Protein 2JGQ (pdb70)

GO terms:
  GO:0004807 triose-phosphate isomerase activity (F, EXP)

InterPro domains:
  IPR000652 Triosephosphate isomerase [PF00121] (4-232)
  IPR000652 Triosephosphate isomerase [PS51440] (2-233)
  IPR000652 Triosephosphate isomerase [PTHR21139] (36-232)
  IPR000652 Triosephosphate isomerase [cd00311] (3-232)
  IPR013785 Aldolase-type TIM barrel [G3DSA:3.20.20.70] (2-234)
  IPR020861 Triosephosphate isomerase, active site [PS00171] (157-167)
  IPR022896 Triosephosphate isomerase, bacterial/eukaryotic [MF_00147_B] (1-233)
  IPR035990 Triosephosphate isomerase superfamily [SSF51351] (2-233)

Foldseek 3Di:
DFAEEEDADAPADQVLLQVLVVVVLVVFDQVQAVRYYYEYEPSNDAQPPRRRYAYAYADFQLDQDDPDPPGHHDVVCVVSVHQEYEAADPCCCPVVVQDLVRSLSNQVRSVVVVGQYEYEDAEEVVQVVVDDVSRLVRRVVSVVSHDLPSLSYAYEYEHPVQAPPDDDLVRLLVVLVSVCVVHDVNHAYAYEGPDWLVCLLVNVPRPSHRYYYYYPRPSDSVGSVSSVVSD/DQAEEEAADQPDDQVLLQVLVVVVLVVADLVQAVRYYYEHEPRNDAQPPRRRYAYAYADFALDQDDDDPPGHHDVNCVRSPHQEYEAADPCCCPVVVQDLVRSLSNQVRSLVVVRQYEYEDADEVVQVVVHPVSRLVRRVVSVVSYDLPSPRYAYEYEHPVQAPPADDLVCLLVVLVSVCVPHDVPHAYAYEGVDWLVCLLVNVVRPSHRYYYYYPRVSDVVGSVSSNVSD

Structure (mmCIF, N/CA/C/O backbone):
data_2JGQ
#
_entry.id   2JGQ
#
_cell.length_a   128.167
_cell.length_b   76.657
_cell.length_c   49.187
_cell.angle_alpha   90.00
_cell.angle_beta   90.00
_cell.angle_gamma   90.00
#
_symmetry.space_group_name_H-M   'P 21 21 2'
#
loop_
_entity.id
_entity.type
_entity.pdbx_description
1 polymer 'TRIOSEPHOSPHATE ISOMERASE'
2 non-polymer 1-[(3-CYCLOHEXYLPROPANOYL)(2-HYDROXYETHYL)AMINO]-1-DEOXY-D-ALLITOL
3 non-polymer 'PHOSPHATE ION'
4 water water
#
loop_
_atom_site.group_PDB
_atom_site.id
_atom_site.type_symbol
_atom_site.label_atom_id
_atom_site.label_alt_id
_atom_site.label_comp_id
_atom_site.label_asym_id
_atom_site.label_entity_id
_atom_site.label_seq_id
_atom_site.pdbx_PDB_ins_code
_atom_site.Cartn_x
_atom_site.Cartn_y
_atom_site.Cartn_z
_atom_site.occupancy
_atom_site.B_iso_or_equiv
_atom_site.auth_seq_id
_atom_site.auth_comp_id
_atom_site.auth_asym_id
_atom_site.auth_atom_id
_atom_site.pdbx_PDB_model_num
ATOM 1 N N . THR A 1 1 ? 71.045 24.116 57.659 1.00 23.09 2 THR A N 1
ATOM 2 C CA . THR A 1 1 ? 71.006 23.762 56.208 1.00 24.03 2 THR A CA 1
ATOM 3 C C . THR A 1 1 ? 71.851 22.528 55.909 1.00 22.11 2 THR A C 1
ATOM 4 O O . THR A 1 1 ? 72.778 22.211 56.643 1.00 22.72 2 THR A O 1
ATOM 8 N N . LYS A 1 2 ? 71.517 21.822 54.835 1.00 21.38 3 LYS A N 1
ATOM 9 C CA . LYS A 1 2 ? 72.275 20.642 54.443 1.00 19.56 3 LYS A CA 1
ATOM 10 C C . LYS A 1 2 ? 73.325 21.005 53.386 1.00 19.37 3 LYS A C 1
ATOM 11 O O . LYS A 1 2 ? 73.466 22.174 53.017 1.00 15.77 3 LYS A O 1
ATOM 17 N N . ILE A 1 3 ? 74.051 20.004 52.896 1.00 19.54 4 ILE A N 1
ATOM 18 C CA . ILE A 1 3 ? 75.113 20.227 51.918 1.00 19.47 4 ILE A CA 1
ATOM 19 C C . ILE A 1 3 ? 74.747 19.979 50.456 1.00 19.63 4 ILE A C 1
ATOM 20 O O . ILE A 1 3 ? 73.915 19.130 50.139 1.00 18.37 4 ILE A O 1
ATOM 25 N N . ALA A 1 4 ? 75.401 20.726 49.571 1.00 18.39 5 ALA A N 1
ATOM 26 C CA . ALA A 1 4 ? 75.210 20.585 48.132 1.00 17.41 5 ALA A CA 1
ATOM 27 C C . ALA A 1 4 ? 76.581 20.751 47.474 1.00 16.85 5 ALA A C 1
ATOM 28 O O . ALA A 1 4 ? 77.204 21.801 47.585 1.00 18.08 5 ALA A O 1
ATOM 30 N N . MET A 1 5 ? 77.055 19.713 46.797 1.00 15.66 6 MET A N 1
ATOM 31 C CA . MET A 1 5 ? 78.357 19.774 46.150 1.00 13.18 6 MET A CA 1
ATOM 32 C C . MET A 1 5 ? 78.272 19.495 44.659 1.00 12.84 6 MET A C 1
ATOM 33 O O . MET A 1 5 ? 77.666 18.512 44.245 1.00 12.62 6 MET A O 1
ATOM 38 N N . ALA A 1 6 ? 78.900 20.356 43.859 1.00 11.80 7 ALA A N 1
ATOM 39 C CA . ALA A 1 6 ? 78.899 20.206 42.408 1.00 13.59 7 ALA A CA 1
ATOM 40 C C . ALA A 1 6 ? 80.188 19.583 41.861 1.00 13.79 7 ALA A C 1
ATOM 41 O O . ALA A 1 6 ? 81.286 20.099 42.089 1.00 12.82 7 ALA A O 1
ATOM 43 N N . ASN A 1 7 ? 80.046 18.466 41.150 1.00 13.49 8 ASN A N 1
ATOM 44 C CA . ASN A 1 7 ? 81.185 17.788 40.541 1.00 12.70 8 ASN A CA 1
ATOM 45 C C . ASN A 1 7 ? 81.093 18.036 39.040 1.00 14.32 8 ASN A C 1
ATOM 46 O O . ASN A 1 7 ? 80.228 17.478 38.361 1.00 14.58 8 ASN A O 1
ATOM 51 N N . PHE A 1 8 ? 81.975 18.889 38.531 1.00 14.39 9 PHE A N 1
ATOM 52 C CA . PHE A 1 8 ? 81.991 19.219 37.109 1.00 15.83 9 PHE A CA 1
ATOM 53 C C . PHE A 1 8 ? 82.584 18.092 36.268 1.00 15.87 9 PHE A C 1
ATOM 54 O O . PHE A 1 8 ? 82.398 18.057 35.053 1.00 18.50 9 PHE A O 1
ATOM 62 N N . LYS A 1 9 ? 83.298 17.176 36.912 1.00 15.62 10 LYS A N 1
ATOM 63 C CA . LYS A 1 9 ? 83.945 16.087 36.194 1.00 14.33 10 LYS A CA 1
ATOM 64 C C . LYS A 1 9 ? 84.797 16.725 35.103 1.00 14.23 10 LYS A C 1
ATOM 65 O O . LYS A 1 9 ? 85.508 17.694 35.365 1.00 15.54 10 LYS A O 1
ATOM 71 N N . SER A 1 10 ? 84.724 16.201 33.886 1.00 15.58 11 SER A N 1
ATOM 72 C CA . SER A 1 10 ? 85.496 16.753 32.777 1.00 14.81 11 SER A CA 1
ATOM 73 C C . SER A 1 10 ? 84.522 17.166 31.686 1.00 15.59 11 SER A C 1
ATOM 74 O O . SER A 1 10 ? 84.787 16.982 30.499 1.00 15.29 11 SER A O 1
ATOM 77 N N . ALA A 1 11 ? 83.400 17.750 32.101 1.00 17.40 12 ALA A N 1
ATOM 78 C CA . ALA A 1 11 ? 82.345 18.154 31.171 1.00 18.42 12 ALA A CA 1
ATOM 79 C C . ALA A 1 11 ? 82.171 19.650 30.923 1.00 19.11 12 ALA A C 1
ATOM 80 O O . ALA A 1 11 ? 81.505 20.044 29.970 1.00 19.55 12 ALA A O 1
ATOM 82 N N . MET A 1 12 ? 82.765 20.481 31.769 1.00 20.31 13 MET A N 1
ATOM 83 C CA . MET A 1 12 ? 82.629 21.927 31.641 1.00 21.60 13 MET A CA 1
ATOM 84 C C . MET A 1 12 ? 83.722 22.636 30.843 1.00 21.68 13 MET A C 1
ATOM 85 O O . MET A 1 12 ? 84.912 22.454 31.104 1.00 22.21 13 MET A O 1
ATOM 90 N N . PRO A 1 13 ? 83.328 23.454 29.849 1.00 21.81 14 PRO A N 1
ATOM 91 C CA . PRO A 1 13 ? 84.349 24.165 29.075 1.00 21.35 14 PRO A CA 1
ATOM 92 C C . PRO A 1 13 ? 85.031 25.129 30.052 1.00 21.43 14 PRO A C 1
ATOM 93 O O . PRO A 1 13 ? 84.418 25.551 31.032 1.00 22.02 14 PRO A O 1
ATOM 97 N N . ILE A 1 14 ? 86.289 25.470 29.793 1.00 20.24 15 ILE A N 1
ATOM 98 C CA . ILE A 1 14 ? 87.035 26.361 30.677 1.00 19.46 15 ILE A CA 1
ATOM 99 C C . ILE A 1 14 ? 86.370 27.717 30.928 1.00 21.52 15 ILE A C 1
ATOM 100 O O . ILE A 1 14 ? 86.258 28.158 32.075 1.00 22.27 15 ILE A O 1
ATOM 105 N N . PHE A 1 15 ? 85.935 28.383 29.863 1.00 22.68 16 PHE A N 1
ATOM 106 C CA . PHE A 1 15 ? 85.306 29.691 30.011 1.00 23.19 16 PHE A CA 1
ATOM 107 C C . PHE A 1 15 ? 83.994 29.578 30.778 1.00 22.55 16 PHE A C 1
ATOM 108 O O . PHE A 1 15 ? 83.711 30.388 31.665 1.00 22.25 16 PHE A O 1
ATOM 116 N N . LYS A 1 16 ? 83.204 28.560 30.450 1.00 21.52 17 LYS A N 1
ATOM 117 C CA . LYS A 1 16 ? 81.919 28.373 31.110 1.00 23.17 17 LYS A CA 1
ATOM 118 C C . LYS A 1 16 ? 82.085 28.154 32.611 1.00 23.48 17 LYS A C 1
ATOM 119 O O . LYS A 1 16 ? 81.305 28.668 33.413 1.00 25.21 17 LYS A O 1
ATOM 125 N N . SER A 1 17 ? 83.109 27.394 32.981 1.00 22.67 18 SER A N 1
ATOM 126 C CA . SER A 1 17 ? 83.393 27.103 34.378 1.00 22.67 18 SER A CA 1
ATOM 127 C C . SER A 1 17 ? 83.786 28.369 35.142 1.00 23.21 18 SER A C 1
ATOM 128 O O . SER A 1 17 ? 83.288 28.619 36.240 1.00 22.73 18 SER A O 1
ATOM 131 N N . HIS A 1 18 ? 84.677 29.167 34.558 1.00 23.69 19 HIS A N 1
ATOM 132 C CA . HIS A 1 18 ? 85.131 30.404 35.194 1.00 23.76 19 HIS A CA 1
ATOM 133 C C . HIS A 1 18 ? 83.990 31.375 35.479 1.00 23.56 19 HIS A C 1
ATOM 134 O O . HIS A 1 18 ? 83.929 31.963 36.558 1.00 24.65 19 HIS A O 1
ATOM 141 N N . ALA A 1 19 ? 83.096 31.550 34.511 1.00 22.51 20 ALA A N 1
ATOM 142 C CA . ALA A 1 19 ? 81.961 32.449 34.685 1.00 22.12 20 ALA A CA 1
ATOM 143 C C . ALA A 1 19 ? 81.070 31.880 35.775 1.00 22.91 20 ALA A C 1
ATOM 144 O O . ALA A 1 19 ? 80.620 32.599 36.667 1.00 22.84 20 ALA A O 1
ATOM 146 N N . TYR A 1 20 ? 80.828 30.574 35.692 1.00 24.61 21 TYR A N 1
ATOM 147 C CA . TYR A 1 20 ? 79.998 29.857 36.657 1.00 22.82 21 TYR A CA 1
ATOM 148 C C . TYR A 1 20 ? 80.414 30.253 38.059 1.00 22.26 21 TYR A C 1
ATOM 149 O O . TYR A 1 20 ? 79.590 30.701 38.853 1.00 22.32 21 TYR A O 1
ATOM 158 N N . LEU A 1 21 ? 81.701 30.098 38.351 1.00 21.66 22 LEU A N 1
ATOM 159 C CA . LEU A 1 21 ? 82.235 30.427 39.667 1.00 22.61 22 LEU A CA 1
ATOM 160 C C . LEU A 1 21 ? 81.956 31.870 40.068 1.00 23.08 22 LEU A C 1
ATOM 161 O O . LEU A 1 21 ? 81.446 32.129 41.154 1.00 24.32 22 LEU A O 1
ATOM 166 N N . LYS A 1 22 ? 82.301 32.808 39.194 1.00 24.64 23 LYS A N 1
ATOM 167 C CA . LYS A 1 22 ? 82.086 34.224 39.476 1.00 25.77 23 LYS A CA 1
ATOM 168 C C . LYS A 1 22 ? 80.615 34.524 39.744 1.00 25.42 23 LYS A C 1
ATOM 169 O O . LYS A 1 22 ? 80.282 35.214 40.709 1.00 25.59 23 LYS A O 1
ATOM 175 N N . GLU A 1 23 ? 79.739 33.996 38.893 1.00 25.47 24 GLU A N 1
ATOM 176 C CA . GLU A 1 23 ? 78.301 34.195 39.042 1.00 25.61 24 GLU A CA 1
ATOM 177 C C . GLU A 1 23 ? 77.809 33.645 40.371 1.00 25.90 24 GLU A C 1
ATOM 178 O O . GLU A 1 23 ? 77.096 34.317 41.113 1.00 28.12 24 GLU A O 1
ATOM 184 N N . LEU A 1 24 ? 78.175 32.401 40.650 1.00 25.41 25 LEU A N 1
ATOM 185 C CA . LEU A 1 24 ? 77.767 31.748 41.880 1.00 24.03 25 LEU A CA 1
ATOM 186 C C . LEU A 1 24 ? 78.192 32.615 43.061 1.00 22.75 25 LEU A C 1
ATOM 187 O O . LEU A 1 24 ? 77.401 32.873 43.964 1.00 23.43 25 LEU A O 1
ATOM 192 N N . GLU A 1 25 ? 79.437 33.080 43.039 1.00 22.56 26 GLU A N 1
ATOM 193 C CA . GLU A 1 25 ? 79.954 33.921 44.112 1.00 23.72 26 GLU A CA 1
ATOM 194 C C . GLU A 1 25 ? 79.086 35.155 44.353 1.00 24.96 26 GLU A C 1
ATOM 195 O O . GLU A 1 25 ? 78.963 35.624 45.484 1.00 25.34 26 GLU A O 1
ATOM 201 N N . LYS A 1 26 ? 78.484 35.683 43.295 1.00 25.16 27 LYS A N 1
ATOM 202 C CA . LYS A 1 26 ? 77.651 36.872 43.427 1.00 27.52 27 LYS A CA 1
ATOM 203 C C . LYS A 1 26 ? 76.241 36.539 43.890 1.00 27.61 27 LYS A C 1
ATOM 204 O O . LYS A 1 26 ? 75.616 37.322 44.600 1.00 27.35 27 LYS A O 1
ATOM 210 N N . THR A 1 27 ? 75.753 35.365 43.501 1.00 29.00 28 THR A N 1
ATOM 211 C CA . THR A 1 27 ? 74.406 34.935 43.863 1.00 30.13 28 THR A CA 1
ATOM 212 C C . THR A 1 27 ? 74.299 34.451 45.305 1.00 29.24 28 THR A C 1
ATOM 213 O O . THR A 1 27 ? 73.249 34.587 45.931 1.00 30.35 28 THR A O 1
ATOM 217 N N . LEU A 1 28 ? 75.380 33.891 45.833 1.00 28.09 29 LEU A N 1
ATOM 218 C CA . LEU A 1 28 ? 75.363 33.365 47.192 1.00 27.60 29 LEU A CA 1
ATOM 219 C C . LEU A 1 28 ? 75.905 34.345 48.226 1.00 28.71 29 LEU A C 1
ATOM 220 O O . LEU A 1 28 ? 76.489 35.374 47.883 1.00 29.64 29 LEU A O 1
ATOM 225 N N . LYS A 1 29 ? 75.714 34.013 49.497 1.00 29.44 30 LYS A N 1
ATOM 226 C CA . LYS A 1 29 ? 76.164 34.867 50.586 1.00 29.64 30 LYS A CA 1
ATOM 227 C C . LYS A 1 29 ? 77.130 34.104 51.486 1.00 29.17 30 LYS A C 1
ATOM 228 O O . LYS A 1 29 ? 77.389 32.925 51.271 1.00 30.53 30 LYS A O 1
ATOM 234 N N . PRO A 1 30 ? 77.683 34.772 52.507 1.00 29.23 31 PRO A N 1
ATOM 235 C CA . PRO A 1 30 ? 78.617 34.098 53.412 1.00 27.96 31 PRO A CA 1
ATOM 236 C C . PRO A 1 30 ? 78.070 32.819 54.056 1.00 28.30 31 PRO A C 1
ATOM 237 O O . PRO A 1 30 ? 78.807 31.848 54.245 1.00 27.98 31 PRO A O 1
ATOM 241 N N . GLN A 1 31 ? 76.782 32.805 54.386 1.00 27.89 32 GLN A N 1
ATOM 242 C CA . GLN A 1 31 ? 76.212 31.632 55.030 1.00 28.37 32 GLN A CA 1
ATOM 243 C C . GLN A 1 31 ? 76.201 30.383 54.163 1.00 27.81 32 GLN A C 1
ATOM 244 O O . GLN A 1 31 ? 75.879 29.296 54.641 1.00 29.03 32 GLN A O 1
ATOM 250 N N . HIS A 1 32 ? 76.558 30.524 52.892 1.00 26.65 33 HIS A N 1
ATOM 251 C CA . HIS A 1 32 ? 76.584 29.370 52.004 1.00 25.38 33 HIS A CA 1
ATOM 252 C C . HIS A 1 32 ? 77.978 28.764 51.937 1.00 22.81 33 HIS A C 1
ATOM 253 O O . HIS A 1 32 ? 78.150 27.652 51.442 1.00 21.19 33 HIS A O 1
ATOM 260 N N . PHE A 1 33 ? 78.964 29.498 52.446 1.00 22.03 34 PHE A N 1
ATOM 261 C CA . PHE A 1 33 ? 80.358 29.058 52.411 1.00 21.71 34 PHE A CA 1
ATOM 262 C C . PHE A 1 33 ? 80.605 27.600 52.776 1.00 22.03 34 PHE A C 1
ATOM 263 O O . PHE A 1 33 ? 81.227 26.869 52.011 1.00 23.65 34 PHE A O 1
ATOM 271 N N . ASP A 1 34 ? 80.135 27.176 53.944 1.00 23.74 35 ASP A N 1
ATOM 272 C CA . ASP A 1 34 ? 80.351 25.800 54.375 1.00 24.37 35 ASP A CA 1
ATOM 273 C C . ASP A 1 34 ? 79.200 24.862 54.030 1.00 23.23 35 ASP A C 1
ATOM 274 O O . ASP A 1 34 ? 79.169 23.726 54.502 1.00 23.60 35 ASP A O 1
ATOM 279 N N . ARG A 1 35 ? 78.261 25.333 53.213 1.00 20.96 36 ARG A N 1
ATOM 280 C CA . ARG A 1 35 ? 77.109 24.523 52.815 1.00 20.71 36 ARG A CA 1
ATOM 281 C C . ARG A 1 35 ? 77.201 24.103 51.352 1.00 19.87 36 ARG A C 1
ATOM 282 O O . ARG A 1 35 ? 76.775 23.011 50.980 1.00 19.59 36 ARG A O 1
ATOM 290 N N . VAL A 1 36 ? 77.755 24.979 50.522 1.00 19.77 37 VAL A N 1
ATOM 291 C CA . VAL A 1 36 ? 77.868 24.705 49.097 1.00 20.63 37 VAL A CA 1
ATOM 292 C C . VAL A 1 36 ? 79.313 24.522 48.652 1.00 20.59 37 VAL A C 1
ATOM 293 O O . VAL A 1 36 ? 80.180 25.337 48.972 1.00 21.74 37 VAL A O 1
ATOM 297 N N . PHE A 1 37 ? 79.554 23.451 47.903 1.00 18.66 38 PHE A N 1
ATOM 298 C CA . PHE A 1 37 ? 80.885 23.119 47.401 1.00 17.28 38 PHE A CA 1
ATOM 299 C C . PHE A 1 37 ? 80.877 22.958 45.877 1.00 17.11 38 PHE A C 1
ATOM 300 O O . PHE A 1 37 ? 79.898 22.468 45.303 1.00 14.76 38 PHE A O 1
ATOM 308 N N . VAL A 1 38 ? 81.973 23.369 45.238 1.00 15.33 39 VAL A N 1
ATOM 309 C CA . VAL A 1 38 ? 82.127 23.258 43.790 1.00 15.44 39 VAL A CA 1
ATOM 310 C C . VAL A 1 38 ? 83.495 22.661 43.470 1.00 15.80 39 VAL A C 1
ATOM 311 O O . VAL A 1 38 ? 84.524 23.159 43.928 1.00 14.09 39 VAL A O 1
ATOM 315 N N . PHE A 1 39 ? 83.490 21.598 42.674 1.00 15.42 40 PHE A N 1
ATOM 316 C CA . PHE A 1 39 ? 84.710 20.903 42.284 1.00 17.02 40 PHE A CA 1
ATOM 317 C C . PHE A 1 39 ? 84.904 20.912 40.770 1.00 17.52 40 PHE A C 1
ATOM 318 O O . PHE A 1 39 ? 84.502 19.973 40.090 1.00 19.32 40 PHE A O 1
ATOM 326 N N . PRO A 1 40 ? 85.503 21.980 40.220 1.00 18.55 41 PRO A N 1
ATOM 327 C CA . PRO A 1 40 ? 85.724 22.042 38.771 1.00 17.46 41 PRO A CA 1
ATOM 328 C C . PRO A 1 40 ? 87.027 21.328 38.424 1.00 17.20 41 PRO A C 1
ATOM 329 O O . PRO A 1 40 ? 87.772 20.935 39.328 1.00 15.50 41 PRO A O 1
ATOM 333 N N . ASP A 1 41 ? 87.300 21.152 37.129 1.00 14.98 42 ASP A N 1
ATOM 334 C CA . ASP A 1 41 ? 88.537 20.498 36.716 1.00 13.12 42 ASP A CA 1
ATOM 335 C C . ASP A 1 41 ? 89.704 21.479 36.857 1.00 14.01 42 ASP A C 1
ATOM 336 O O . ASP A 1 41 ? 89.490 22.676 37.060 1.00 12.54 42 ASP A O 1
ATOM 341 N N . PHE A 1 42 ? 90.933 20.974 36.758 1.00 14.79 43 PHE A N 1
ATOM 342 C CA . PHE A 1 42 ? 92.122 21.812 36.911 1.00 14.89 43 PHE A CA 1
ATOM 343 C C . PHE A 1 42 ? 92.130 23.102 36.078 1.00 16.63 43 PHE A C 1
ATOM 344 O O . PHE A 1 42 ? 92.622 24.133 36.542 1.00 17.32 43 PHE A O 1
ATOM 352 N N . PHE A 1 43 ? 91.594 23.052 34.862 1.00 15.87 44 PHE A N 1
ATOM 353 C CA . PHE A 1 43 ? 91.545 24.244 34.017 1.00 18.12 44 PHE A CA 1
ATOM 354 C C . PHE A 1 43 ? 90.411 25.183 34.418 1.00 17.54 44 PHE A C 1
ATOM 355 O O . PHE A 1 43 ? 90.572 26.405 34.429 1.00 18.01 44 PHE A O 1
ATOM 363 N N . GLY A 1 44 ? 89.262 24.591 34.726 1.00 19.14 45 GLY A N 1
ATOM 364 C CA . GLY A 1 44 ? 88.075 25.350 35.075 1.00 20.16 45 GLY A CA 1
ATOM 365 C C . GLY A 1 44 ? 88.061 26.062 36.407 1.00 20.18 45 GLY A C 1
ATOM 366 O O . GLY A 1 44 ? 87.232 26.942 36.622 1.00 21.48 45 GLY A O 1
ATOM 367 N N . LEU A 1 45 ? 88.961 25.693 37.308 1.00 19.67 46 LEU A N 1
ATOM 368 C CA . LEU A 1 45 ? 88.990 26.338 38.608 1.00 19.83 46 LEU A CA 1
ATOM 369 C C . LEU A 1 45 ? 89.673 27.704 38.511 1.00 19.02 46 LEU A C 1
ATOM 370 O O . LEU A 1 45 ? 90.091 28.118 37.430 1.00 19.19 46 LEU A O 1
ATOM 375 N N . LEU A 1 46 ? 89.753 28.409 39.634 1.00 18.70 47 LEU A N 1
ATOM 376 C CA . LEU A 1 46 ? 90.387 29.728 39.690 1.00 18.14 47 LEU A CA 1
ATOM 377 C C . LEU A 1 46 ? 90.953 29.893 41.082 1.00 18.04 47 LEU A C 1
ATOM 378 O O . LEU A 1 46 ? 90.555 29.181 41.996 1.00 20.32 47 LEU A O 1
ATOM 383 N N . PRO A 1 47 ? 91.896 30.825 41.267 1.00 18.28 48 PRO A N 1
ATOM 384 C CA . PRO A 1 47 ? 92.446 30.995 42.612 1.00 18.33 48 PRO A CA 1
ATOM 385 C C . PRO A 1 47 ? 91.289 31.062 43.601 1.00 18.80 48 PRO A C 1
ATOM 386 O O . PRO A 1 47 ? 90.232 31.612 43.294 1.00 18.74 48 PRO A O 1
ATOM 390 N N . ASN A 1 48 ? 91.474 30.485 44.780 1.00 17.98 49 ASN A N 1
ATOM 391 C CA . ASN A 1 48 ? 90.395 30.473 45.749 1.00 19.35 49 ASN A CA 1
ATOM 392 C C . ASN A 1 48 ? 90.255 31.793 46.502 1.00 20.34 49 ASN A C 1
ATOM 393 O O . ASN A 1 48 ? 90.920 32.034 47.506 1.00 20.33 49 ASN A O 1
ATOM 398 N N . SER A 1 49 ? 89.366 32.638 45.988 1.00 21.38 50 SER A N 1
ATOM 399 C CA . SER A 1 49 ? 89.090 33.953 46.553 1.00 22.68 50 SER A CA 1
ATOM 400 C C . SER A 1 49 ? 87.629 34.005 46.961 1.00 22.40 50 SER A C 1
ATOM 401 O O . SER A 1 49 ? 87.141 35.022 47.452 1.00 23.03 50 SER A O 1
ATOM 404 N N . PHE A 1 50 ? 86.941 32.891 46.744 1.00 22.12 51 PHE A N 1
ATOM 405 C CA . PHE A 1 50 ? 85.527 32.768 47.043 1.00 21.80 51 PHE A CA 1
ATOM 406 C C . PHE A 1 50 ? 85.211 32.632 48.537 1.00 22.02 51 PHE A C 1
ATOM 407 O O . PHE A 1 50 ? 85.804 31.818 49.244 1.00 19.73 51 PHE A O 1
ATOM 415 N N . LEU A 1 51 ? 84.263 33.440 49.000 1.00 21.72 52 LEU A N 1
ATOM 416 C CA . LEU A 1 51 ? 83.861 33.447 50.401 1.00 22.05 52 LEU A CA 1
ATOM 417 C C . LEU A 1 51 ? 82.414 32.993 50.570 1.00 21.56 52 LEU A C 1
ATOM 418 O O . LEU A 1 51 ? 81.908 32.903 51.688 1.00 22.85 52 LEU A O 1
ATOM 423 N N . HIS A 1 52 ? 81.758 32.679 49.461 1.00 20.96 53 HIS A N 1
ATOM 424 C CA . HIS A 1 52 ? 80.364 32.275 49.508 1.00 20.97 53 HIS A CA 1
ATOM 425 C C . HIS A 1 52 ? 80.126 30.798 49.227 1.00 21.34 53 HIS A C 1
ATOM 426 O O . HIS A 1 52 ? 78.986 30.323 49.288 1.00 20.58 53 HIS A O 1
ATOM 433 N N . PHE A 1 53 ? 81.201 30.076 48.923 1.00 20.46 54 PHE A N 1
ATOM 434 C CA . PHE A 1 53 ? 81.124 28.646 48.645 1.00 18.51 54 PHE A CA 1
ATOM 435 C C . PHE A 1 53 ? 82.531 28.057 48.738 1.00 16.55 54 PHE A C 1
ATOM 436 O O . PHE A 1 53 ? 83.506 28.797 48.713 1.00 16.53 54 PHE A O 1
ATOM 444 N N . THR A 1 54 ? 82.638 26.735 48.844 1.00 15.71 55 THR A N 1
ATOM 445 C CA . THR A 1 54 ? 83.947 26.097 48.960 1.00 15.18 55 THR A CA 1
ATOM 446 C C . THR A 1 54 ? 84.475 25.516 47.650 1.00 14.82 55 THR A C 1
ATOM 447 O O . THR A 1 54 ? 83.799 24.737 46.978 1.00 14.65 55 THR A O 1
ATOM 451 N N . LEU A 1 55 ? 85.697 25.908 47.301 1.00 15.86 56 LEU A N 1
ATOM 452 C CA . LEU A 1 55 ? 86.349 25.452 46.078 1.00 14.91 56 LEU A CA 1
ATOM 453 C C . LEU A 1 55 ? 87.273 24.271 46.360 1.00 14.92 56 LEU A C 1
ATOM 454 O O . LEU A 1 55 ? 88.132 24.345 47.236 1.00 14.22 56 LEU A O 1
ATOM 459 N N . GLY A 1 56 ? 87.091 23.186 45.613 1.00 13.91 57 GLY A N 1
ATOM 460 C CA . GLY A 1 56 ? 87.930 22.015 45.785 1.00 13.66 57 GLY A CA 1
ATOM 461 C C . GLY A 1 56 ? 88.313 21.432 44.436 1.00 16.05 57 GLY A C 1
ATOM 462 O O . GLY A 1 56 ? 87.794 21.858 43.401 1.00 16.02 57 GLY A O 1
ATOM 463 N N . VAL A 1 57 ? 89.232 20.469 44.434 1.00 16.21 58 VAL A N 1
ATOM 464 C CA . VAL A 1 57 ? 89.654 19.832 43.189 1.00 14.42 58 VAL A CA 1
ATOM 465 C C . VAL A 1 57 ? 89.176 18.393 43.189 1.00 13.81 58 VAL A C 1
ATOM 466 O O . VAL A 1 57 ? 88.944 17.808 44.250 1.00 12.96 58 VAL A O 1
ATOM 470 N N . GLN A 1 58 ? 89.030 17.832 41.993 1.00 13.08 59 GLN A N 1
ATOM 471 C CA . GLN A 1 58 ? 88.546 16.471 41.816 1.00 12.49 59 GLN A CA 1
ATOM 472 C C . GLN A 1 58 ? 89.590 15.380 42.044 1.00 14.44 59 GLN A C 1
ATOM 473 O O . GLN A 1 58 ? 89.244 14.200 42.160 1.00 14.36 59 GLN A O 1
ATOM 479 N N . ASN A 1 59 ? 90.862 15.767 42.092 1.00 13.83 60 ASN A N 1
ATOM 480 C CA . ASN A 1 59 ? 91.934 14.804 42.294 1.00 12.72 60 ASN A CA 1
ATOM 481 C C . ASN A 1 59 ? 93.269 15.507 42.499 1.00 12.83 60 ASN A C 1
ATOM 482 O O . ASN A 1 59 ? 93.402 16.706 42.261 1.00 12.62 60 ASN A O 1
ATOM 487 N N . ALA A 1 60 ? 94.259 14.743 42.940 1.00 12.27 61 ALA A N 1
ATOM 488 C CA . ALA A 1 60 ? 95.593 15.273 43.161 1.00 13.66 61 ALA A CA 1
ATOM 489 C C . ALA A 1 60 ? 96.494 14.108 43.502 1.00 13.64 61 ALA A C 1
ATOM 490 O O . ALA A 1 60 ? 96.014 13.057 43.924 1.00 15.96 61 ALA A O 1
ATOM 492 N N . TYR A 1 61 ? 97.794 14.282 43.303 1.00 13.84 62 TYR A N 1
ATOM 493 C CA . TYR A 1 61 ? 98.749 13.230 43.616 1.00 13.58 62 TYR A CA 1
ATOM 494 C C . TYR A 1 61 ? 99.237 13.525 45.032 1.00 14.18 62 TYR A C 1
ATOM 495 O O . TYR A 1 61 ? 99.548 14.669 45.358 1.00 15.13 62 TYR A O 1
ATOM 504 N N . PRO A 1 62 ? 99.324 12.495 45.887 1.00 14.41 63 PRO A N 1
ATOM 505 C CA . PRO A 1 62 ? 99.757 12.642 47.279 1.00 13.36 63 PRO A CA 1
ATOM 506 C C . PRO A 1 62 ? 101.226 12.974 47.568 1.00 14.30 63 PRO A C 1
ATOM 507 O O . PRO A 1 62 ? 101.891 12.269 48.323 1.00 13.92 63 PRO A O 1
ATOM 511 N N . ARG A 1 63 ? 101.722 14.051 46.972 1.00 15.32 64 ARG A N 1
ATOM 512 C CA . ARG A 1 63 ? 103.086 14.504 47.207 1.00 16.97 64 ARG A CA 1
ATOM 513 C C . ARG A 1 63 ? 103.105 16.035 47.147 1.00 18.53 64 ARG A C 1
ATOM 514 O O . ARG A 1 63 ? 102.242 16.656 46.520 1.00 17.42 64 ARG A O 1
ATOM 522 N N . ASP A 1 64 ? 104.077 16.639 47.820 1.00 18.43 65 ASP A N 1
ATOM 523 C CA . ASP A 1 64 ? 104.200 18.091 47.832 1.00 19.67 65 ASP A CA 1
ATOM 524 C C . ASP A 1 64 ? 104.435 18.631 46.422 1.00 18.93 65 ASP A C 1
ATOM 525 O O . ASP A 1 64 ? 103.809 19.604 46.001 1.00 17.10 65 ASP A O 1
ATOM 530 N N . CYS A 1 65 ? 105.339 17.978 45.699 1.00 18.45 66 CYS A N 1
ATOM 531 C CA . CYS A 1 65 ? 105.698 18.374 44.342 1.00 19.45 66 CYS A CA 1
ATOM 532 C C . CYS A 1 65 ? 106.788 17.424 43.900 1.00 19.21 66 CYS A C 1
ATOM 533 O O . CYS A 1 65 ? 107.310 16.670 44.716 1.00 20.76 66 CYS A O 1
ATOM 536 N N . GLY A 1 66 ? 107.136 17.453 42.618 1.00 19.74 67 GLY A N 1
ATOM 537 C CA . GLY A 1 66 ? 108.189 16.571 42.144 1.00 20.21 67 GLY A CA 1
ATOM 538 C C . GLY A 1 66 ? 107.983 15.978 40.763 1.00 20.70 67 GLY A C 1
ATOM 539 O O . GLY A 1 66 ? 107.178 16.468 39.969 1.00 21.94 67 GLY A O 1
ATOM 540 N N . ALA A 1 67 ? 108.722 14.908 40.486 1.00 20.23 68 ALA A N 1
ATOM 541 C CA . ALA A 1 67 ? 108.665 14.224 39.200 1.00 18.29 68 ALA A CA 1
ATOM 542 C C . ALA A 1 67 ? 107.449 13.314 39.064 1.00 17.26 68 ALA A C 1
ATOM 543 O O . ALA A 1 67 ? 107.562 12.093 39.138 1.00 18.29 68 ALA A O 1
ATOM 545 N N . PHE A 1 68 ? 106.288 13.918 38.842 1.00 15.79 69 PHE A N 1
ATOM 546 C CA . PHE A 1 68 ? 105.046 13.167 38.690 1.00 15.62 69 PHE A CA 1
ATOM 547 C C . PHE A 1 68 ? 104.328 13.696 37.453 1.00 14.72 69 PHE A C 1
ATOM 548 O O . PHE A 1 68 ? 103.326 14.409 37.536 1.00 13.23 69 PHE A O 1
ATOM 556 N N . THR A 1 69 ? 104.882 13.331 36.300 1.00 14.02 70 THR A N 1
ATOM 557 C CA . THR A 1 69 ? 104.381 13.755 35.002 1.00 13.75 70 THR A CA 1
ATOM 558 C C . THR A 1 69 ? 102.870 13.640 34.818 1.00 13.58 70 THR A C 1
ATOM 559 O O . THR A 1 69 ? 102.297 12.560 34.959 1.00 15.90 70 THR A O 1
ATOM 563 N N . GLY A 1 70 ? 102.239 14.772 34.510 1.00 11.69 71 GLY A N 1
ATOM 564 C CA . GLY A 1 70 ? 100.801 14.816 34.282 1.00 11.71 71 GLY A CA 1
ATOM 565 C C . GLY A 1 70 ? 99.948 14.994 35.527 1.00 12.81 71 GLY A C 1
ATOM 566 O O . GLY A 1 70 ? 98.737 15.195 35.432 1.00 12.32 71 GLY A O 1
ATOM 567 N N . GLU A 1 71 ? 100.585 14.929 36.692 1.00 13.59 72 GLU A N 1
ATOM 568 C CA . GLU A 1 71 ? 99.896 15.053 37.969 1.00 13.89 72 GLU A CA 1
ATOM 569 C C . GLU A 1 71 ? 99.976 16.441 38.604 1.00 15.09 72 GLU A C 1
ATOM 570 O O . GLU A 1 71 ? 100.865 17.235 38.309 1.00 15.51 72 GLU A O 1
ATOM 576 N N . ILE A 1 72 ? 99.027 16.707 39.490 1.00 15.69 73 ILE A N 1
ATOM 577 C CA . ILE A 1 72 ? 98.956 17.956 40.227 1.00 16.47 73 ILE A CA 1
ATOM 578 C C . ILE A 1 72 ? 99.299 17.592 41.671 1.00 17.61 73 ILE A C 1
ATOM 579 O O . ILE A 1 72 ? 98.802 16.594 42.191 1.00 16.24 73 ILE A O 1
ATOM 584 N N . THR A 1 73 ? 100.149 18.388 42.312 1.00 18.93 74 THR A N 1
ATOM 585 C CA . THR A 1 73 ? 100.553 18.118 43.688 1.00 18.66 74 THR A CA 1
ATOM 586 C C . THR A 1 73 ? 100.074 19.185 44.684 1.00 19.41 74 THR A C 1
ATOM 587 O O . THR A 1 73 ? 99.588 20.240 44.281 1.00 19.73 74 THR A O 1
ATOM 591 N N . SER A 1 74 ? 100.209 18.902 45.980 1.00 19.17 75 SER A N 1
ATOM 592 C CA . SER A 1 74 ? 99.730 19.800 47.037 1.00 18.21 75 SER A CA 1
ATOM 593 C C . SER A 1 74 ? 100.262 21.228 47.120 1.00 18.42 75 SER A C 1
ATOM 594 O O . SER A 1 74 ? 99.521 22.128 47.518 1.00 19.22 75 SER A O 1
ATOM 597 N N . LYS A 1 75 ? 101.523 21.463 46.775 1.00 18.82 76 LYS A N 1
ATOM 598 C CA . LYS A 1 75 ? 102.029 22.833 46.830 1.00 20.77 76 LYS A CA 1
ATOM 599 C C . LYS A 1 75 ? 101.234 23.732 45.870 1.00 20.32 76 LYS A C 1
ATOM 600 O O . LYS A 1 75 ? 100.929 24.887 46.190 1.00 20.59 76 LYS A O 1
ATOM 606 N N . HIS A 1 76 ? 100.889 23.195 44.702 1.00 17.85 77 HIS A N 1
ATOM 607 C CA . HIS A 1 76 ? 100.104 23.940 43.721 1.00 18.80 77 HIS A CA 1
ATOM 608 C C . HIS A 1 76 ? 98.767 24.349 44.329 1.00 17.54 77 HIS A C 1
ATOM 609 O O . HIS A 1 76 ? 98.347 25.494 44.210 1.00 17.58 77 HIS A O 1
ATOM 616 N N . LEU A 1 77 ? 98.101 23.400 44.976 1.00 17.72 78 LEU A N 1
ATOM 617 C CA . LEU A 1 77 ? 96.802 23.652 45.594 1.00 19.28 78 LEU A CA 1
ATOM 618 C C . LEU A 1 77 ? 96.927 24.693 46.701 1.00 20.50 78 LEU A C 1
ATOM 619 O O . LEU A 1 77 ? 96.043 25.525 46.897 1.00 21.66 78 LEU A O 1
ATOM 624 N N . GLU A 1 78 ? 98.041 24.638 47.417 1.00 21.72 79 GLU A N 1
ATOM 625 C CA . GLU A 1 78 ? 98.315 25.578 48.491 1.00 22.60 79 GLU A CA 1
ATOM 626 C C . GLU A 1 78 ? 98.473 26.969 47.867 1.00 22.79 79 GLU A C 1
ATOM 627 O O . GLU A 1 78 ? 98.042 27.968 48.438 1.00 22.67 79 GLU A O 1
ATOM 633 N N . GLU A 1 79 ? 99.089 27.022 46.687 1.00 20.83 80 GLU A N 1
ATOM 634 C CA . GLU A 1 79 ? 99.291 28.284 45.984 1.00 20.78 80 GLU A CA 1
ATOM 635 C C . GLU A 1 79 ? 97.942 28.859 45.555 1.00 19.85 80 GLU A C 1
ATOM 636 O O . GLU A 1 79 ? 97.748 30.071 45.559 1.00 20.09 80 GLU A O 1
ATOM 642 N N . LEU A 1 80 ? 97.017 27.979 45.183 1.00 17.85 81 LEU A N 1
ATOM 643 C CA . LEU A 1 80 ? 95.683 28.385 44.756 1.00 17.35 81 LEU A CA 1
ATOM 644 C C . LEU A 1 80 ? 94.744 28.550 45.945 1.00 18.36 81 LEU A C 1
ATOM 645 O O . LEU A 1 80 ? 93.581 28.918 45.775 1.00 19.66 81 LEU A O 1
ATOM 650 N N . LYS A 1 81 ? 95.256 28.270 47.143 1.00 18.11 82 LYS A N 1
ATOM 651 C CA . LYS A 1 81 ? 94.478 28.370 48.381 1.00 18.90 82 LYS A CA 1
ATOM 652 C C . LYS A 1 81 ? 93.296 27.407 48.407 1.00 18.56 82 LYS A C 1
ATOM 653 O O . LYS A 1 81 ? 92.241 27.702 48.971 1.00 16.31 82 LYS A O 1
ATOM 659 N N . ILE A 1 82 ? 93.486 26.250 47.786 1.00 18.85 83 ILE A N 1
ATOM 660 C CA . ILE A 1 82 ? 92.453 25.228 47.757 1.00 19.09 83 ILE A CA 1
ATOM 661 C C . ILE A 1 82 ? 92.860 24.174 48.781 1.00 17.79 83 ILE A C 1
ATOM 662 O O . ILE A 1 82 ? 94.020 23.781 48.831 1.00 18.01 83 ILE A O 1
ATOM 667 N N . HIS A 1 83 ? 91.918 23.741 49.614 1.00 16.69 84 HIS A N 1
ATOM 668 C CA . HIS A 1 83 ? 92.225 22.735 50.621 1.00 16.63 84 HIS A CA 1
ATOM 669 C C . HIS A 1 83 ? 91.085 21.752 50.833 1.00 15.81 84 HIS A C 1
ATOM 670 O O . HIS A 1 83 ? 90.828 21.297 51.955 1.00 17.33 84 HIS A O 1
ATOM 677 N N . THR A 1 84 ? 90.413 21.422 49.735 1.00 15.11 85 THR A N 1
ATOM 678 C CA . THR A 1 84 ? 89.295 20.486 49.738 1.00 14.01 85 THR A CA 1
ATOM 679 C C . THR A 1 84 ? 89.502 19.571 48.539 1.00 13.96 85 THR A C 1
ATOM 680 O O . THR A 1 84 ? 89.822 20.037 47.448 1.00 15.09 85 THR A O 1
ATOM 684 N N . LEU A 1 85 ? 89.296 18.275 48.728 1.00 14.55 86 LEU A N 1
ATOM 685 C CA . LEU A 1 85 ? 89.529 17.321 47.651 1.00 14.63 86 LEU A CA 1
ATOM 686 C C . LEU A 1 85 ? 88.620 16.096 47.617 1.00 14.53 86 LEU A C 1
ATOM 687 O O . LEU A 1 85 ? 88.181 15.598 48.655 1.00 12.31 86 LEU A O 1
ATOM 692 N N . LEU A 1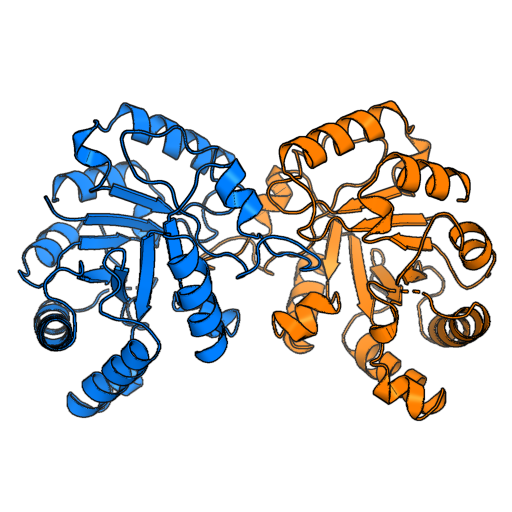 86 ? 88.358 15.610 46.405 1.00 15.14 87 LEU A N 1
ATOM 693 C CA . LEU A 1 86 ? 87.558 14.401 46.210 1.00 14.69 87 LEU A CA 1
ATOM 694 C C . LEU A 1 86 ? 88.524 13.221 46.165 1.00 13.39 87 LEU A C 1
ATOM 695 O O . LEU A 1 86 ? 89.592 13.313 45.565 1.00 14.58 87 LEU A O 1
ATOM 700 N N . ILE A 1 87 ? 88.159 12.115 46.800 1.00 12.98 88 ILE A N 1
ATOM 701 C CA . ILE A 1 87 ? 89.000 10.928 46.775 1.00 11.89 88 ILE A CA 1
ATOM 702 C C . ILE A 1 87 ? 88.144 9.682 46.623 1.00 12.60 88 ILE A C 1
ATOM 703 O O . ILE A 1 87 ? 87.114 9.538 47.283 1.00 12.71 88 ILE A O 1
ATOM 708 N N . GLY A 1 88 ? 88.562 8.795 45.726 1.00 12.35 89 GLY A N 1
ATOM 709 C CA . GLY A 1 88 ? 87.838 7.554 45.526 1.00 13.23 89 GLY A CA 1
ATOM 710 C C . GLY A 1 88 ? 86.585 7.587 44.671 1.00 13.32 89 GLY A C 1
ATOM 711 O O . GLY A 1 88 ? 85.807 6.636 44.702 1.00 12.93 89 GLY A O 1
ATOM 712 N N . HIS A 1 89 ? 86.366 8.658 43.917 1.00 15.06 90 HIS A N 1
ATOM 713 C CA . HIS A 1 89 ? 85.185 8.707 43.063 1.00 15.33 90 HIS A CA 1
ATOM 714 C C . HIS A 1 89 ? 85.203 7.462 42.182 1.00 16.70 90 HIS A C 1
ATOM 715 O O . HIS A 1 89 ? 86.263 7.017 41.734 1.00 18.18 90 HIS A O 1
ATOM 722 N N . SER A 1 90 ? 84.027 6.893 41.947 1.00 16.67 91 SER A N 1
ATOM 723 C CA . SER A 1 90 ? 83.902 5.679 41.151 1.00 16.38 91 SER A CA 1
ATOM 724 C C . SER A 1 90 ? 84.624 5.705 39.805 1.00 16.35 91 SER A C 1
ATOM 725 O O . SER A 1 90 ? 85.222 4.710 39.393 1.00 17.75 91 SER A O 1
ATOM 728 N N . GLU A 1 91 ? 84.573 6.838 39.117 1.00 15.61 92 GLU A N 1
ATOM 729 C CA . GLU A 1 91 ? 85.221 6.952 37.818 1.00 14.73 92 GLU A CA 1
ATOM 730 C C . GLU A 1 91 ? 86.742 6.758 37.896 1.00 15.56 92 GLU A C 1
ATOM 731 O O . GLU A 1 91 ? 87.345 6.175 36.993 1.00 16.39 92 GLU A O 1
ATOM 737 N N . ARG A 1 92 ? 87.362 7.234 38.973 1.00 13.55 93 ARG A N 1
ATOM 738 C CA . ARG A 1 92 ? 88.804 7.084 39.128 1.00 13.51 93 ARG A CA 1
ATOM 739 C C . ARG A 1 92 ? 89.172 5.661 39.562 1.00 14.63 93 ARG A C 1
ATOM 740 O O . ARG A 1 92 ? 90.185 5.117 39.121 1.00 14.91 93 ARG A O 1
ATOM 748 N N . ARG A 1 93 ? 88.355 5.056 40.423 1.00 15.14 94 ARG A N 1
ATOM 749 C CA . ARG A 1 93 ? 88.616 3.686 40.861 1.00 15.45 94 ARG A CA 1
ATOM 750 C C . ARG A 1 93 ? 88.595 2.739 39.658 1.00 15.28 94 ARG A C 1
ATOM 751 O O . ARG A 1 93 ? 89.438 1.856 39.544 1.00 16.01 94 ARG A O 1
ATOM 759 N N . THR A 1 94 ? 87.629 2.940 38.763 1.00 15.87 95 THR A N 1
ATOM 760 C CA . THR A 1 94 ? 87.454 2.084 37.588 1.00 16.54 95 THR A CA 1
ATOM 761 C C . THR A 1 94 ? 88.254 2.454 36.335 1.00 16.31 95 THR A C 1
ATOM 762 O O . THR A 1 94 ? 89.130 1.707 35.910 1.00 17.03 95 THR A O 1
ATOM 766 N N . LEU A 1 95 ? 87.947 3.604 35.744 1.00 16.41 96 LEU A N 1
ATOM 767 C CA . LEU A 1 95 ? 88.620 4.033 34.526 1.00 17.31 96 LEU A CA 1
ATOM 768 C C . LEU A 1 95 ? 90.096 4.355 34.692 1.00 18.54 96 LEU A C 1
ATOM 769 O O . LEU A 1 95 ? 90.886 4.129 33.779 1.00 18.08 96 LEU A O 1
ATOM 774 N N . LEU A 1 96 ? 90.481 4.871 35.853 1.00 18.36 97 LEU A N 1
ATOM 775 C CA . LEU A 1 96 ? 91.883 5.209 36.075 1.00 19.86 97 LEU A CA 1
ATOM 776 C C . LEU A 1 96 ? 92.570 4.264 37.054 1.00 19.64 97 LEU A C 1
ATOM 777 O O . LEU A 1 96 ? 93.683 4.514 37.512 1.00 19.48 97 LEU A O 1
ATOM 782 N N . LYS A 1 97 ? 91.878 3.171 37.352 1.00 20.15 98 LYS A N 1
ATOM 783 C CA . LYS A 1 97 ? 92.358 2.118 38.234 1.00 19.65 98 LYS A CA 1
ATOM 784 C C . LYS A 1 97 ? 93.093 2.540 39.495 1.00 19.30 98 LYS A C 1
ATOM 785 O O . LYS A 1 97 ? 94.255 2.179 39.697 1.00 17.93 98 LYS A O 1
ATOM 791 N N . GLU A 1 98 ? 92.411 3.307 40.343 1.00 19.06 99 GLU A N 1
ATOM 792 C CA . GLU A 1 98 ? 92.993 3.732 41.611 1.00 19.25 99 GLU A CA 1
ATOM 793 C C . GLU A 1 98 ? 92.600 2.667 42.635 1.00 19.23 99 GLU A C 1
ATOM 794 O O . GLU A 1 98 ? 91.436 2.549 43.018 1.00 19.09 99 GLU A O 1
ATOM 800 N N . SER A 1 99 ? 93.577 1.868 43.043 1.00 19.03 100 SER A N 1
ATOM 801 C CA . SER A 1 99 ? 93.345 0.793 43.995 1.00 16.79 100 SER A CA 1
ATOM 802 C C . SER A 1 99 ? 93.123 1.319 45.402 1.00 17.10 100 SER A C 1
ATOM 803 O O . SER A 1 99 ? 93.329 2.499 45.677 1.00 18.17 100 SER A O 1
ATOM 806 N N . PRO A 1 100 ? 92.685 0.444 46.315 1.00 16.61 101 PRO A N 1
ATOM 807 C CA . PRO A 1 100 ? 92.446 0.851 47.702 1.00 16.59 101 PRO A CA 1
ATOM 808 C C . PRO A 1 100 ? 93.707 1.397 48.372 1.00 16.33 101 PRO A C 1
ATOM 809 O O . PRO A 1 100 ? 93.652 2.361 49.139 1.00 17.69 101 PRO A O 1
ATOM 813 N N . SER A 1 101 ? 94.846 0.778 48.087 1.00 15.98 102 SER A N 1
ATOM 814 C CA . SER A 1 101 ? 96.099 1.222 48.680 1.00 15.14 102 SER A CA 1
ATOM 815 C C . SER A 1 101 ? 96.448 2.636 48.223 1.00 14.31 102 SER A C 1
ATOM 816 O O . SER A 1 101 ? 96.889 3.464 49.018 1.00 14.72 102 SER A O 1
ATOM 819 N N . PHE A 1 102 ? 96.239 2.906 46.938 1.00 13.31 103 PHE A N 1
ATOM 820 C CA . PHE A 1 102 ? 96.523 4.220 46.376 1.00 13.04 103 PHE A CA 1
ATOM 821 C C . PHE A 1 102 ? 95.601 5.255 47.020 1.00 13.64 103 PHE A C 1
ATOM 822 O O . PHE A 1 102 ? 96.041 6.348 47.391 1.00 14.10 103 PHE A O 1
ATOM 830 N N . LEU A 1 103 ? 94.328 4.903 47.173 1.00 12.82 104 LEU A N 1
ATOM 831 C CA . LEU A 1 103 ? 93.365 5.814 47.783 1.00 13.74 104 LEU A CA 1
ATOM 832 C C . LEU A 1 103 ? 93.738 6.074 49.244 1.00 14.67 104 LEU A C 1
ATOM 833 O O . LEU A 1 103 ? 93.559 7.183 49.747 1.00 13.57 104 LEU A O 1
ATOM 838 N N . LYS A 1 104 ? 94.259 5.054 49.920 1.00 15.20 105 LYS A N 1
ATOM 839 C CA . LYS A 1 104 ? 94.667 5.201 51.311 1.00 16.40 105 LYS A CA 1
ATOM 840 C C . LYS A 1 104 ? 95.871 6.133 51.370 1.00 16.57 105 LYS A C 1
ATOM 841 O O . LYS A 1 104 ? 96.001 6.932 52.294 1.00 17.60 105 LYS A O 1
ATOM 847 N N . GLU A 1 105 ? 96.750 6.034 50.378 1.00 17.39 106 GLU A N 1
ATOM 848 C CA . GLU A 1 105 ? 97.922 6.907 50.317 1.00 17.00 106 GLU A CA 1
ATOM 849 C C . GLU A 1 105 ? 97.462 8.360 50.217 1.00 15.66 106 GLU A C 1
ATOM 850 O O . GLU A 1 105 ? 98.051 9.259 50.819 1.00 14.68 106 GLU A O 1
ATOM 856 N N . LYS A 1 106 ? 96.415 8.585 49.431 1.00 13.61 107 LYS A N 1
ATOM 857 C CA . LYS A 1 106 ? 95.904 9.931 49.246 1.00 14.43 107 LYS A CA 1
ATOM 858 C C . LYS A 1 106 ? 95.235 10.452 50.510 1.00 13.48 107 LYS A C 1
ATOM 859 O O . LYS A 1 106 ? 95.467 11.592 50.912 1.00 14.88 107 LYS A O 1
ATOM 865 N N . PHE A 1 107 ? 94.419 9.615 51.140 1.00 13.55 108 PHE A N 1
ATOM 866 C CA . PHE A 1 107 ? 93.723 10.006 52.363 1.00 14.70 108 PHE A CA 1
ATOM 867 C C . PHE A 1 107 ? 94.728 10.406 53.433 1.00 14.91 108 PHE A C 1
ATOM 868 O O . PHE A 1 107 ? 94.662 11.506 53.974 1.00 14.92 108 PHE A O 1
ATOM 876 N N . ASP A 1 108 ? 95.667 9.514 53.735 1.00 15.97 109 ASP A N 1
ATOM 877 C CA . ASP A 1 108 ? 96.670 9.805 54.750 1.00 16.56 109 ASP A CA 1
ATOM 878 C C . ASP A 1 108 ? 97.440 11.086 54.456 1.00 16.12 109 ASP A C 1
ATOM 879 O O . ASP A 1 108 ? 97.650 11.902 55.347 1.00 17.87 109 ASP A O 1
ATOM 884 N N . PHE A 1 109 ? 97.859 11.267 53.209 1.00 16.78 110 PHE A N 1
ATOM 885 C CA . PHE A 1 109 ? 98.621 12.454 52.847 1.00 15.41 110 PHE A CA 1
ATOM 886 C C . PHE A 1 109 ? 97.836 13.750 53.010 1.00 15.13 110 PHE A C 1
ATOM 887 O O . PHE A 1 109 ? 98.281 14.674 53.691 1.00 15.23 110 PHE A O 1
ATOM 895 N N . PHE A 1 110 ? 96.669 13.820 52.383 1.00 13.86 111 PHE A N 1
ATOM 896 C CA . PHE A 1 110 ? 95.868 15.032 52.450 1.00 13.77 111 PHE A CA 1
ATOM 897 C C . PHE A 1 110 ? 95.275 15.278 53.825 1.00 13.33 111 PHE A C 1
ATOM 898 O O . PHE A 1 110 ? 94.990 16.417 54.193 1.00 14.17 111 PHE A O 1
ATOM 906 N N . LYS A 1 111 ? 95.118 14.212 54.595 1.00 14.29 112 LYS A N 1
ATOM 907 C CA . LYS A 1 111 ? 94.638 14.349 55.960 1.00 14.25 112 LYS A CA 1
ATOM 908 C C . LYS A 1 111 ? 95.759 15.057 56.729 1.00 15.73 112 LYS A C 1
ATOM 909 O O . LYS A 1 111 ? 95.500 15.951 57.530 1.00 16.11 112 LYS A O 1
ATOM 915 N N . SER A 1 112 ? 97.008 14.669 56.468 1.00 15.99 113 SER A N 1
ATOM 916 C CA . SER A 1 112 ? 98.137 15.283 57.165 1.00 17.26 113 SER A CA 1
ATOM 917 C C . SER A 1 112 ? 98.279 16.758 56.803 1.00 19.45 113 SER A C 1
ATOM 918 O O . SER A 1 112 ? 98.934 17.516 57.518 1.00 21.27 113 SER A O 1
ATOM 921 N N . LYS A 1 113 ? 97.657 17.161 55.695 1.00 20.64 114 LYS A N 1
ATOM 922 C CA . LYS A 1 113 ? 97.690 18.554 55.251 1.00 20.92 114 LYS A CA 1
ATOM 923 C C . LYS A 1 113 ? 96.423 19.259 55.737 1.00 22.06 114 LYS A C 1
ATOM 924 O O . LYS A 1 113 ? 96.142 20.387 55.339 1.00 23.42 114 LYS A O 1
ATOM 930 N N . ASN A 1 114 ? 95.652 18.574 56.579 1.00 21.69 115 ASN A N 1
ATOM 931 C CA . 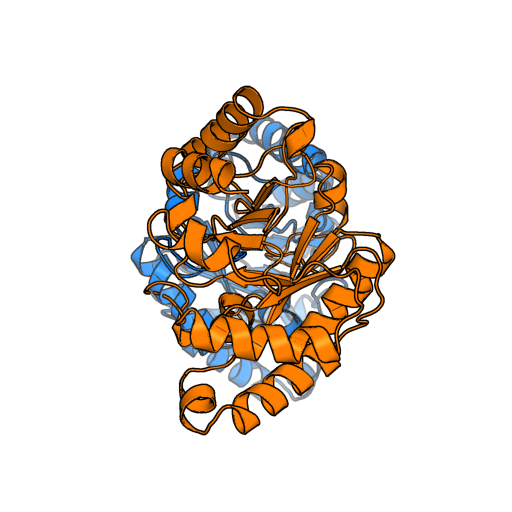ASN A 1 114 ? 94.415 19.125 57.129 1.00 20.65 115 ASN A CA 1
ATOM 932 C C . ASN A 1 114 ? 93.337 19.451 56.090 1.00 19.11 115 ASN A C 1
ATOM 933 O O . ASN A 1 114 ? 92.469 20.289 56.331 1.00 18.81 115 ASN A O 1
ATOM 938 N N . PHE A 1 115 ? 93.384 18.789 54.940 1.00 16.99 116 PHE A N 1
ATOM 939 C CA . PHE A 1 115 ? 92.393 19.024 53.890 1.00 16.65 116 PHE A CA 1
ATOM 940 C C . PHE A 1 115 ? 91.015 18.520 54.300 1.00 15.73 116 PHE A C 1
ATOM 941 O O . PHE A 1 115 ? 90.897 17.627 55.135 1.00 14.82 116 PHE A O 1
ATOM 949 N N . LYS A 1 116 ? 89.972 19.101 53.716 1.00 14.56 117 LYS A N 1
ATOM 950 C CA . LYS A 1 116 ? 88.634 18.606 53.969 1.00 13.38 117 LYS A CA 1
ATOM 951 C C . LYS A 1 116 ? 88.555 17.541 52.882 1.00 13.70 117 LYS A C 1
ATOM 952 O O . LYS A 1 116 ? 88.732 17.840 51.698 1.00 12.87 117 LYS A O 1
ATOM 958 N N . ILE A 1 117 ? 88.306 16.300 53.284 1.00 12.28 118 ILE A N 1
ATOM 959 C CA . ILE A 1 117 ? 88.256 15.190 52.342 1.00 10.70 118 ILE A CA 1
ATOM 960 C C . ILE A 1 117 ? 86.859 14.611 52.114 1.00 12.18 118 ILE A C 1
ATOM 961 O O . ILE A 1 117 ? 86.192 14.201 53.062 1.00 12.99 118 ILE A O 1
ATOM 966 N N . VAL A 1 118 ? 86.424 14.576 50.856 1.00 11.59 119 VAL A N 1
ATOM 967 C CA . VAL A 1 118 ? 85.130 13.995 50.509 1.00 11.23 119 VAL A CA 1
ATOM 968 C C . VAL A 1 118 ? 85.461 12.619 49.949 1.00 11.86 119 VAL A C 1
ATOM 969 O O . VAL A 1 118 ? 85.800 12.480 48.774 1.00 12.06 119 VAL A O 1
ATOM 973 N N . TYR A 1 119 ? 85.382 11.604 50.800 1.00 11.40 120 TYR A N 1
ATOM 974 C CA . TYR A 1 119 ? 85.701 10.237 50.395 1.00 11.54 120 TYR A CA 1
ATOM 975 C C . TYR A 1 119 ? 84.478 9.513 49.835 1.00 12.45 120 TYR A C 1
ATOM 976 O O . TYR A 1 119 ? 83.461 9.369 50.519 1.00 12.27 120 TYR A O 1
ATOM 985 N N . CYS A 1 120 ? 84.595 9.032 48.602 1.00 12.12 121 CYS A N 1
ATOM 986 C CA . CYS A 1 120 ? 83.490 8.353 47.934 1.00 12.99 121 CYS A CA 1
ATOM 987 C C . CYS A 1 120 ? 83.484 6.826 48.025 1.00 14.42 121 CYS A C 1
ATOM 988 O O . CYS A 1 120 ? 84.524 6.174 47.947 1.00 12.59 121 CYS A O 1
ATOM 991 N N . ILE A 1 121 ? 82.289 6.267 48.199 1.00 16.36 122 ILE A N 1
ATOM 992 C CA . ILE A 1 121 ? 82.107 4.823 48.256 1.00 19.48 122 ILE A CA 1
ATOM 993 C C . ILE A 1 121 ? 80.813 4.481 47.512 1.00 20.98 122 ILE A C 1
ATOM 994 O O . ILE A 1 121 ? 79.994 5.362 47.233 1.00 22.52 122 ILE A O 1
ATOM 999 N N . GLY A 1 122 ? 80.640 3.209 47.174 1.00 20.97 123 GLY A N 1
ATOM 1000 C CA . GLY A 1 122 ? 79.448 2.789 46.460 1.00 21.19 123 GLY A CA 1
ATOM 1001 C C . GLY A 1 122 ? 79.634 1.398 45.891 1.00 21.14 123 GLY A C 1
ATOM 1002 O O . GLY A 1 122 ? 80.750 1.023 45.531 1.00 22.10 123 GLY A O 1
ATOM 1003 N N . GLU A 1 123 ? 78.552 0.630 45.804 1.00 19.75 124 GLU A N 1
ATOM 1004 C CA . GLU A 1 123 ? 78.640 -0.728 45.290 1.00 20.41 124 GLU A CA 1
ATOM 1005 C C . GLU A 1 123 ? 78.080 -0.847 43.884 1.00 20.70 124 GLU A C 1
ATOM 1006 O O . GLU A 1 123 ? 77.356 0.030 43.425 1.00 21.31 124 GLU A O 1
ATOM 1012 N N . GLU A 1 124 ? 78.440 -1.932 43.202 1.00 21.79 125 GLU A N 1
ATOM 1013 C CA . GLU A 1 124 ? 77.959 -2.197 41.853 1.00 24.61 125 GLU A CA 1
ATOM 1014 C C . GLU A 1 124 ? 76.573 -2.804 41.987 1.00 25.28 125 GLU A C 1
ATOM 1015 O O . GLU A 1 124 ? 76.212 -3.299 43.052 1.00 26.65 125 GLU A O 1
ATOM 1021 N N . LEU A 1 125 ? 75.802 -2.776 40.907 1.00 25.78 126 LEU A N 1
ATOM 1022 C CA . LEU A 1 125 ? 74.453 -3.324 40.926 1.00 25.77 126 LEU A CA 1
ATOM 1023 C C . LEU A 1 125 ? 74.447 -4.796 41.329 1.00 25.50 126 LEU A C 1
ATOM 1024 O O . LEU A 1 125 ? 73.563 -5.226 42.069 1.00 25.84 126 LEU A O 1
ATOM 1029 N N . THR A 1 126 ? 75.437 -5.560 40.862 1.00 23.79 127 THR A N 1
ATOM 1030 C CA . THR A 1 126 ? 75.526 -6.984 41.189 1.00 23.90 127 THR A CA 1
ATOM 1031 C C . THR A 1 126 ? 75.577 -7.235 42.694 1.00 25.35 127 THR A C 1
ATOM 1032 O O . THR A 1 126 ? 74.920 -8.148 43.198 1.00 26.32 127 THR A O 1
ATOM 1036 N N . THR A 1 127 ? 76.364 -6.433 43.409 1.00 24.56 128 THR A N 1
ATOM 1037 C CA . THR A 1 127 ? 76.471 -6.572 44.856 1.00 22.70 128 THR A CA 1
ATOM 1038 C C . THR A 1 127 ? 75.097 -6.300 45.457 1.00 22.81 128 THR A C 1
ATOM 1039 O O . THR A 1 127 ? 74.608 -7.053 46.301 1.00 21.93 128 THR A O 1
ATOM 1043 N N . ARG A 1 128 ? 74.481 -5.215 45.004 1.00 22.53 129 ARG A N 1
ATOM 1044 C CA . ARG A 1 128 ? 73.159 -4.821 45.467 1.00 23.57 129 ARG A CA 1
ATOM 1045 C C . ARG A 1 128 ? 72.203 -6.000 45.336 1.00 24.96 129 ARG A C 1
ATOM 1046 O O . ARG A 1 128 ? 71.418 -6.284 46.234 1.00 25.28 129 ARG A O 1
ATOM 1054 N N . GLU A 1 129 ? 72.288 -6.684 44.203 1.00 26.73 130 GLU A N 1
ATOM 1055 C CA . GLU A 1 129 ? 71.425 -7.816 43.913 1.00 29.14 130 GLU A CA 1
ATOM 1056 C C . GLU A 1 129 ? 71.708 -9.086 44.717 1.00 29.88 130 GLU A C 1
ATOM 1057 O O . GLU A 1 129 ? 70.900 -10.017 44.713 1.00 31.44 130 GLU A O 1
ATOM 1063 N N . LYS A 1 130 ? 72.836 -9.134 45.414 1.00 28.60 131 LYS A N 1
ATOM 1064 C CA . LYS A 1 130 ? 73.150 -10.317 46.203 1.00 28.57 131 LYS A CA 1
ATOM 1065 C C . LYS A 1 130 ? 72.493 -10.268 47.576 1.00 28.48 131 LYS A C 1
ATOM 1066 O O . LYS A 1 130 ? 72.478 -11.263 48.296 1.00 29.53 131 LYS A O 1
ATOM 1072 N N . GLY A 1 131 ? 71.952 -9.111 47.945 1.00 28.00 132 GLY A N 1
ATOM 1073 C CA . GLY A 1 131 ? 71.297 -9.004 49.235 1.00 27.25 132 GLY A CA 1
ATOM 1074 C C . GLY A 1 131 ? 71.873 -7.966 50.176 1.00 27.62 132 GLY A C 1
ATOM 1075 O O . GLY A 1 131 ? 72.881 -7.321 49.873 1.00 26.81 132 GLY A O 1
ATOM 1076 N N . PHE A 1 132 ? 71.221 -7.818 51.328 1.00 26.99 133 PHE A N 1
ATOM 1077 C CA . PHE A 1 132 ? 71.622 -6.858 52.349 1.00 26.09 133 PHE A CA 1
ATOM 1078 C C . PHE A 1 132 ? 73.011 -7.126 52.925 1.00 25.64 133 PHE A C 1
ATOM 1079 O O . PHE A 1 132 ? 73.810 -6.201 53.059 1.00 26.37 133 PHE A O 1
ATOM 1087 N N . LYS A 1 133 ? 73.292 -8.380 53.278 1.00 23.97 134 LYS A N 1
ATOM 1088 C CA . LYS A 1 133 ? 74.594 -8.741 53.835 1.00 23.77 134 LYS A CA 1
ATOM 1089 C C . LYS A 1 133 ? 75.733 -8.383 52.893 1.00 21.84 134 LYS A C 1
ATOM 1090 O O . LYS A 1 133 ? 76.761 -7.869 53.328 1.00 21.32 134 LYS A O 1
ATOM 1096 N N . ALA A 1 134 ? 75.551 -8.665 51.605 1.00 20.80 135 ALA A N 1
ATOM 1097 C CA . ALA A 1 134 ? 76.577 -8.378 50.608 1.00 20.06 135 ALA A CA 1
ATOM 1098 C C . ALA A 1 134 ? 76.880 -6.884 50.502 1.00 19.75 135 ALA A C 1
ATOM 1099 O O . ALA A 1 134 ? 78.035 -6.491 50.351 1.00 20.68 135 ALA A O 1
ATOM 1101 N N . VAL A 1 135 ? 75.847 -6.053 50.583 1.00 17.86 136 VAL A N 1
ATOM 1102 C CA . VAL A 1 135 ? 76.041 -4.610 50.492 1.00 17.40 136 VAL A CA 1
ATOM 1103 C C . VAL A 1 135 ? 76.720 -4.089 51.755 1.00 17.84 136 VAL A C 1
ATOM 1104 O O . VAL A 1 135 ? 77.648 -3.288 51.681 1.00 17.75 136 VAL A O 1
ATOM 1108 N N . LYS A 1 136 ? 76.265 -4.553 52.913 1.00 18.18 137 LYS A N 1
ATOM 1109 C CA . LYS A 1 136 ? 76.868 -4.126 54.165 1.00 20.19 137 LYS A CA 1
ATOM 1110 C C . LYS A 1 136 ? 78.353 -4.503 54.193 1.00 20.62 137 LYS A C 1
ATOM 1111 O O . LYS A 1 136 ? 79.204 -3.682 54.536 1.00 21.46 137 LYS A O 1
ATOM 1117 N N . GLU A 1 137 ? 78.665 -5.737 53.815 1.00 20.62 138 GLU A N 1
ATOM 1118 C CA . GLU A 1 137 ? 80.051 -6.181 53.805 1.00 22.29 138 GLU A CA 1
ATOM 1119 C C . GLU A 1 137 ? 80.909 -5.352 52.854 1.00 21.37 138 GLU A C 1
ATOM 1120 O O . GLU A 1 137 ? 81.984 -4.880 53.230 1.00 20.99 138 GLU A O 1
ATOM 1126 N N . PHE A 1 138 ? 80.436 -5.171 51.626 1.00 19.25 139 PHE A N 1
ATOM 1127 C CA . PHE A 1 138 ? 81.193 -4.399 50.651 1.00 19.50 139 PHE A CA 1
ATOM 1128 C C . PHE A 1 138 ? 81.441 -2.977 51.136 1.00 18.88 139 PHE A C 1
ATOM 1129 O O . PHE A 1 138 ? 82.580 -2.530 51.192 1.00 19.32 139 PHE A O 1
ATOM 1137 N N . LEU A 1 139 ? 80.380 -2.267 51.497 1.00 18.99 140 LEU A N 1
ATOM 1138 C CA . LEU A 1 139 ? 80.540 -0.899 51.969 1.00 19.52 140 LEU A CA 1
ATOM 1139 C C . LEU A 1 139 ? 81.411 -0.792 53.226 1.00 20.39 140 LEU A C 1
ATOM 1140 O O . LEU A 1 139 ? 82.276 0.084 53.312 1.00 20.77 140 LEU A O 1
ATOM 1145 N N . SER A 1 140 ? 81.202 -1.676 54.199 1.00 19.61 141 SER A N 1
ATOM 1146 C CA . SER A 1 140 ? 82.004 -1.609 55.415 1.00 19.73 141 SER A CA 1
ATOM 1147 C C . SER A 1 140 ? 83.477 -1.893 55.109 1.00 19.90 141 SER A C 1
ATOM 1148 O O . SER A 1 140 ? 84.367 -1.388 55.788 1.00 18.61 141 SER A O 1
ATOM 1151 N N . GLU A 1 141 ? 83.740 -2.679 54.072 1.00 20.38 142 GLU A N 1
ATOM 1152 C CA . GLU A 1 141 ? 85.116 -2.970 53.703 1.00 22.65 142 GLU A CA 1
ATOM 1153 C C . GLU A 1 141 ? 85.766 -1.732 53.076 1.00 22.83 142 GLU A C 1
ATOM 1154 O O . GLU A 1 141 ? 86.961 -1.488 53.255 1.00 23.20 142 GLU A O 1
ATOM 1160 N N . GLN A 1 142 ? 84.975 -0.945 52.352 1.00 20.50 143 GLN A N 1
ATOM 1161 C CA . GLN A 1 142 ? 85.496 0.262 51.728 1.00 19.88 143 GLN A CA 1
ATOM 1162 C C . GLN A 1 142 ? 85.836 1.316 52.780 1.00 20.33 143 GLN A C 1
ATOM 1163 O O . GLN A 1 142 ? 86.801 2.061 52.622 1.00 19.87 143 GLN A O 1
ATOM 1169 N N . LEU A 1 143 ? 85.038 1.379 53.845 1.00 18.94 144 LEU A N 1
ATOM 1170 C CA . LEU A 1 143 ? 85.253 2.357 54.909 1.00 18.71 144 LEU A CA 1
ATOM 1171 C C . LEU A 1 143 ? 86.435 2.005 55.810 1.00 18.96 144 LEU A C 1
ATOM 1172 O O . LEU A 1 143 ? 86.959 2.858 56.528 1.00 19.90 144 LEU A O 1
ATOM 1177 N N . GLU A 1 144 ? 86.854 0.747 55.759 1.00 19.96 145 GLU A N 1
ATOM 1178 C CA . GLU A 1 144 ? 87.980 0.270 56.551 1.00 21.47 145 GLU A CA 1
ATOM 1179 C C . GLU A 1 144 ? 89.270 0.914 56.075 1.00 20.88 145 GLU A C 1
ATOM 1180 O O . GLU A 1 144 ? 90.236 1.035 56.827 1.00 21.37 145 GLU A O 1
ATOM 1186 N N . ASN A 1 145 ? 89.262 1.340 54.817 1.00 20.03 146 ASN A N 1
ATOM 1187 C CA . ASN A 1 145 ? 90.423 1.945 54.179 1.00 19.47 146 ASN A CA 1
ATOM 1188 C C . ASN A 1 145 ? 90.833 3.313 54.729 1.00 18.27 146 ASN A C 1
ATOM 1189 O O . ASN A 1 145 ? 91.958 3.760 54.501 1.00 18.42 146 ASN A O 1
ATOM 1194 N N . ILE A 1 146 ? 89.939 3.972 55.458 1.00 16.69 147 ILE A N 1
ATOM 1195 C CA . ILE A 1 146 ? 90.251 5.299 55.980 1.00 17.69 147 ILE A CA 1
ATOM 1196 C C . ILE A 1 146 ? 90.103 5.464 57.495 1.00 17.22 147 ILE A C 1
ATOM 1197 O O . ILE A 1 146 ? 89.806 4.511 58.217 1.00 17.36 147 ILE A O 1
ATOM 1202 N N . ASP A 1 147 ? 90.323 6.691 57.958 1.00 15.91 148 ASP A N 1
ATOM 1203 C CA . ASP A 1 147 ? 90.204 7.023 59.374 1.00 15.47 148 ASP A CA 1
ATOM 1204 C C . ASP A 1 147 ? 88.854 7.718 59.521 1.00 15.62 148 ASP A C 1
ATOM 1205 O O . ASP A 1 147 ? 88.717 8.911 59.232 1.00 14.08 148 ASP A O 1
ATOM 1210 N N . LEU A 1 148 ? 87.862 6.958 59.969 1.00 15.08 149 LEU A N 1
ATOM 1211 C CA . LEU A 1 148 ? 86.505 7.465 60.126 1.00 15.71 149 LEU A CA 1
ATOM 1212 C C . LEU A 1 148 ? 86.340 8.544 61.184 1.00 15.86 149 LEU A C 1
ATOM 1213 O O . LEU A 1 148 ? 85.285 9.162 61.270 1.00 15.51 149 LEU A O 1
ATOM 1218 N N . ASN A 1 149 ? 87.379 8.775 61.981 1.00 16.52 150 ASN A N 1
ATOM 1219 C CA . ASN A 1 149 ? 87.302 9.772 63.035 1.00 16.34 150 ASN A CA 1
ATOM 1220 C C . ASN A 1 149 ? 88.014 11.085 62.741 1.00 15.61 150 ASN A C 1
ATOM 1221 O O . ASN A 1 149 ? 88.030 11.992 63.576 1.00 16.32 150 ASN A O 1
ATOM 1226 N N . TYR A 1 150 ? 88.603 11.190 61.558 1.00 13.69 151 TYR A N 1
ATOM 1227 C CA . TYR A 1 150 ? 89.255 12.428 61.153 1.00 14.92 151 TYR A CA 1
ATOM 1228 C C . TYR A 1 150 ? 88.112 13.439 61.049 1.00 16.32 151 TYR A C 1
ATOM 1229 O O . TYR A 1 150 ? 87.228 13.294 60.210 1.00 16.51 151 TYR A O 1
ATOM 1238 N N . PRO A 1 151 ? 88.103 14.469 61.910 1.00 17.33 152 PRO A N 1
ATOM 1239 C CA . PRO A 1 151 ? 87.025 15.464 61.862 1.00 18.22 152 PRO A CA 1
ATOM 1240 C C . PRO A 1 151 ? 86.752 16.218 60.562 1.00 19.04 152 PRO A C 1
ATOM 1241 O O . PRO A 1 151 ? 85.659 16.750 60.384 1.00 20.40 152 PRO A O 1
ATOM 1245 N N . ASN A 1 152 ? 87.712 16.272 59.644 1.00 19.00 153 ASN A N 1
ATOM 1246 C CA . ASN A 1 152 ? 87.461 16.991 58.400 1.00 17.02 153 ASN A CA 1
ATOM 1247 C C . ASN A 1 152 ? 87.080 16.021 57.281 1.00 15.99 153 ASN A C 1
ATOM 1248 O O . ASN A 1 152 ? 87.355 16.265 56.110 1.00 13.99 153 ASN A O 1
ATOM 1253 N N . LEU A 1 153 ? 86.432 14.923 57.661 1.00 14.91 154 LEU A N 1
ATOM 1254 C CA . LEU A 1 153 ? 85.993 13.904 56.718 1.00 13.10 154 LEU A CA 1
ATOM 1255 C C . LEU A 1 153 ? 84.526 14.044 56.319 1.00 13.26 154 LEU A C 1
ATOM 1256 O O . LEU A 1 153 ? 83.669 14.354 57.141 1.00 11.36 154 LEU A O 1
ATOM 1261 N N . VAL A 1 154 ? 84.255 13.818 55.038 1.00 13.13 155 VAL A N 1
ATOM 1262 C CA . VAL A 1 154 ? 82.906 13.843 54.502 1.00 11.96 155 VAL A CA 1
ATOM 1263 C C . VAL A 1 154 ? 82.811 12.568 53.682 1.00 14.03 155 VAL A C 1
ATOM 1264 O O . VAL A 1 154 ? 83.695 12.286 52.868 1.00 15.78 155 VAL A O 1
ATOM 1268 N N . VAL A 1 155 ? 81.764 11.783 53.904 1.00 14.66 156 VAL A N 1
ATOM 1269 C CA . VAL A 1 155 ? 81.591 10.557 53.139 1.00 13.92 156 VAL A CA 1
ATOM 1270 C C . VAL A 1 155 ? 80.444 10.718 52.143 1.00 14.77 156 VAL A C 1
ATOM 1271 O O . VAL A 1 155 ? 79.343 11.147 52.504 1.00 14.42 156 VAL A O 1
ATOM 1275 N N . ALA A 1 156 ? 80.719 10.386 50.886 1.00 14.22 157 ALA A N 1
ATOM 1276 C CA . ALA A 1 156 ? 79.726 10.487 49.831 1.00 13.58 157 ALA A CA 1
ATOM 1277 C C . ALA A 1 156 ? 79.392 9.095 49.330 1.00 13.76 157 ALA A C 1
ATOM 1278 O O . ALA A 1 156 ? 80.244 8.404 48.772 1.00 12.69 157 ALA A O 1
ATOM 1280 N N . TYR A 1 157 ? 78.153 8.680 49.546 1.00 14.29 158 TYR A N 1
ATOM 1281 C CA . TYR A 1 157 ? 77.717 7.374 49.087 1.00 16.10 158 TYR A CA 1
ATOM 1282 C C . TYR A 1 157 ? 77.078 7.525 47.716 1.00 16.60 158 TYR A C 1
ATOM 1283 O O . TYR A 1 157 ? 76.060 8.201 47.566 1.00 18.22 158 TYR A O 1
ATOM 1292 N N . GLU A 1 158 ? 77.686 6.907 46.715 1.00 16.35 159 GLU A N 1
ATOM 1293 C CA . GLU A 1 158 ? 77.159 6.965 45.361 1.00 16.22 159 GLU A CA 1
ATOM 1294 C C . GLU A 1 158 ? 77.075 5.563 44.796 1.00 16.70 159 GLU A C 1
ATOM 1295 O O . GLU A 1 158 ? 78.079 5.016 44.337 1.00 15.69 159 GLU A O 1
ATOM 1301 N N . PRO A 1 159 ? 75.887 4.946 44.841 1.00 17.97 160 PRO A N 1
ATOM 1302 C CA . PRO A 1 159 ? 75.838 3.595 44.275 1.00 18.64 160 PRO A CA 1
ATOM 1303 C C . PRO A 1 159 ? 76.280 3.717 42.815 1.00 19.54 160 PRO A C 1
ATOM 1304 O O . PRO A 1 159 ? 75.797 4.588 42.091 1.00 19.68 160 PRO A O 1
ATOM 1308 N N . ILE A 1 160 ? 77.215 2.867 42.402 1.00 20.32 161 ILE A N 1
ATOM 1309 C CA . ILE A 1 160 ? 77.750 2.912 41.045 1.00 21.79 161 ILE A CA 1
ATOM 1310 C C . ILE A 1 160 ? 76.677 2.837 39.968 1.00 22.39 161 ILE A C 1
ATOM 1311 O O . ILE A 1 160 ? 76.796 3.468 38.916 1.00 22.58 161 ILE A O 1
ATOM 1316 N N . TRP A 1 161 ? 75.630 2.066 40.234 1.00 22.46 162 TRP A N 1
ATOM 1317 C CA . TRP A 1 161 ? 74.550 1.904 39.271 1.00 22.81 162 TRP A CA 1
ATOM 1318 C C . TRP A 1 161 ? 73.680 3.146 39.136 1.00 23.82 162 TRP A C 1
ATOM 1319 O O . TRP A 1 161 ? 72.767 3.182 38.314 1.00 26.19 162 TRP A O 1
ATOM 1330 N N . ALA A 1 162 ? 73.976 4.171 39.927 1.00 23.78 163 ALA A N 1
ATOM 1331 C CA . ALA A 1 162 ? 73.197 5.402 39.893 1.00 22.74 163 ALA A CA 1
ATOM 1332 C C . ALA A 1 162 ? 73.979 6.599 39.361 1.00 23.00 163 ALA A C 1
ATOM 1333 O O . ALA A 1 162 ? 73.413 7.670 39.149 1.00 23.62 163 ALA A O 1
ATOM 1335 N N . ILE A 1 163 ? 75.274 6.426 39.129 1.00 22.81 164 ILE A N 1
ATOM 1336 C CA . ILE A 1 163 ? 76.078 7.538 38.635 1.00 24.34 164 ILE A CA 1
ATOM 1337 C C . ILE A 1 163 ? 75.938 7.720 37.130 1.00 25.11 164 ILE A C 1
ATOM 1338 O O . ILE A 1 163 ? 76.200 6.798 36.365 1.00 26.42 164 ILE A O 1
ATOM 1343 N N . GLY A 1 164 ? 75.512 8.912 36.719 1.00 25.90 165 GLY A N 1
ATOM 1344 C CA . GLY A 1 164 ? 75.352 9.216 35.306 1.00 27.22 165 GLY A CA 1
ATOM 1345 C C . GLY A 1 164 ? 74.175 8.553 34.615 1.00 28.99 165 GLY A C 1
ATOM 1346 O O . GLY A 1 164 ? 74.215 8.327 33.407 1.00 28.34 165 GLY A O 1
ATOM 1347 N N . THR A 1 165 ? 73.124 8.256 35.376 1.00 31.39 166 THR A N 1
ATOM 1348 C CA . THR A 1 165 ? 71.919 7.605 34.855 1.00 32.73 166 THR A CA 1
ATOM 1349 C C . THR A 1 165 ? 70.745 8.580 34.734 1.00 31.97 166 THR A C 1
ATOM 1350 O O . THR A 1 165 ? 70.892 9.734 35.188 1.00 21.28 166 THR A O 1
ATOM 1354 N N . LYS A 1 166 ? 69.699 8.176 34.189 1.00 32.73 167 LYS A N 1
ATOM 1355 N N . SER A 1 168 ? 68.927 6.720 39.219 1.00 24.29 169 SER A N 1
ATOM 1356 C CA . SER A 1 168 ? 68.776 7.269 40.605 1.00 25.91 169 SER A CA 1
ATOM 1357 C C . SER A 1 168 ? 68.258 6.262 41.629 1.00 24.68 169 SER A C 1
ATOM 1358 O O . SER A 1 168 ? 67.217 5.645 41.430 1.00 25.28 169 SER A O 1
ATOM 1361 N N . ALA A 1 169 ? 68.980 6.121 42.735 1.00 23.66 170 ALA A N 1
ATOM 1362 C CA . ALA A 1 169 ? 68.601 5.192 43.796 1.00 23.37 170 ALA A CA 1
ATOM 1363 C C . ALA A 1 169 ? 67.240 5.544 44.405 1.00 23.40 170 ALA A C 1
ATOM 1364 O O . ALA A 1 169 ? 66.903 6.718 44.560 1.00 21.84 170 ALA A O 1
ATOM 1366 N N . SER A 1 170 ? 66.462 4.523 44.755 1.00 24.75 171 SER A N 1
ATOM 1367 C CA . SER A 1 170 ? 65.142 4.744 45.348 1.00 26.62 171 SER A CA 1
ATOM 1368 C C . SER A 1 170 ? 65.251 5.288 46.770 1.00 26.43 171 SER A C 1
ATOM 1369 O O . SER A 1 170 ? 66.292 5.151 47.422 1.00 27.62 171 SER A O 1
ATOM 1372 N N . LEU A 1 171 ? 64.182 5.914 47.250 1.00 26.17 172 LEU A N 1
ATOM 1373 C CA . LEU A 1 171 ? 64.183 6.454 48.603 1.00 25.70 172 LEU A CA 1
ATOM 1374 C C . LEU A 1 171 ? 64.310 5.310 49.603 1.00 25.41 172 LEU A C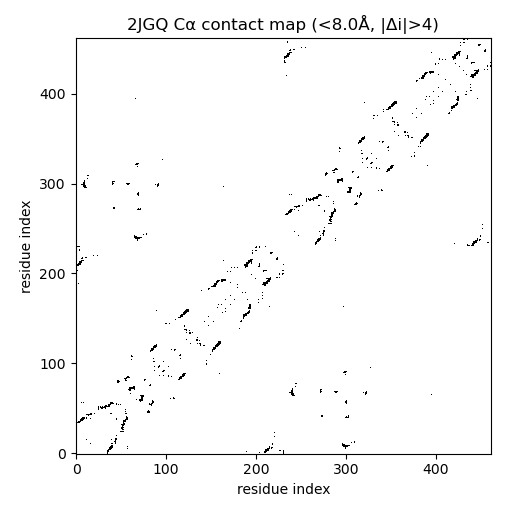 1
ATOM 1375 O O . LEU A 1 171 ? 64.941 5.452 50.652 1.00 24.85 172 LEU A O 1
ATOM 1380 N N . GLU A 1 172 ? 63.703 4.175 49.278 1.00 24.15 173 GLU A N 1
ATOM 1381 C CA . GLU A 1 172 ? 63.776 3.018 50.152 1.00 23.72 173 GLU A CA 1
ATOM 1382 C C . GLU A 1 172 ? 65.244 2.618 50.233 1.00 24.69 173 GLU A C 1
ATOM 1383 O O . GLU A 1 172 ? 65.760 2.305 51.309 1.00 24.29 173 GLU A O 1
ATOM 1389 N N . ASP A 1 173 ? 65.910 2.637 49.082 1.00 23.27 174 ASP A N 1
ATOM 1390 C CA . ASP A 1 173 ? 67.323 2.290 48.999 1.00 24.28 174 ASP A CA 1
ATOM 1391 C C . ASP A 1 173 ? 68.173 3.232 49.827 1.00 23.21 174 ASP A C 1
ATOM 1392 O O . ASP A 1 173 ? 69.004 2.809 50.628 1.00 22.27 174 ASP A O 1
ATOM 1397 N N . ILE A 1 174 ? 67.960 4.522 49.621 1.00 22.63 175 ILE A N 1
ATOM 1398 C CA . ILE A 1 174 ? 68.726 5.532 50.324 1.00 22.03 175 ILE A CA 1
ATOM 1399 C C . ILE A 1 174 ? 68.472 5.517 51.822 1.00 21.47 175 ILE A C 1
ATOM 1400 O O . ILE A 1 174 ? 69.403 5.671 52.616 1.00 21.23 175 ILE A O 1
ATOM 1405 N N . TYR A 1 175 ? 67.216 5.321 52.208 1.00 21.06 176 TYR A N 1
ATOM 1406 C CA . TYR A 1 175 ? 66.856 5.285 53.618 1.00 20.93 176 TYR A CA 1
ATOM 1407 C C . TYR A 1 175 ? 67.556 4.147 54.354 1.00 20.70 176 TYR A C 1
ATOM 1408 O O . TYR A 1 175 ? 68.133 4.353 55.419 1.00 21.73 176 TYR A O 1
ATOM 1417 N N . LEU A 1 176 ? 67.500 2.946 53.785 1.00 21.09 177 LEU A N 1
ATOM 1418 C CA . LEU A 1 176 ? 68.116 1.771 54.396 1.00 20.44 177 LEU A CA 1
ATOM 1419 C C . LEU A 1 176 ? 69.642 1.772 54.341 1.00 19.71 177 LEU A C 1
ATOM 1420 O O . LEU A 1 176 ? 70.296 1.479 55.336 1.00 22.84 177 LEU A O 1
ATOM 1425 N N . THR A 1 177 ? 70.211 2.086 53.182 1.00 18.09 178 THR A N 1
ATOM 1426 C CA . THR A 1 177 ? 71.663 2.094 53.049 1.00 17.87 178 THR A CA 1
ATOM 1427 C C . THR A 1 177 ? 72.289 3.143 53.962 1.00 16.50 178 THR A C 1
ATOM 1428 O O . THR A 1 177 ? 73.203 2.830 54.718 1.00 18.09 178 THR A O 1
ATOM 1432 N N . HIS A 1 178 ? 71.791 4.377 53.903 1.00 16.33 179 HIS A N 1
ATOM 1433 C CA . HIS A 1 178 ? 72.305 5.444 54.759 1.00 15.25 179 HIS A CA 1
ATOM 1434 C C . HIS A 1 178 ? 72.065 5.116 56.233 1.00 17.11 179 HIS A C 1
ATOM 1435 O O . HIS A 1 178 ? 72.835 5.529 57.097 1.00 18.90 179 HIS A O 1
ATOM 1442 N N . GLY A 1 179 ? 70.994 4.375 56.517 1.00 16.56 180 GLY A N 1
ATOM 1443 C CA . GLY A 1 179 ? 70.680 4.021 57.892 1.00 15.63 180 GLY A CA 1
ATOM 1444 C C . GLY A 1 179 ? 71.757 3.117 58.438 1.00 16.71 180 GLY A C 1
ATOM 1445 O O . GLY A 1 179 ? 72.137 3.202 59.601 1.00 18.54 180 GLY A O 1
ATOM 1446 N N . PHE A 1 180 ? 72.251 2.234 57.586 1.00 15.85 181 PHE A N 1
ATOM 1447 C CA . PHE A 1 180 ? 73.315 1.331 57.981 1.00 16.26 181 PHE A CA 1
ATOM 1448 C C . PHE A 1 180 ? 74.629 2.108 58.120 1.00 16.43 181 PHE A C 1
ATOM 1449 O O . PHE A 1 180 ? 75.347 1.966 59.113 1.00 16.27 181 PHE A O 1
ATOM 1457 N N . LEU A 1 181 ? 74.943 2.921 57.117 1.00 14.66 182 LEU A N 1
ATOM 1458 C CA . LEU A 1 181 ? 76.171 3.702 57.143 1.00 15.82 182 LEU A CA 1
ATOM 1459 C C . LEU A 1 181 ? 76.263 4.559 58.413 1.00 16.86 182 LEU A C 1
ATOM 1460 O O . LEU A 1 181 ? 77.338 4.688 59.008 1.00 16.03 182 LEU A O 1
ATOM 1465 N N . LYS A 1 182 ? 75.135 5.124 58.838 1.00 17.03 183 LYS A N 1
ATOM 1466 C CA . LYS A 1 182 ? 75.108 5.942 60.051 1.00 19.07 183 LYS A CA 1
ATOM 1467 C C . LYS A 1 182 ? 75.530 5.161 61.287 1.00 19.92 183 LYS A C 1
ATOM 1468 O O . LYS A 1 182 ? 75.913 5.752 62.294 1.00 21.99 183 LYS A O 1
ATOM 1474 N N . GLN A 1 183 ? 75.452 3.836 61.214 1.00 21.16 184 GLN A N 1
ATOM 1475 C CA . GLN A 1 183 ? 75.847 2.982 62.334 1.00 24.52 184 GLN A CA 1
ATOM 1476 C C . GLN A 1 183 ? 77.363 2.791 62.367 1.00 24.59 184 GLN A C 1
ATOM 1477 O O . GLN A 1 183 ? 77.934 2.499 63.417 1.00 25.83 184 GLN A O 1
ATOM 1483 N N . ILE A 1 184 ? 78.005 2.955 61.213 1.00 23.48 185 ILE A N 1
ATOM 1484 C CA . ILE A 1 184 ? 79.448 2.777 61.093 1.00 23.23 185 ILE A CA 1
ATOM 1485 C C . ILE A 1 184 ? 80.254 4.070 61.175 1.00 21.60 185 ILE A C 1
ATOM 1486 O O . ILE A 1 184 ? 81.402 4.065 61.612 1.00 22.59 185 ILE A O 1
ATOM 1491 N N . LEU A 1 185 ? 79.652 5.171 60.748 1.00 20.29 186 LEU A N 1
ATOM 1492 C CA . LEU A 1 185 ? 80.337 6.460 60.738 1.00 20.26 186 LEU A CA 1
ATOM 1493 C C . LEU A 1 185 ? 80.233 7.264 62.023 1.00 20.07 186 LEU A C 1
ATOM 1494 O O . LEU A 1 185 ? 79.330 7.067 62.837 1.00 19.17 186 LEU A O 1
ATOM 1499 N N . ASN A 1 186 ? 81.182 8.177 62.187 1.00 20.92 187 ASN A N 1
ATOM 1500 C CA . ASN A 1 186 ? 81.213 9.067 63.333 1.00 21.88 187 ASN A CA 1
ATOM 1501 C C . ASN A 1 186 ? 79.922 9.872 63.177 1.00 22.10 187 ASN A C 1
ATOM 1502 O O . ASN A 1 186 ? 79.556 10.234 62.062 1.00 23.23 187 ASN A O 1
ATOM 1507 N N . GLN A 1 187 ? 79.224 10.140 64.273 1.00 23.38 188 GLN A N 1
ATOM 1508 C CA . GLN A 1 187 ? 77.977 10.891 64.181 1.00 25.93 188 GLN A CA 1
ATOM 1509 C C . GLN A 1 187 ? 78.196 12.301 63.630 1.00 25.99 188 GLN A C 1
ATOM 1510 O O . GL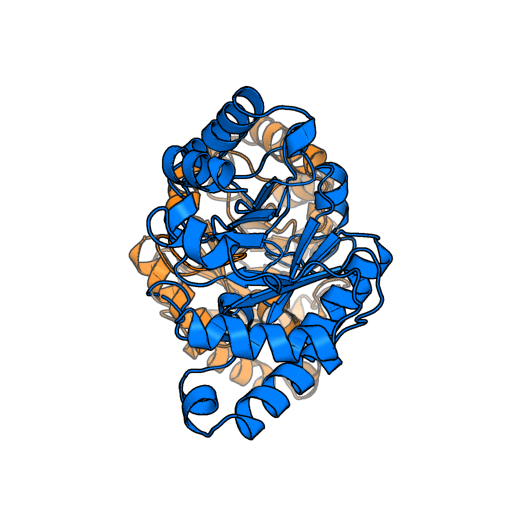N A 1 187 ? 77.269 12.920 63.106 1.00 26.67 188 GLN A O 1
ATOM 1516 N N . LYS A 1 188 ? 79.424 12.802 63.730 1.00 25.41 189 LYS A N 1
ATOM 1517 C CA . LYS A 1 188 ? 79.727 14.144 63.237 1.00 25.06 189 LYS A CA 1
ATOM 1518 C C . LYS A 1 188 ? 80.104 14.200 61.753 1.00 21.92 189 LYS A C 1
ATOM 1519 O O . LYS A 1 188 ? 80.187 15.283 61.170 1.00 21.73 189 LYS A O 1
ATOM 1525 N N . THR A 1 189 ? 80.327 13.045 61.1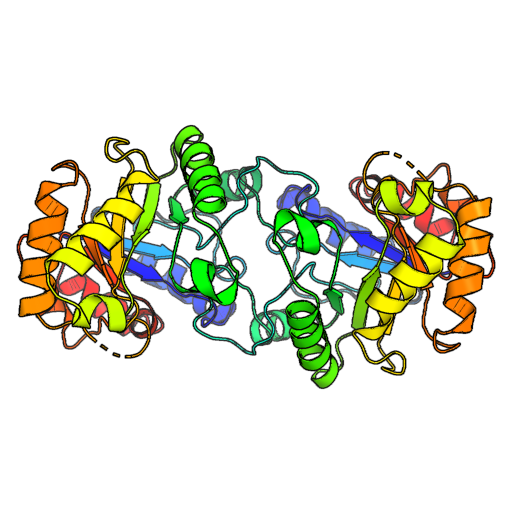38 1.00 18.11 190 THR A N 1
ATOM 1526 C CA . THR A 1 189 ? 80.695 13.026 59.729 1.00 16.27 190 THR A CA 1
ATOM 1527 C C . THR A 1 189 ? 79.506 13.246 58.794 1.00 16.37 190 THR A C 1
ATOM 1528 O O . THR A 1 189 ? 78.518 12.515 58.848 1.00 17.25 190 THR A O 1
ATOM 1532 N N . PRO A 1 190 ? 79.579 14.267 57.929 1.00 15.27 191 PRO A N 1
ATOM 1533 C CA . PRO A 1 190 ? 78.450 14.482 57.018 1.00 14.98 191 PRO A CA 1
ATOM 1534 C C . PRO A 1 190 ? 78.393 13.311 56.030 1.00 16.37 191 PRO A C 1
ATOM 1535 O O . PRO A 1 190 ? 79.426 12.880 55.517 1.00 16.33 191 PRO A O 1
ATOM 1539 N N . LEU A 1 191 ? 77.193 12.792 55.776 1.00 15.42 192 LEU A N 1
ATOM 1540 C CA . LEU A 1 191 ? 77.019 11.685 54.842 1.00 15.76 192 LEU A CA 1
ATOM 1541 C C . LEU A 1 191 ? 76.162 12.153 53.662 1.00 16.52 192 LEU A C 1
ATOM 1542 O O . LEU A 1 191 ? 74.967 12.391 53.818 1.00 16.21 192 LEU A O 1
ATOM 1547 N N . LEU A 1 192 ? 76.779 12.279 52.486 1.00 17.38 193 LEU A N 1
ATOM 1548 C CA . LEU A 1 192 ? 76.077 12.741 51.286 1.00 18.87 193 LEU A CA 1
ATOM 1549 C C . LEU A 1 192 ? 75.615 11.620 50.371 1.00 18.37 193 LEU A C 1
ATOM 1550 O O . LEU A 1 192 ? 76.235 10.559 50.299 1.00 19.57 193 LEU A O 1
ATOM 1555 N N . TYR A 1 193 ? 74.520 11.863 49.662 1.00 16.78 194 TYR A N 1
ATOM 1556 C CA . TYR A 1 193 ? 74.040 10.888 48.705 1.00 15.17 194 TYR A CA 1
ATOM 1557 C C . TYR A 1 193 ? 74.389 11.461 47.341 1.00 13.99 194 TYR A C 1
ATOM 1558 O O . TYR A 1 193 ? 74.243 12.659 47.112 1.00 14.71 194 TYR A O 1
ATOM 1567 N N . GLY A 1 194 ? 74.846 10.609 46.435 1.00 13.81 195 GLY A N 1
ATOM 1568 C CA . GLY A 1 194 ? 75.182 11.070 45.104 1.00 13.05 195 GLY A CA 1
ATOM 1569 C C . GLY A 1 194 ? 74.779 10.019 44.092 1.00 14.33 195 GLY A C 1
ATOM 1570 O O . GLY A 1 194 ? 74.737 8.832 44.421 1.00 14.38 195 GLY A O 1
ATOM 1571 N N . GLY A 1 195 ? 74.481 10.444 42.866 1.00 13.85 196 GLY A N 1
ATOM 1572 C CA . GLY A 1 195 ? 74.087 9.497 41.835 1.00 16.24 196 GLY A CA 1
ATOM 1573 C C . GLY A 1 195 ? 72.748 9.814 41.181 1.00 17.61 196 GLY A C 1
ATOM 1574 O O . GLY A 1 195 ? 71.699 9.359 41.634 1.00 17.62 196 GLY A O 1
ATOM 1575 N N . SER A 1 196 ? 72.797 10.594 40.108 1.00 18.81 197 SER A N 1
ATOM 1576 C CA . SER A 1 196 ? 71.616 10.995 39.355 1.00 21.60 197 SER A CA 1
ATOM 1577 C C . SER A 1 196 ? 70.718 11.964 40.098 1.00 22.59 197 SER A C 1
ATOM 1578 O O . SER A 1 196 ? 69.505 11.976 39.895 1.00 24.41 197 SER A O 1
ATOM 1581 N N . VAL A 1 197 ? 71.307 12.774 40.967 1.00 22.98 198 VAL A N 1
ATOM 1582 C CA . VAL A 1 197 ? 70.534 13.768 41.698 1.00 21.54 198 VAL A CA 1
ATOM 1583 C C . VAL A 1 197 ? 70.188 14.857 40.689 1.00 23.90 198 VAL A C 1
ATOM 1584 O O . VAL A 1 197 ? 71.040 15.246 39.888 1.00 24.37 198 VAL A O 1
ATOM 1588 N N . ASN A 1 198 ? 68.944 15.331 40.705 1.00 24.89 199 ASN A N 1
ATOM 1589 C CA . ASN A 1 198 ? 68.525 16.399 39.797 1.00 25.41 199 ASN A CA 1
ATOM 1590 C C . ASN A 1 198 ? 67.519 17.320 40.473 1.00 26.27 199 ASN A C 1
ATOM 1591 O O . ASN A 1 198 ? 67.122 17.080 41.614 1.00 26.65 199 ASN A O 1
ATOM 1596 N N . THR A 1 199 ? 67.117 18.380 39.777 1.00 26.03 200 THR A N 1
ATOM 1597 C CA . THR A 1 199 ? 66.163 19.335 40.336 1.00 26.28 200 THR A CA 1
ATOM 1598 C C . THR A 1 199 ? 64.825 18.702 40.695 1.00 26.35 200 THR A C 1
ATOM 1599 O O . THR A 1 199 ? 64.093 19.239 41.522 1.00 27.65 200 THR A O 1
ATOM 1603 N N . GLN A 1 200 ? 64.509 17.566 40.080 1.00 27.21 201 GLN A N 1
ATOM 1604 C CA . GLN A 1 200 ? 63.238 16.884 40.332 1.00 28.52 201 GLN A CA 1
ATOM 1605 C C . GLN A 1 200 ? 63.198 16.015 41.589 1.00 28.18 201 GLN A C 1
ATOM 1606 O O . GLN A 1 200 ? 62.197 16.019 42.308 1.00 27.84 201 GLN A O 1
ATOM 1612 N N . ASN A 1 201 ? 64.274 15.278 41.861 1.00 26.89 202 ASN A N 1
ATOM 1613 C CA . ASN A 1 201 ? 64.310 14.399 43.028 1.00 26.12 202 ASN A CA 1
ATOM 1614 C C . ASN A 1 201 ? 65.128 14.895 44.216 1.00 26.56 202 ASN A C 1
ATOM 1615 O O . ASN A 1 201 ? 65.187 14.221 45.243 1.00 26.74 202 ASN A O 1
ATOM 1620 N N . ALA A 1 202 ? 65.752 16.060 44.088 1.00 25.66 203 ALA A N 1
ATOM 1621 C CA . ALA A 1 202 ? 66.576 16.591 45.167 1.00 25.80 203 ALA A CA 1
ATOM 1622 C C . ALA A 1 202 ? 65.843 16.741 46.498 1.00 27.85 203 ALA A C 1
ATOM 1623 O O . ALA A 1 202 ? 66.195 16.088 47.485 1.00 28.70 203 ALA A O 1
ATOM 1625 N N . LYS A 1 203 ? 64.828 17.602 46.523 1.00 27.96 204 LYS A N 1
ATOM 1626 C CA . LYS A 1 203 ? 64.059 17.859 47.739 1.00 27.93 204 LYS A CA 1
ATOM 1627 C C . LYS A 1 203 ? 63.662 16.579 48.478 1.00 28.15 204 LYS A C 1
ATOM 1628 O O . LYS A 1 203 ? 63.811 16.482 49.695 1.00 28.92 204 LYS A O 1
ATOM 1634 N N . GLU A 1 204 ? 63.154 15.600 47.741 1.00 27.97 205 GLU A N 1
ATOM 1635 C CA . GLU A 1 204 ? 62.750 14.332 48.336 1.00 27.46 205 GLU A CA 1
ATOM 1636 C C . GLU A 1 204 ? 63.947 13.647 48.989 1.00 26.54 205 GLU A C 1
ATOM 1637 O O . GLU A 1 204 ? 63.867 13.218 50.142 1.00 24.10 205 GLU A O 1
ATOM 1643 N N . ILE A 1 205 ? 65.057 13.557 48.255 1.00 25.90 206 ILE A N 1
ATOM 1644 C CA . ILE A 1 205 ? 66.278 12.938 48.776 1.00 24.26 206 ILE A CA 1
ATOM 1645 C C . ILE A 1 205 ? 66.693 13.641 50.067 1.00 22.76 206 ILE A C 1
ATOM 1646 O O . ILE A 1 205 ? 67.109 13.000 51.031 1.00 21.92 206 ILE A O 1
ATOM 1651 N N . LEU A 1 206 ? 66.580 14.967 50.070 1.00 21.84 207 LEU A N 1
ATOM 1652 C CA . LEU A 1 206 ? 66.962 15.772 51.223 1.00 22.48 207 LEU A CA 1
ATOM 1653 C C . LEU A 1 206 ? 66.054 15.602 52.430 1.00 23.28 207 LEU A C 1
ATOM 1654 O O . LEU A 1 206 ? 66.389 16.049 53.530 1.00 23.17 207 LEU A O 1
ATOM 1659 N N . GLY A 1 207 ? 64.913 14.949 52.223 1.00 24.22 208 GLY A N 1
ATOM 1660 C CA . GLY A 1 207 ? 63.975 14.729 53.310 1.00 23.09 208 GLY A CA 1
ATOM 1661 C C . GLY A 1 207 ? 64.335 13.567 54.220 1.00 22.13 208 GLY A C 1
ATOM 1662 O O . GLY A 1 207 ? 63.744 13.422 55.283 1.00 22.52 208 GLY A O 1
ATOM 1663 N N . ILE A 1 208 ? 65.291 12.736 53.809 1.00 21.80 209 ILE A N 1
ATOM 1664 C CA . ILE A 1 208 ? 65.720 11.593 54.616 1.00 22.42 209 ILE A CA 1
ATOM 1665 C C . ILE A 1 208 ? 66.701 12.090 55.682 1.00 21.52 209 ILE A C 1
ATOM 1666 O O . ILE A 1 208 ? 67.731 12.678 55.360 1.00 22.53 209 ILE A O 1
ATOM 1671 N N . ASP A 1 209 ? 66.379 11.852 56.949 1.00 21.52 210 ASP A N 1
ATOM 1672 C CA . ASP A 1 209 ? 67.218 12.309 58.053 1.00 20.89 210 ASP A CA 1
ATOM 1673 C C . ASP A 1 209 ? 68.676 11.859 57.997 1.00 19.53 210 ASP A C 1
ATOM 1674 O O . ASP A 1 209 ? 69.560 12.566 58.483 1.00 18.61 210 ASP A O 1
ATOM 1679 N N . SER A 1 210 ? 68.933 10.692 57.414 1.00 17.67 211 SER A N 1
ATOM 1680 C CA . SER A 1 210 ? 70.296 10.192 57.318 1.00 17.02 211 SER A CA 1
ATOM 1681 C C . SER A 1 210 ? 71.027 10.698 56.073 1.00 18.74 211 SER A C 1
ATOM 1682 O O . SER A 1 210 ? 72.070 10.162 55.696 1.00 18.39 211 SER A O 1
ATOM 1685 N N . VAL A 1 211 ? 70.466 11.728 55.439 1.00 18.90 212 VAL A N 1
ATOM 1686 C CA . VAL A 1 211 ? 71.061 12.347 54.257 1.00 18.61 212 VAL A CA 1
ATOM 1687 C C . VAL A 1 211 ? 71.478 13.754 54.673 1.00 20.39 212 VAL A C 1
ATOM 1688 O O . VAL A 1 211 ? 70.634 14.636 54.833 1.00 20.09 212 VAL A O 1
ATOM 1692 N N . ASP A 1 212 ? 72.779 13.961 54.857 1.00 19.35 213 ASP A N 1
ATOM 1693 C CA . ASP A 1 212 ? 73.280 15.262 55.281 1.00 18.54 213 ASP A CA 1
ATOM 1694 C C . ASP A 1 212 ? 73.591 16.199 54.128 1.00 18.82 213 ASP A C 1
ATOM 1695 O O . ASP A 1 212 ? 73.924 17.365 54.344 1.00 19.54 213 ASP A O 1
ATOM 1700 N N . GLY A 1 213 ? 73.488 15.695 52.904 1.00 19.50 214 GLY A N 1
ATOM 1701 C CA . GLY A 1 213 ? 73.775 16.532 51.757 1.00 19.30 214 GLY A CA 1
ATOM 1702 C C . GLY A 1 213 ? 73.779 15.772 50.450 1.00 19.87 214 GLY A C 1
ATOM 1703 O O . GLY A 1 213 ? 73.443 14.590 50.401 1.00 21.70 214 GLY A O 1
ATOM 1704 N N . LEU A 1 214 ? 74.191 16.450 49.388 1.00 19.73 215 LEU A N 1
ATOM 1705 C CA . LEU A 1 214 ? 74.210 15.845 48.068 1.00 18.65 215 LEU A CA 1
ATOM 1706 C C . LEU A 1 214 ? 75.501 16.117 47.307 1.00 18.80 215 LEU A C 1
ATOM 1707 O O . LEU A 1 214 ? 76.122 17.164 47.471 1.00 19.00 215 LEU A O 1
ATOM 1712 N N . LEU A 1 215 ? 75.891 15.156 46.476 1.00 17.93 216 LEU A N 1
ATOM 1713 C CA . LEU A 1 215 ? 77.053 15.288 45.606 1.00 18.25 216 LEU A CA 1
ATOM 1714 C C . LEU A 1 215 ? 76.407 15.222 44.222 1.00 17.86 216 LEU A C 1
ATOM 1715 O O . LEU A 1 215 ? 75.931 14.169 43.811 1.00 18.37 216 LEU A O 1
ATOM 1720 N N . ILE A 1 216 ? 76.367 16.352 43.520 1.00 18.46 217 ILE A N 1
ATOM 1721 C CA . ILE A 1 216 ? 75.732 16.411 42.204 1.00 17.96 217 ILE A CA 1
ATOM 1722 C C . ILE A 1 216 ? 76.672 16.516 41.011 1.00 17.51 217 ILE A C 1
ATOM 1723 O O . ILE A 1 216 ? 77.436 17.478 40.883 1.00 15.84 217 ILE A O 1
ATOM 1728 N N . GLY A 1 217 ? 76.588 15.525 40.128 1.00 18.00 218 GLY A N 1
ATOM 1729 C CA . GLY A 1 217 ? 77.420 15.510 38.941 1.00 18.53 218 GLY A CA 1
ATOM 1730 C C . GLY A 1 217 ? 76.769 16.162 37.730 1.00 20.40 218 GLY A C 1
ATOM 1731 O O . GLY A 1 217 ? 76.768 17.387 37.582 1.00 20.15 218 GLY A O 1
ATOM 1732 N N . SER A 1 218 ? 76.203 15.332 36.863 1.00 21.25 219 SER A N 1
ATOM 1733 C CA . SER A 1 218 ? 75.567 15.793 35.635 1.00 23.91 219 SER A CA 1
ATOM 1734 C C . SER A 1 218 ? 74.617 16.984 35.751 1.00 23.87 219 SER A C 1
ATOM 1735 O O . SER A 1 218 ? 74.764 17.974 35.033 1.00 23.73 219 SER A O 1
ATOM 1738 N N . ALA A 1 219 ? 73.646 16.890 36.651 1.00 23.59 220 ALA A N 1
ATOM 1739 C CA . ALA A 1 219 ? 72.660 17.953 36.810 1.00 23.86 220 ALA A CA 1
ATOM 1740 C C . ALA A 1 219 ? 73.218 19.324 37.171 1.00 23.69 220 ALA A C 1
ATOM 1741 O O . ALA A 1 219 ? 72.621 20.337 36.825 1.00 25.36 220 ALA A O 1
ATOM 1743 N N . SER A 1 220 ? 74.365 19.364 37.847 1.00 23.06 221 SER A N 1
ATOM 1744 C CA . SER A 1 220 ? 74.960 20.634 38.274 1.00 20.67 221 SER A CA 1
ATOM 1745 C C . SER A 1 220 ? 75.722 21.428 37.209 1.00 20.14 221 SER A C 1
ATOM 1746 O O . SER A 1 220 ? 76.142 22.557 37.460 1.00 20.04 221 SER A O 1
ATOM 1749 N N . TRP A 1 221 ? 75.906 20.853 36.027 1.00 19.64 222 TRP A N 1
ATOM 1750 C CA . TRP A 1 221 ? 76.639 21.552 34.981 1.00 21.21 222 TRP A CA 1
ATOM 1751 C C . TRP A 1 221 ? 75.887 22.759 34.422 1.00 23.02 222 TRP A C 1
ATOM 1752 O O . TRP A 1 221 ? 76.381 23.455 33.537 1.00 23.39 222 TRP A O 1
ATOM 1763 N N . GLU A 1 222 ? 74.693 22.998 34.955 1.00 25.10 223 GLU A N 1
ATOM 1764 C CA . GLU A 1 222 ? 73.868 24.132 34.559 1.00 26.06 223 GLU A CA 1
ATOM 1765 C C . GLU A 1 222 ? 73.640 24.945 35.831 1.00 25.73 223 GLU A C 1
ATOM 1766 O O . GLU A 1 222 ? 72.890 24.537 36.715 1.00 26.70 223 GLU A O 1
ATOM 1772 N N . LEU A 1 223 ? 74.307 26.090 35.918 1.00 25.49 224 LEU A N 1
ATOM 1773 C CA . LEU A 1 223 ? 74.219 26.960 37.081 1.00 25.59 224 LEU A CA 1
ATOM 1774 C C . LEU A 1 223 ? 72.826 27.065 37.698 1.00 27.14 224 LEU A C 1
ATOM 1775 O O . LEU A 1 223 ? 72.666 26.930 38.916 1.00 25.86 224 LEU A O 1
ATOM 1780 N N . GLU A 1 224 ? 71.821 27.305 36.862 1.00 28.33 225 GLU A N 1
ATOM 1781 C CA . GLU A 1 224 ? 70.455 27.436 37.357 1.00 28.83 225 GLU A CA 1
ATOM 1782 C C . GLU A 1 224 ? 69.968 26.181 38.079 1.00 28.31 225 GLU A C 1
ATOM 1783 O O . GLU A 1 224 ? 69.282 26.276 39.099 1.00 27.72 225 GLU A O 1
ATOM 1789 N N . ASN A 1 225 ? 70.312 25.007 37.554 1.00 27.51 226 ASN A N 1
ATOM 1790 C CA . ASN A 1 225 ? 69.906 23.760 38.198 1.00 26.01 226 ASN A CA 1
ATOM 1791 C C . ASN A 1 225 ? 70.511 23.721 39.596 1.00 25.89 226 ASN A C 1
ATOM 1792 O O . ASN A 1 225 ? 69.820 23.447 40.576 1.00 26.19 226 ASN A O 1
ATOM 1797 N N . PHE A 1 226 ? 71.808 23.996 39.681 1.00 24.94 227 PHE A N 1
ATOM 1798 C CA . PHE A 1 226 ? 72.493 23.989 40.968 1.00 25.56 227 PHE A CA 1
ATOM 1799 C C . PHE A 1 226 ? 71.818 24.989 41.907 1.00 26.39 227 PHE A C 1
ATOM 1800 O O . PHE A 1 226 ? 71.517 24.664 43.057 1.00 27.69 227 PHE A O 1
ATOM 1808 N N . LYS A 1 227 ? 71.581 26.203 41.410 1.00 26.81 228 LYS A N 1
ATOM 1809 C CA . LYS A 1 227 ? 70.934 27.249 42.204 1.00 28.19 228 LYS A CA 1
ATOM 1810 C C . LYS A 1 227 ? 69.632 26.734 42.811 1.00 27.99 228 LYS A C 1
ATOM 1811 O O . LYS A 1 227 ? 69.348 26.962 43.987 1.00 29.74 228 LYS A O 1
ATOM 1817 N N . THR A 1 228 ? 68.841 26.051 41.993 1.00 27.49 229 THR A N 1
ATOM 1818 C CA . THR A 1 228 ? 67.573 25.496 42.437 1.00 27.08 229 THR A CA 1
ATOM 1819 C C . THR A 1 228 ? 67.779 24.448 43.525 1.00 27.54 229 THR A C 1
ATOM 1820 O O . THR A 1 228 ? 67.043 24.426 44.510 1.00 28.05 229 THR A O 1
ATOM 1824 N N . ILE A 1 229 ? 68.771 23.575 43.347 1.00 27.94 230 ILE A N 1
ATOM 1825 C CA . ILE A 1 229 ? 69.046 22.535 44.341 1.00 26.29 230 ILE A CA 1
ATOM 1826 C C . ILE A 1 229 ? 69.431 23.187 45.657 1.00 25.39 230 ILE A C 1
ATOM 1827 O O . ILE A 1 229 ? 69.004 22.753 46.725 1.00 24.50 230 ILE A O 1
ATOM 1832 N N . ILE A 1 230 ? 70.246 24.234 45.574 1.00 24.34 231 ILE A N 1
ATOM 1833 C CA . ILE A 1 230 ? 70.674 24.954 46.763 1.00 24.97 231 ILE A CA 1
ATOM 1834 C C . ILE A 1 230 ? 69.474 25.456 47.562 1.00 25.30 231 ILE A C 1
ATOM 1835 O O . ILE A 1 230 ? 69.502 25.484 48.792 1.00 25.08 231 ILE A O 1
ATOM 1840 N N . SER A 1 231 ? 68.418 25.846 46.859 1.00 25.90 232 SER A N 1
ATOM 1841 C CA . SER A 1 231 ? 67.223 26.363 47.517 1.00 27.66 232 SER A CA 1
ATOM 1842 C C . SER A 1 231 ? 66.496 25.316 48.363 1.00 28.12 232 SER A C 1
ATOM 1843 O O . SER A 1 231 ? 65.674 25.666 49.206 1.00 29.26 232 SER A O 1
ATOM 1846 N N . PHE A 1 232 ? 66.788 24.040 48.137 1.00 27.78 233 PHE A N 1
ATOM 1847 C CA . PHE A 1 232 ? 66.146 22.972 48.903 1.00 27.33 233 PHE A CA 1
ATOM 1848 C C . PHE A 1 232 ? 66.943 22.621 50.152 1.00 27.21 233 PHE A C 1
ATOM 1849 O O . PHE A 1 232 ? 66.465 21.895 51.019 1.00 27.79 233 PHE A O 1
ATOM 1857 N N . LEU A 1 233 ? 68.163 23.133 50.236 1.00 27.34 234 LEU A N 1
ATOM 1858 C CA . LEU A 1 233 ? 69.034 22.848 51.365 1.00 27.33 234 LEU A CA 1
ATOM 1859 C C . LEU A 1 233 ? 68.435 23.235 52.712 1.00 28.48 234 LEU A C 1
ATOM 1860 O O . LEU A 1 233 ? 67.351 23.855 52.724 1.00 21.28 234 LEU A O 1
ATOM 1866 N N . THR B 1 1 ? 119.633 16.390 18.110 1.00 36.59 2 THR B N 1
ATOM 1867 C CA . THR B 1 1 ? 120.507 17.164 17.186 1.00 34.74 2 THR B CA 1
ATOM 1868 C C . THR B 1 1 ? 119.863 18.484 16.742 1.00 34.87 2 THR B C 1
ATOM 1869 O O . THR B 1 1 ? 120.543 19.361 16.194 1.00 37.84 2 THR B O 1
ATOM 1873 N N . LYS B 1 2 ? 118.564 18.645 16.987 1.00 31.08 3 LYS B N 1
ATOM 1874 C CA . LYS B 1 2 ? 117.895 19.886 16.606 1.00 28.07 3 LYS B CA 1
ATOM 1875 C C . LYS B 1 2 ? 116.683 20.212 17.477 1.00 26.53 3 LYS B C 1
ATOM 1876 O O . LYS B 1 2 ? 116.206 21.348 17.468 1.00 25.99 3 LYS B O 1
ATOM 1882 N N . ILE B 1 3 ? 116.194 19.230 18.236 1.00 23.52 4 ILE B N 1
ATOM 1883 C CA . ILE B 1 3 ? 115.026 19.441 19.089 1.00 21.09 4 ILE B CA 1
ATOM 1884 C C . ILE B 1 3 ? 115.287 19.354 20.596 1.00 21.62 4 ILE B C 1
ATOM 1885 O O . ILE B 1 3 ? 116.063 18.527 21.064 1.00 21.47 4 ILE B O 1
ATOM 1890 N N . ALA B 1 4 ? 114.618 20.215 21.353 1.00 19.72 5 ALA B N 1
ATOM 1891 C CA . ALA B 1 4 ? 114.757 20.223 22.803 1.00 19.01 5 ALA B CA 1
ATOM 1892 C C . ALA B 1 4 ? 113.376 20.408 23.419 1.00 17.07 5 ALA B C 1
ATOM 1893 O O . ALA B 1 4 ? 112.674 21.374 23.111 1.00 17.33 5 ALA B O 1
ATOM 1895 N N . MET B 1 5 ? 112.980 19.479 24.283 1.00 15.77 6 MET B N 1
ATOM 1896 C CA . MET B 1 5 ? 111.671 19.562 24.912 1.00 15.51 6 MET B CA 1
ATOM 1897 C C . MET B 1 5 ? 111.792 19.620 26.418 1.00 16.07 6 MET B C 1
ATOM 1898 O O . MET B 1 5 ? 112.550 18.860 27.015 1.00 18.62 6 MET B O 1
ATOM 1903 N N . ALA B 1 6 ? 111.032 20.517 27.036 1.00 15.35 7 ALA B N 1
ATOM 1904 C CA . ALA B 1 6 ? 111.067 20.648 28.484 1.00 15.33 7 ALA B CA 1
ATOM 1905 C C . ALA B 1 6 ? 109.835 20.007 29.110 1.00 14.35 7 ALA B C 1
ATOM 1906 O O . ALA B 1 6 ? 108.710 20.222 28.659 1.00 14.01 7 ALA B O 1
ATOM 1908 N N . ASN B 1 7 ? 110.064 19.209 30.144 1.00 13.28 8 ASN B N 1
ATOM 1909 C CA . ASN B 1 7 ? 108.987 18.545 30.861 1.00 14.02 8 ASN B CA 1
ATOM 1910 C C . ASN B 1 7 ? 109.020 19.072 32.291 1.00 13.96 8 ASN B C 1
ATOM 1911 O O . ASN B 1 7 ? 109.892 18.691 33.077 1.00 14.60 8 ASN B O 1
ATOM 1916 N N . PHE B 1 8 ? 108.085 19.961 32.614 1.00 12.41 9 PHE B N 1
ATOM 1917 C CA . PHE B 1 8 ? 108.011 20.559 33.949 1.00 11.92 9 PHE B CA 1
ATOM 1918 C C . PHE B 1 8 ? 107.513 19.580 35.008 1.00 12.09 9 PHE B C 1
ATOM 1919 O O . PHE B 1 8 ? 107.668 19.818 36.204 1.00 12.00 9 PHE B O 1
ATOM 1927 N N . LYS B 1 9 ? 106.916 18.480 34.567 1.00 11.38 10 LYS B N 1
ATOM 1928 C CA . LYS B 1 9 ? 106.379 17.500 35.499 1.00 12.41 10 LYS B CA 1
ATOM 1929 C C . LYS B 1 9 ? 105.480 18.242 36.482 1.00 12.16 10 LYS B C 1
ATOM 1930 O O . LYS B 1 9 ? 104.695 19.099 36.080 1.00 12.19 10 LYS B O 1
ATOM 1936 N N . SER B 1 10 ? 105.597 17.924 37.764 1.00 13.30 11 SER B N 1
ATOM 1937 C CA . SER B 1 10 ? 104.784 18.576 38.783 1.00 14.36 11 SER B CA 1
ATOM 1938 C C . SER B 1 10 ? 105.740 19.272 39.749 1.00 13.98 11 SER B C 1
ATOM 1939 O O . SER B 1 10 ? 105.529 19.278 40.960 1.00 12.36 11 SER B O 1
ATOM 1942 N N . ALA B 1 11 ? 106.779 19.885 39.195 1.00 15.73 12 ALA B N 1
ATOM 1943 C CA . ALA B 1 11 ? 107.795 20.534 40.014 1.00 17.88 12 ALA B CA 1
ATOM 1944 C C . ALA B 1 11 ? 107.833 22.052 40.008 1.00 19.72 12 ALA B C 1
ATOM 1945 O O . ALA B 1 11 ? 108.534 22.651 40.824 1.00 22.82 12 ALA B O 1
ATOM 1947 N N . MET B 1 12 ? 107.079 22.691 39.126 1.00 20.22 13 MET B N 1
ATOM 1948 C CA . MET B 1 12 ? 107.142 24.143 39.065 1.00 22.11 13 MET B CA 1
ATOM 1949 C C . MET B 1 12 ? 105.956 24.920 39.621 1.00 22.22 13 MET B C 1
ATOM 1950 O O . MET B 1 12 ? 104.798 24.593 39.343 1.00 23.20 13 MET B O 1
ATOM 1955 N N . PRO B 1 13 ? 106.234 25.962 40.430 1.00 21.68 14 PRO B N 1
ATOM 1956 C CA . PRO B 1 13 ? 105.156 26.779 41.002 1.00 19.63 14 PRO B CA 1
ATOM 1957 C C . PRO B 1 13 ? 104.379 27.388 39.832 1.00 18.38 14 PRO B C 1
ATOM 1958 O O . PRO B 1 13 ? 104.947 27.608 38.760 1.00 17.61 14 PRO B O 1
ATOM 1962 N N . ILE B 1 14 ? 103.094 27.656 40.038 1.00 16.36 15 ILE B N 1
ATOM 1963 C CA . ILE B 1 14 ? 102.245 28.210 38.991 1.00 18.02 15 ILE B CA 1
ATOM 1964 C C . ILE B 1 14 ? 102.743 29.549 38.452 1.00 18.84 15 ILE B C 1
ATOM 1965 O O . ILE B 1 14 ? 102.889 29.723 37.244 1.00 17.80 15 ILE B O 1
ATOM 1970 N N . PHE B 1 15 ? 103.008 30.489 39.352 1.00 20.08 16 PHE B N 1
ATOM 1971 C CA . PHE B 1 15 ? 103.462 31.810 38.953 1.00 20.34 16 PHE B CA 1
ATOM 1972 C C . PHE B 1 15 ? 104.765 31.724 38.187 1.00 21.25 16 PHE B C 1
ATOM 1973 O O . PHE B 1 15 ? 104.949 32.427 37.201 1.00 24.05 16 PHE B O 1
ATOM 1981 N N . LYS B 1 16 ? 105.667 30.854 38.627 1.00 21.97 17 LYS B N 1
ATOM 1982 C CA . LYS B 1 16 ? 106.953 30.714 37.954 1.00 21.70 17 LYS B CA 1
ATOM 1983 C C . LYS B 1 16 ? 106.773 30.180 36.524 1.00 20.90 17 LYS B C 1
ATOM 1984 O O . LYS B 1 16 ? 107.357 30.703 35.573 1.00 20.22 17 LYS B O 1
ATOM 1990 N N . SER B 1 17 ? 105.951 29.148 36.377 1.00 19.51 18 SER B N 1
ATOM 1991 C CA . SER B 1 17 ? 105.693 28.562 35.070 1.00 18.94 18 SER B CA 1
ATOM 1992 C C . SER B 1 17 ? 10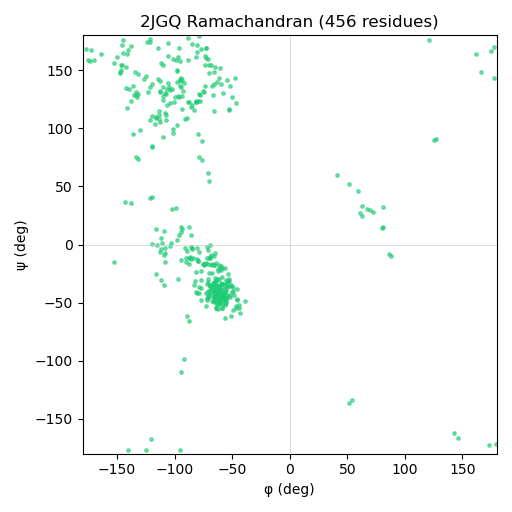5.185 29.615 34.080 1.00 18.89 18 SER B C 1
ATOM 1993 O O . SER B 1 17 ? 105.678 29.707 32.956 1.00 18.71 18 SER B O 1
ATOM 1996 N N . HIS B 1 18 ? 104.197 30.404 34.499 1.00 17.86 19 HIS B N 1
ATOM 1997 C CA . HIS B 1 18 ? 103.635 31.455 33.645 1.00 17.88 19 HIS B CA 1
ATOM 1998 C C . HIS B 1 18 ? 104.691 32.462 33.183 1.00 17.23 19 HIS B C 1
ATOM 1999 O O . HIS B 1 18 ? 104.756 32.819 32.007 1.00 18.41 19 HIS B O 1
ATOM 2006 N N . ALA B 1 19 ? 105.510 32.924 34.118 1.00 16.66 20 ALA B N 1
ATOM 2007 C CA . ALA B 1 19 ? 106.560 33.880 33.807 1.00 17.21 20 ALA B CA 1
ATOM 2008 C C . ALA B 1 19 ? 107.597 33.249 32.877 1.00 16.98 20 ALA B C 1
ATOM 2009 O O . ALA B 1 19 ? 108.159 33.920 32.022 1.00 17.57 20 ALA B O 1
ATOM 2011 N N . TYR B 1 20 ? 107.837 31.953 33.055 1.00 17.91 21 TYR B N 1
ATOM 2012 C CA . TYR B 1 20 ? 108.798 31.200 32.247 1.00 17.78 21 TYR B CA 1
ATOM 2013 C C . TYR B 1 20 ? 108.352 31.224 30.785 1.00 19.00 21 TYR B C 1
ATOM 2014 O O . TYR B 1 20 ? 109.126 31.567 29.891 1.00 21.09 21 TYR B O 1
ATOM 2023 N N . LEU B 1 21 ? 107.095 30.866 30.552 1.00 18.64 22 LEU B N 1
ATOM 2024 C CA . LEU B 1 21 ? 106.540 30.846 29.203 1.00 19.97 22 LEU B CA 1
ATOM 2025 C C . LEU B 1 21 ? 106.621 32.212 28.512 1.00 20.74 22 LEU B C 1
ATOM 2026 O O . LEU B 1 21 ? 107.018 32.303 27.353 1.00 23.04 22 LEU B O 1
ATOM 2031 N N . LYS B 1 22 ? 106.247 33.274 29.213 1.00 21.11 23 LYS B N 1
ATOM 2032 C CA . LYS B 1 22 ? 106.288 34.605 28.615 1.00 21.80 23 LYS B CA 1
ATOM 2033 C C . LYS B 1 22 ? 107.718 35.015 28.279 1.00 22.16 23 LYS B C 1
ATOM 2034 O O . LYS B 1 22 ? 107.985 35.495 27.178 1.00 23.28 23 LYS B O 1
ATOM 2040 N N . GLU B 1 23 ? 108.637 34.810 29.216 1.00 21.25 24 GLU B N 1
ATOM 2041 C CA . GLU B 1 23 ? 110.031 35.167 28.986 1.00 22.92 24 GLU B CA 1
ATOM 2042 C C . GLU B 1 23 ? 110.643 34.364 27.838 1.00 22.43 24 GLU B C 1
ATOM 2043 O O . GLU B 1 23 ? 111.391 34.909 27.026 1.00 22.20 24 GLU B O 1
ATOM 2049 N N . LEU B 1 24 ? 110.332 33.074 27.763 1.00 22.37 25 LEU B N 1
ATOM 2050 C CA . LEU B 1 24 ? 110.880 32.248 26.692 1.00 22.35 25 LEU B CA 1
ATOM 2051 C C . LEU B 1 24 ? 110.386 32.764 25.349 1.00 22.19 25 LEU B C 1
ATOM 2052 O O . LEU B 1 24 ? 111.136 32.793 24.382 1.00 23.36 25 LEU B O 1
ATOM 2057 N N . GLU B 1 25 ? 109.123 33.180 25.296 1.00 23.69 26 GLU B N 1
ATOM 2058 C CA . GLU B 1 25 ? 108.547 33.702 24.055 1.00 23.67 26 GLU B CA 1
ATOM 2059 C C . GLU B 1 25 ? 109.289 34.946 23.574 1.00 23.31 26 GLU B C 1
ATOM 2060 O O . GLU B 1 25 ? 109.498 35.126 22.375 1.00 22.53 26 GLU B O 1
ATOM 2066 N N . LYS B 1 26 ? 109.680 35.803 24.509 1.00 23.67 27 LYS B N 1
ATOM 2067 C CA . LYS B 1 26 ? 110.395 37.029 24.164 1.00 25.64 27 LYS B CA 1
ATOM 2068 C C . LYS B 1 26 ? 111.817 36.752 23.697 1.00 25.21 27 LYS B C 1
ATOM 2069 O O . LYS B 1 26 ? 112.351 37.466 22.850 1.00 24.10 27 LYS B O 1
ATOM 2075 N N . THR B 1 27 ? 112.419 35.709 24.257 1.00 25.75 28 THR B N 1
ATOM 2076 C CA . THR B 1 27 ? 113.789 35.335 23.933 1.00 26.40 28 THR B CA 1
ATOM 2077 C C . THR B 1 27 ? 113.940 34.622 22.591 1.00 26.04 28 THR B C 1
ATOM 2078 O O . THR B 1 27 ? 114.805 34.969 21.791 1.00 27.33 28 THR B O 1
ATOM 2082 N N . LEU B 1 28 ? 113.102 33.623 22.346 1.00 24.09 29 LEU B N 1
ATOM 2083 C CA . LEU B 1 28 ? 113.189 32.867 21.106 1.00 23.30 29 LEU B CA 1
ATOM 2084 C C . LEU B 1 28 ? 112.522 33.584 19.931 1.00 24.13 29 LEU B C 1
ATOM 2085 O O . LEU B 1 28 ? 111.850 34.603 20.109 1.00 22.82 29 LEU B O 1
ATOM 2090 N N . LYS B 1 29 ? 112.716 33.038 18.731 1.00 23.97 30 LYS B N 1
ATOM 2091 C CA . LYS B 1 29 ? 112.166 33.612 17.508 1.00 24.04 30 LYS B CA 1
ATOM 2092 C C . LYS B 1 29 ? 111.325 32.562 16.787 1.00 23.93 30 LYS B C 1
ATOM 2093 O O . LYS B 1 29 ? 111.289 31.407 17.200 1.00 23.63 30 LYS B O 1
ATOM 2099 N N . PRO B 1 30 ? 110.648 32.949 15.692 1.00 22.75 31 PRO B N 1
ATOM 2100 C CA . PRO B 1 30 ? 109.813 32.009 14.937 1.00 23.85 31 PRO B CA 1
ATOM 2101 C C . PRO B 1 30 ? 110.543 30.735 14.517 1.00 24.02 31 PRO B C 1
ATOM 2102 O O . PRO B 1 30 ? 109.930 29.673 14.388 1.00 23.38 31 PRO B O 1
ATOM 2106 N N . GLN B 1 31 ? 111.852 30.851 14.306 1.00 23.86 32 GLN B N 1
ATOM 2107 C CA . GLN B 1 31 ? 112.673 29.720 13.888 1.00 24.39 32 GLN B CA 1
ATOM 2108 C C . GLN B 1 31 ? 112.683 28.595 14.924 1.00 24.36 32 GLN B C 1
ATOM 2109 O O . GLN B 1 31 ? 112.939 27.441 14.590 1.00 24.91 32 GLN B O 1
ATOM 2115 N N . HIS B 1 32 ? 112.397 28.934 16.176 1.00 22.24 33 HIS B N 1
ATOM 2116 C CA . HIS B 1 32 ? 112.378 27.950 17.250 1.00 20.77 33 HIS B CA 1
ATOM 2117 C C . HIS B 1 32 ? 111.032 27.253 17.420 1.00 20.21 33 HIS B C 1
ATOM 2118 O O . HIS B 1 32 ? 110.945 26.260 18.142 1.00 19.57 33 HIS B O 1
ATOM 2125 N N . PHE B 1 33 ? 109.989 27.758 16.762 1.00 19.53 34 PHE B N 1
ATOM 2126 C CA . PHE B 1 33 ? 108.652 27.181 16.915 1.00 19.48 34 PHE B CA 1
ATOM 2127 C C . PHE B 1 33 ? 108.547 25.657 16.916 1.00 20.66 34 PHE B C 1
ATOM 2128 O O . PHE B 1 33 ? 108.059 25.080 17.887 1.00 23.28 34 PHE B O 1
ATOM 2136 N N . ASP B 1 34 ? 108.979 24.996 15.845 1.00 20.19 35 ASP B N 1
ATOM 2137 C CA . ASP B 1 34 ? 108.885 23.536 15.809 1.00 22.71 35 ASP B CA 1
ATOM 2138 C C . ASP B 1 34 ? 110.156 22.803 16.272 1.00 21.96 35 ASP B C 1
ATOM 2139 O O . ASP B 1 34 ? 110.300 21.602 16.037 1.00 19.61 35 ASP B O 1
ATOM 2144 N N . ARG B 1 35 ? 111.058 23.528 16.936 1.00 19.77 36 ARG B N 1
ATOM 2145 C CA . ARG B 1 35 ? 112.307 22.956 17.442 1.00 19.66 36 ARG B CA 1
ATOM 2146 C C . ARG B 1 35 ? 112.327 22.910 18.974 1.00 18.29 36 ARG B C 1
ATOM 2147 O O . ARG B 1 35 ? 112.954 22.034 19.558 1.00 18.37 36 ARG B O 1
ATOM 2155 N N . VAL B 1 36 ? 111.652 23.862 19.617 1.00 16.83 37 VAL B N 1
ATOM 2156 C CA . VAL B 1 36 ? 111.613 23.928 21.078 1.00 15.52 37 VAL B CA 1
ATOM 2157 C C . VAL B 1 36 ? 110.214 23.636 21.618 1.00 16.57 37 VAL B C 1
ATOM 2158 O O . VAL B 1 36 ? 109.223 24.205 21.149 1.00 16.86 37 VAL B O 1
ATOM 2162 N N . PHE B 1 37 ? 110.149 22.753 22.612 1.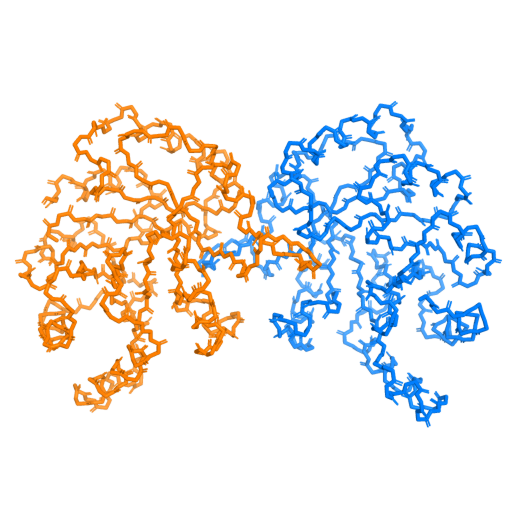00 15.72 38 PHE B N 1
ATOM 2163 C CA . PHE B 1 37 ? 108.888 22.337 23.219 1.00 14.85 38 PHE B CA 1
ATOM 2164 C C . PHE B 1 37 ? 108.876 22.495 24.730 1.00 16.29 38 PHE B C 1
ATOM 2165 O O . PHE B 1 37 ? 109.882 22.243 25.398 1.00 18.04 38 PHE B O 1
ATOM 2173 N N . VAL B 1 38 ? 107.726 22.900 25.266 1.00 14.45 39 VAL B N 1
ATOM 2174 C CA . VAL B 1 38 ? 107.567 23.070 26.700 1.00 12.99 39 VAL B CA 1
ATOM 2175 C C . VAL B 1 38 ? 106.267 22.421 27.157 1.00 13.21 39 VAL B C 1
ATOM 2176 O O . VAL B 1 38 ? 105.201 22.680 26.601 1.00 10.81 39 VAL B O 1
ATOM 2180 N N . PHE B 1 39 ? 106.371 21.582 28.182 1.00 14.48 40 PHE B N 1
ATOM 2181 C CA . PHE B 1 39 ? 105.227 20.858 28.728 1.00 14.01 40 PHE B CA 1
ATOM 2182 C C . PHE B 1 39 ? 104.976 21.188 30.202 1.00 15.07 40 PHE B C 1
ATOM 2183 O O . PHE B 1 39 ? 105.426 20.471 31.098 1.00 15.44 40 PHE B O 1
ATOM 2191 N N . PRO B 1 40 ? 104.254 22.280 30.473 1.00 15.57 41 PRO B N 1
ATOM 2192 C CA . PRO B 1 40 ? 103.974 22.645 31.867 1.00 15.16 41 PRO B CA 1
ATOM 2193 C C . PRO B 1 40 ? 102.814 21.821 32.424 1.00 15.52 41 PRO B C 1
ATOM 2194 O O . PRO B 1 40 ? 102.097 21.175 31.654 1.00 15.35 41 PRO B O 1
ATOM 2198 N N . ASP B 1 41 ? 102.633 21.819 33.748 1.00 13.86 42 ASP B N 1
ATOM 2199 C CA . ASP B 1 41 ? 101.520 21.070 34.333 1.00 13.75 42 ASP B CA 1
ATOM 2200 C C . ASP B 1 41 ? 100.241 21.844 34.005 1.00 14.11 42 ASP B C 1
ATOM 2201 O O . ASP B 1 41 ? 100.320 22.981 33.539 1.00 14.42 42 ASP B O 1
ATOM 2206 N N . PHE B 1 42 ? 99.075 21.243 34.244 1.00 12.43 43 PHE B N 1
ATOM 2207 C CA . PHE B 1 42 ? 97.803 21.894 33.911 1.00 12.92 43 PHE B CA 1
ATOM 2208 C C . PHE B 1 42 ? 97.617 23.317 34.437 1.00 14.37 43 PHE B C 1
ATOM 2209 O O . PHE B 1 42 ? 96.997 24.146 33.773 1.00 15.24 43 PHE B O 1
ATOM 2217 N N . PHE B 1 43 ? 98.145 23.602 35.622 1.00 15.17 44 PHE B N 1
ATOM 2218 C CA . PHE B 1 43 ? 98.016 24.935 36.204 1.00 14.40 44 PHE B CA 1
ATOM 2219 C C . PHE B 1 43 ? 99.042 25.897 35.614 1.00 14.98 44 PHE B C 1
ATOM 2220 O O . PHE B 1 43 ? 98.730 27.053 35.315 1.00 16.54 44 PHE B O 1
ATOM 2228 N N . GLY B 1 44 ? 100.264 25.406 35.445 1.00 14.29 45 GLY B N 1
ATOM 2229 C CA . GLY B 1 44 ? 101.343 26.231 34.935 1.00 17.12 45 GLY B CA 1
ATOM 2230 C C . GLY B 1 44 ? 101.310 26.697 33.493 1.00 17.52 45 GLY B C 1
ATOM 2231 O O . GLY B 1 44 ? 102.129 27.530 33.100 1.00 17.61 45 GLY B O 1
ATOM 2232 N N . LEU B 1 45 ? 100.384 26.176 32.698 1.00 18.21 46 LEU B N 1
ATOM 2233 C CA . LEU B 1 45 ? 100.308 26.575 31.298 1.00 19.42 46 LEU B CA 1
ATOM 2234 C C . LEU B 1 45 ? 99.426 27.812 31.099 1.00 18.24 46 LEU B C 1
ATOM 2235 O O . LEU B 1 45 ? 98.861 28.343 32.053 1.00 18.53 46 LEU B O 1
ATOM 2240 N N . LEU B 1 46 ? 99.339 28.276 29.857 1.00 16.80 47 LEU B N 1
ATOM 2241 C CA . LEU B 1 46 ? 98.526 29.441 29.510 1.00 17.41 47 LEU B CA 1
ATOM 2242 C C . LEU B 1 46 ? 97.945 29.203 28.127 1.00 17.44 47 LEU B C 1
ATOM 2243 O O . LEU B 1 46 ? 98.393 28.307 27.414 1.00 16.79 47 LEU B O 1
ATOM 2248 N N . PRO B 1 47 ? 96.928 29.989 27.735 1.00 17.75 48 PRO B N 1
ATOM 2249 C CA . PRO B 1 47 ? 96.345 29.801 26.404 1.00 18.29 48 PRO B CA 1
ATOM 2250 C C . PRO B 1 47 ? 97.494 29.819 25.395 1.00 18.78 48 PRO B C 1
ATOM 2251 O O . PRO B 1 47 ? 98.391 30.651 25.491 1.00 18.28 48 PRO B O 1
ATOM 2255 N N . ASN B 1 48 ? 97.467 28.907 24.432 1.00 18.93 49 ASN B N 1
ATOM 2256 C CA . ASN B 1 48 ? 98.545 28.820 23.455 1.00 19.37 49 ASN B CA 1
ATOM 2257 C C . ASN B 1 48 ? 98.546 29.888 22.367 1.00 19.56 49 ASN B C 1
ATOM 2258 O O . ASN B 1 48 ? 97.966 29.708 21.299 1.00 18.73 49 ASN B O 1
ATOM 2263 N N . SER B 1 49 ? 99.218 30.997 22.649 1.00 20.28 50 SER B N 1
ATOM 2264 C CA . SER B 1 49 ? 99.344 32.101 21.701 1.00 21.18 50 SER B CA 1
ATOM 2265 C C . SER B 1 49 ? 100.826 32.244 21.357 1.00 21.02 50 SER B C 1
ATOM 2266 O O . SER B 1 49 ? 101.248 33.243 20.774 1.00 22.40 50 SER B O 1
ATOM 2269 N N . PHE B 1 50 ? 101.607 31.231 21.720 1.00 19.78 51 PHE B N 1
ATOM 2270 C CA . PHE B 1 50 ? 103.049 31.236 21.502 1.00 19.79 51 PHE B CA 1
ATOM 2271 C C . PHE B 1 50 ? 103.464 30.902 20.071 1.00 20.48 51 PHE B C 1
ATOM 2272 O O . PHE B 1 50 ? 103.022 29.906 19.494 1.00 20.35 51 PHE B O 1
ATOM 2280 N N . LEU B 1 51 ? 104.324 31.747 19.510 1.00 20.11 52 LEU B N 1
ATOM 2281 C CA . LEU B 1 51 ? 104.797 31.575 18.141 1.00 18.92 52 LEU B CA 1
ATOM 2282 C C . LEU B 1 51 ? 106.277 31.216 18.050 1.00 18.51 52 LEU B C 1
ATOM 2283 O O . LEU B 1 51 ? 106.789 30.954 16.962 1.00 21.29 52 LEU B O 1
ATOM 2288 N N . HIS B 1 52 ? 106.961 31.185 19.186 1.00 16.60 53 HIS B N 1
ATOM 2289 C CA . HIS B 1 52 ? 108.384 30.889 19.193 1.00 15.20 53 HIS B CA 1
ATOM 2290 C C . HIS B 1 52 ? 108.766 29.558 19.831 1.00 14.97 53 HIS B C 1
ATOM 2291 O O . HIS B 1 52 ? 109.944 29.257 19.988 1.00 13.28 53 HIS B O 1
ATOM 2298 N N . PHE B 1 53 ? 107.761 28.776 20.206 1.00 14.66 54 PHE B N 1
ATOM 2299 C CA . PHE B 1 53 ? 107.964 27.448 20.778 1.00 15.47 54 PHE B CA 1
ATOM 2300 C C . PHE B 1 53 ? 106.607 26.757 20.849 1.00 14.89 54 PHE B C 1
ATOM 2301 O O . PHE B 1 53 ? 105.576 27.415 20.803 1.00 16.80 54 PHE B O 1
ATOM 2309 N N . THR B 1 54 ? 106.607 25.432 20.926 1.00 14.93 55 THR B N 1
ATOM 2310 C CA . THR B 1 54 ? 105.367 24.669 20.961 1.00 14.50 55 THR B CA 1
ATOM 2311 C C . THR B 1 54 ? 104.942 24.302 22.372 1.00 14.29 55 THR B C 1
ATOM 2312 O O . THR B 1 54 ? 105.718 23.734 23.139 1.00 15.10 55 THR B O 1
ATOM 2316 N N . LEU B 1 55 ? 103.696 24.626 22.699 1.00 15.46 56 LEU B N 1
ATOM 2317 C CA . LEU B 1 55 ? 103.135 24.350 24.018 1.00 14.24 56 LEU B CA 1
ATOM 2318 C C . LEU B 1 55 ? 102.407 23.010 24.033 1.00 13.59 56 LEU B C 1
ATOM 2319 O O . LEU B 1 55 ? 101.605 22.729 23.150 1.00 14.65 56 LEU B O 1
ATOM 2324 N N . GLY B 1 56 ? 102.687 22.189 25.040 1.00 12.97 57 GLY B N 1
ATOM 2325 C CA . GLY B 1 56 ? 102.038 20.896 25.144 1.00 11.46 57 GLY B CA 1
ATOM 2326 C C . GLY B 1 56 ? 101.654 20.513 26.562 1.00 12.10 57 GLY B C 1
ATOM 2327 O O . GLY B 1 56 ? 102.083 21.151 27.523 1.00 12.91 57 GLY B O 1
ATOM 2328 N N . VAL B 1 57 ? 100.830 19.477 26.699 1.00 11.34 58 VAL B N 1
ATOM 2329 C CA . VAL B 1 57 ? 100.413 19.008 28.016 1.00 9.92 58 VAL B CA 1
ATOM 2330 C C . VAL B 1 57 ? 101.050 17.657 28.303 1.00 10.29 58 VAL B C 1
ATOM 2331 O O . VAL B 1 57 ? 101.398 16.917 27.387 1.00 9.54 58 VAL B O 1
ATOM 2335 N N . GLN B 1 58 ? 101.210 17.362 29.589 1.00 12.67 59 GLN B N 1
ATOM 2336 C CA . GLN B 1 58 ? 101.828 16.127 30.072 1.00 11.87 59 GLN B CA 1
ATOM 2337 C C . GLN B 1 58 ? 100.941 14.887 30.067 1.00 11.82 59 GLN B C 1
ATOM 2338 O O . GLN B 1 58 ? 101.434 13.769 30.226 1.00 12.26 59 GLN B O 1
ATOM 2344 N N . ASN B 1 59 ? 99.637 15.081 29.903 1.00 11.15 60 ASN B N 1
ATOM 2345 C CA . ASN B 1 59 ? 98.695 13.968 29.883 1.00 9.84 60 ASN B CA 1
ATOM 2346 C C . ASN B 1 59 ? 97.295 14.493 29.604 1.00 11.51 60 ASN B C 1
ATOM 2347 O O . ASN B 1 59 ? 97.054 15.703 29.634 1.00 11.85 60 ASN B O 1
ATOM 2352 N N . ALA B 1 60 ? 96.382 13.573 29.324 1.00 10.08 61 ALA B N 1
ATOM 2353 C CA . ALA B 1 60 ? 94.990 13.905 29.038 1.00 10.30 61 ALA B CA 1
ATOM 2354 C C . ALA B 1 60 ? 94.240 12.594 28.895 1.00 10.19 61 ALA B C 1
ATOM 2355 O O . ALA B 1 60 ? 94.852 11.555 28.649 1.00 11.22 61 ALA B O 1
ATOM 2357 N N . TYR B 1 61 ? 92.924 12.638 29.064 1.00 11.15 62 TYR B N 1
ATOM 2358 C CA . TYR B 1 61 ? 92.106 11.442 28.942 1.00 11.19 62 TYR B CA 1
ATOM 2359 C C . TYR B 1 61 ? 91.587 11.423 27.505 1.00 12.91 62 TYR B C 1
ATOM 2360 O O . TYR B 1 61 ? 91.163 12.455 26.988 1.00 12.47 62 TYR B O 1
ATOM 2369 N N . PRO B 1 62 ? 91.611 10.247 26.847 1.00 13.20 63 PRO B N 1
ATOM 2370 C CA . PRO B 1 62 ? 91.165 10.060 25.462 1.00 13.12 63 PRO B CA 1
ATOM 2371 C C . PRO B 1 62 ? 89.657 10.133 25.170 1.00 15.15 63 PRO B C 1
ATOM 2372 O O . PRO B 1 62 ? 89.050 9.160 24.704 1.00 14.49 63 PRO B O 1
ATOM 2376 N N . ARG B 1 63 ? 89.065 11.288 25.450 1.00 16.05 64 ARG B N 1
ATOM 2377 C CA . ARG B 1 63 ? 87.652 11.538 25.188 1.00 18.71 64 ARG B CA 1
ATOM 2378 C C . ARG B 1 63 ? 87.515 13.040 24.974 1.00 19.88 64 ARG B C 1
ATOM 2379 O O . ARG B 1 63 ? 88.356 13.819 25.439 1.00 17.45 64 ARG B O 1
ATOM 2387 N N . ASP B 1 64 ? 86.468 13.446 24.260 1.00 22.07 65 ASP B N 1
ATOM 2388 C CA . ASP B 1 64 ? 86.246 14.860 23.979 1.00 23.37 65 ASP B CA 1
ATOM 2389 C C . ASP B 1 64 ? 85.854 15.627 25.232 1.00 23.45 65 ASP B C 1
ATOM 2390 O O . ASP B 1 64 ? 86.217 16.789 25.400 1.00 25.81 65 ASP B O 1
ATOM 2395 N N . CYS B 1 65 ? 85.110 14.962 26.104 1.00 22.69 66 CYS B N 1
ATOM 2396 C CA . CYS B 1 65 ? 84.639 15.547 27.352 1.00 23.26 66 CYS B CA 1
ATOM 2397 C C . CYS B 1 65 ? 83.724 14.520 27.996 1.00 22.29 66 CYS B C 1
ATOM 2398 O O . CYS B 1 65 ? 83.340 13.544 27.352 1.00 21.40 66 CYS B O 1
ATOM 2401 N N . GLY B 1 66 ? 83.385 14.717 29.265 1.00 22.05 67 GLY B N 1
ATOM 2402 C CA . GLY B 1 66 ? 82.495 13.766 29.899 1.00 20.18 67 GLY B CA 1
ATOM 2403 C C . GLY B 1 66 ? 82.693 13.477 31.368 1.00 19.97 67 GLY B C 1
ATOM 2404 O O . GLY B 1 66 ? 83.400 14.198 32.083 1.00 18.10 67 GLY B O 1
ATOM 2405 N N . ALA B 1 67 ? 82.043 12.399 31.803 1.00 17.57 68 ALA B N 1
ATOM 2406 C CA . ALA B 1 67 ? 82.076 11.948 33.181 1.00 17.58 68 ALA B CA 1
ATOM 2407 C C . ALA B 1 67 ? 83.389 11.254 33.516 1.00 17.48 68 ALA B C 1
ATOM 2408 O O . ALA B 1 67 ? 83.433 10.035 33.681 1.00 17.54 68 ALA B O 1
ATOM 2410 N N . PHE B 1 68 ? 84.452 12.044 33.627 1.00 16.14 69 PHE B N 1
ATOM 2411 C CA . PHE B 1 68 ? 85.776 11.522 33.941 1.00 16.95 69 PHE B CA 1
ATOM 2412 C C . PHE B 1 68 ? 86.406 12.378 35.038 1.00 16.25 69 PHE B C 1
ATOM 2413 O O . PHE B 1 68 ? 87.293 13.194 34.788 1.00 15.96 69 PHE B O 1
ATOM 2421 N N . THR B 1 69 ? 85.919 12.178 36.257 1.00 15.86 70 THR B N 1
ATOM 2422 C CA . THR B 1 69 ? 86.382 12.916 37.423 1.00 15.21 70 THR B CA 1
ATOM 2423 C C . THR B 1 69 ? 87.901 12.937 37.570 1.00 14.99 70 THR B C 1
ATOM 2424 O O . THR B 1 69 ? 88.547 11.893 37.555 1.00 16.00 70 THR B O 1
ATOM 2428 N N . GLY B 1 70 ? 88.456 14.141 37.707 1.00 13.05 71 GLY B N 1
ATOM 2429 C CA . GLY B 1 70 ? 89.890 14.296 37.875 1.00 11.66 71 GLY B CA 1
ATOM 2430 C C . GLY B 1 70 ? 90.698 14.393 36.592 1.00 13.42 71 GLY B C 1
ATOM 2431 O O . GLY B 1 70 ? 91.886 14.712 36.638 1.00 12.18 71 GLY B O 1
ATOM 2432 N N . GLU B 1 71 ? 90.061 14.128 35.454 1.00 11.20 72 GLU B N 1
ATOM 2433 C CA . GLU B 1 71 ? 90.739 14.162 34.163 1.00 12.99 72 GLU B CA 1
ATOM 2434 C C . GLU B 1 71 ? 90.487 15.426 33.347 1.00 14.42 72 GLU B C 1
ATOM 2435 O O . GLU B 1 71 ? 89.515 16.145 33.555 1.00 16.03 72 GLU B O 1
ATOM 2441 N N . ILE B 1 72 ? 91.385 15.675 32.404 1.00 15.78 73 ILE B N 1
ATOM 2442 C CA . ILE B 1 72 ? 91.273 16.800 31.490 1.00 17.30 73 ILE B CA 1
ATOM 2443 C C . ILE B 1 72 ? 91.033 16.124 30.144 1.00 16.57 73 ILE B C 1
ATOM 2444 O O . ILE B 1 72 ? 91.624 15.085 29.865 1.00 15.56 73 ILE B O 1
ATOM 2449 N N . THR B 1 73 ? 90.164 16.696 29.319 1.00 16.58 74 THR B N 1
ATOM 2450 C CA . THR B 1 73 ? 89.853 16.084 28.035 1.00 16.96 74 THR B CA 1
ATOM 2451 C C . THR B 1 73 ? 90.127 16.933 26.793 1.00 20.43 74 THR B C 1
ATOM 2452 O O . THR B 1 73 ? 90.482 18.111 26.889 1.00 21.04 74 THR B O 1
ATOM 2456 N N . SER B 1 74 ? 89.948 16.303 25.632 1.00 20.88 75 SER B N 1
ATOM 2457 C CA . SER B 1 74 ? 90.180 16.896 24.312 1.00 20.46 75 SER B CA 1
ATOM 2458 C C . SER B 1 74 ? 89.667 18.322 24.069 1.00 20.05 75 SER B C 1
ATOM 2459 O O . SER B 1 74 ? 90.422 19.187 23.612 1.00 19.40 75 SER B O 1
ATOM 2462 N N . LYS B 1 75 ? 88.389 18.567 24.349 1.00 19.33 76 LYS B N 1
ATOM 2463 C CA . LYS B 1 75 ? 87.815 19.897 24.140 1.00 20.03 76 LYS B CA 1
ATOM 2464 C C . LYS B 1 75 ? 88.534 20.977 24.937 1.00 18.32 76 LYS B C 1
ATOM 2465 O O . LYS B 1 75 ? 88.656 22.108 24.481 1.00 18.77 76 LYS B O 1
ATOM 2471 N N . HIS B 1 76 ? 89.006 20.625 26.126 1.00 16.76 77 HIS B N 1
ATOM 2472 C CA . HIS B 1 76 ? 89.729 21.572 26.967 1.00 17.26 77 HIS B CA 1
ATOM 2473 C C . HIS B 1 76 ? 90.993 22.046 26.274 1.00 16.18 77 HIS B C 1
ATOM 2474 O O . HIS B 1 76 ? 91.330 23.223 26.323 1.00 17.09 77 HIS B O 1
ATOM 2481 N N . LEU B 1 77 ? 91.693 21.120 25.633 1.00 15.83 78 LEU B N 1
ATOM 2482 C CA . LEU B 1 77 ? 92.935 21.451 24.948 1.00 18.03 78 LEU B CA 1
ATOM 2483 C C . LEU B 1 77 ? 92.668 22.281 23.700 1.00 18.84 78 LEU B C 1
ATOM 2484 O O . LEU B 1 77 ? 93.491 23.101 23.293 1.00 19.20 78 LEU B O 1
ATOM 2489 N N . GLU B 1 78 ? 91.505 22.062 23.101 1.00 20.68 79 GLU B N 1
ATOM 2490 C CA . GLU B 1 78 ? 91.119 22.784 21.899 1.00 21.94 79 GLU B CA 1
ATOM 2491 C C . GLU B 1 78 ? 90.880 24.251 22.240 1.00 20.38 79 GLU B C 1
ATOM 2492 O O . GLU B 1 78 ? 91.246 25.135 21.475 1.00 21.77 79 GLU B O 1
ATOM 2498 N N . GLU B 1 79 ? 90.272 24.505 23.397 1.00 21.31 80 GLU B N 1
ATOM 2499 C CA . GLU B 1 79 ? 90.019 25.876 23.845 1.00 21.24 80 GLU B CA 1
ATOM 2500 C C . GLU B 1 79 ? 91.337 26.608 24.076 1.00 19.72 80 GLU B C 1
ATOM 2501 O O . GLU B 1 79 ? 91.458 27.799 23.791 1.00 19.28 80 GLU B O 1
ATOM 2507 N N . LEU B 1 80 ? 92.313 25.890 24.620 1.00 18.01 81 LEU B N 1
ATOM 2508 C CA . LEU B 1 80 ? 93.625 26.462 24.891 1.00 18.01 81 LEU B CA 1
ATOM 2509 C C . LEU B 1 80 ? 94.494 26.399 23.635 1.00 18.41 81 LEU B C 1
ATOM 2510 O O . LEU B 1 80 ? 95.612 26.904 23.625 1.00 18.72 81 LEU B O 1
ATOM 2515 N N . LYS B 1 81 ? 93.960 25.783 22.582 1.00 19.35 82 LYS B N 1
ATOM 2516 C CA . LYS B 1 81 ? 94.664 25.630 21.309 1.00 20.05 82 LYS B CA 1
ATOM 2517 C C . LYS B 1 81 ? 95.970 24.859 21.473 1.00 19.38 82 LYS B C 1
ATOM 2518 O O . LYS B 1 81 ? 97.014 25.248 20.958 1.00 19.23 82 LYS B O 1
ATOM 2524 N N . ILE B 1 82 ? 95.891 23.754 22.202 1.00 19.25 83 ILE B N 1
ATOM 2525 C CA . ILE B 1 82 ? 97.033 22.885 22.442 1.00 17.61 83 ILE B CA 1
ATOM 2526 C C . ILE B 1 82 ? 96.775 21.595 21.674 1.00 17.06 83 ILE B C 1
ATOM 2527 O O . ILE B 1 82 ? 95.717 20.988 21.823 1.00 16.62 83 ILE B O 1
ATOM 2532 N N . HIS B 1 83 ? 97.736 21.178 20.858 1.00 15.92 84 HIS B N 1
ATOM 2533 C CA . HIS B 1 83 ? 97.598 19.950 20.088 1.00 16.18 84 HIS B CA 1
ATOM 2534 C C . HIS B 1 83 ? 98.897 19.153 20.099 1.00 15.76 84 HIS B C 1
ATOM 2535 O O . HIS B 1 83 ? 99.259 18.518 19.105 1.00 16.81 84 HIS B O 1
ATOM 2542 N N . THR B 1 84 ? 99.584 19.203 21.241 1.00 15.42 85 THR B N 1
ATOM 2543 C CA . THR B 1 84 ? 100.846 18.501 21.466 1.00 14.27 85 THR B CA 1
ATOM 2544 C C . THR B 1 84 ? 100.734 17.816 22.828 1.00 15.75 85 THR B C 1
ATOM 2545 O O . THR B 1 84 ? 100.364 18.449 23.822 1.00 14.71 85 THR B O 1
ATOM 2549 N N . LEU B 1 85 ? 101.079 16.534 22.876 1.00 14.94 86 LEU B N 1
ATOM 2550 C CA . LEU B 1 85 ? 100.917 15.769 24.099 1.00 16.45 86 LEU B CA 1
ATOM 2551 C C . LEU B 1 85 ? 101.938 14.671 24.356 1.00 17.23 86 LEU B C 1
ATOM 2552 O O . LEU B 1 85 ? 102.438 14.041 23.429 1.00 18.52 86 LEU B O 1
ATOM 2557 N N . LEU B 1 86 ? 102.229 14.443 25.633 1.00 15.99 87 LEU B N 1
ATOM 2558 C CA . LEU B 1 86 ? 103.137 13.379 26.029 1.00 15.38 87 LEU B CA 1
ATOM 2559 C C . LEU B 1 86 ? 102.286 12.144 26.325 1.00 16.66 87 LEU B C 1
ATOM 2560 O O . LEU B 1 86 ? 101.185 12.252 26.876 1.00 14.41 87 LEU B O 1
ATOM 2565 N N . ILE B 1 87 ? 102.788 10.973 25.952 1.00 16.71 88 ILE B N 1
ATOM 2566 C CA . ILE B 1 87 ? 102.076 9.733 26.221 1.00 16.94 88 ILE B CA 1
ATOM 2567 C C . ILE B 1 87 ? 103.073 8.648 26.585 1.00 16.65 88 ILE B C 1
ATOM 2568 O O . ILE B 1 87 ? 104.108 8.505 25.937 1.00 17.93 88 ILE B O 1
ATOM 2573 N N . GLY B 1 88 ? 102.769 7.896 27.634 1.00 15.31 89 GLY B N 1
ATOM 2574 C CA . GLY B 1 88 ? 103.647 6.814 28.028 1.00 14.13 89 GLY B CA 1
ATOM 2575 C C . GLY B 1 88 ? 104.870 7.167 28.841 1.00 15.21 89 GLY B C 1
ATOM 2576 O O . GLY B 1 88 ? 105.784 6.351 28.958 1.00 13.80 89 GLY B O 1
ATOM 2577 N N . HIS B 1 89 ? 104.914 8.364 29.409 1.00 16.43 90 HIS B N 1
ATOM 2578 C CA . HIS B 1 89 ? 106.068 8.714 30.216 1.00 17.13 90 HIS B CA 1
ATOM 2579 C C . HIS B 1 89 ? 106.143 7.694 31.349 1.00 17.92 90 HIS B C 1
ATOM 2580 O O . HIS B 1 89 ? 105.125 7.317 31.927 1.00 19.19 90 HIS B O 1
ATOM 2587 N N . SER B 1 90 ? 107.357 7.242 31.642 1.00 19.29 91 SER B N 1
ATOM 2588 C CA . SER B 1 90 ? 107.607 6.238 32.674 1.00 18.50 91 SER B CA 1
ATOM 2589 C C . SER B 1 90 ? 106.858 6.489 33.991 1.00 17.71 91 SER B C 1
ATOM 2590 O O . SER B 1 90 ? 106.233 5.584 34.544 1.00 19.18 91 SER B O 1
ATOM 2593 N N . GLU B 1 91 ? 106.917 7.715 34.492 1.00 15.35 92 GLU B N 1
ATOM 2594 C CA . GLU B 1 91 ? 106.242 8.052 35.739 1.00 16.22 92 GLU B CA 1
ATOM 2595 C C . GLU B 1 91 ? 104.742 7.721 35.752 1.00 16.88 92 GLU B C 1
ATOM 2596 O O . GLU B 1 91 ? 104.184 7.379 36.801 1.00 17.22 92 GLU B O 1
ATOM 2602 N N . ARG B 1 92 ? 104.090 7.814 34.597 1.00 16.32 93 ARG B N 1
ATOM 2603 C CA . ARG B 1 92 ? 102.662 7.514 34.527 1.00 17.51 93 ARG B CA 1
ATOM 2604 C C . ARG B 1 92 ? 102.401 6.015 34.379 1.00 19.50 93 ARG B C 1
ATOM 2605 O O . ARG B 1 92 ? 101.420 5.499 34.915 1.00 18.72 93 ARG B O 1
ATOM 2613 N N . ARG B 1 93 ? 103.277 5.321 33.654 1.00 19.25 94 ARG B N 1
ATOM 2614 C CA . ARG B 1 93 ? 103.134 3.880 33.458 1.00 19.86 94 ARG B CA 1
ATOM 2615 C C . ARG B 1 93 ? 103.224 3.131 34.786 1.00 20.45 94 ARG B C 1
ATOM 2616 O O . ARG B 1 93 ? 102.456 2.205 35.043 1.00 21.39 94 ARG B O 1
ATOM 2624 N N . THR B 1 94 ? 104.164 3.538 35.630 1.00 21.30 95 THR B N 1
ATOM 2625 C CA . THR B 1 94 ? 104.362 2.877 36.914 1.00 22.50 95 THR B CA 1
ATOM 2626 C C . THR B 1 94 ? 103.537 3.447 38.067 1.00 22.73 95 THR B C 1
ATOM 2627 O O . THR B 1 94 ? 102.719 2.740 38.658 1.00 24.23 95 THR B O 1
ATOM 2631 N N . LEU B 1 95 ? 103.753 4.717 38.395 1.00 22.48 96 LEU B N 1
ATOM 2632 C CA . LEU B 1 95 ? 103.020 5.347 39.487 1.00 21.17 96 LEU B CA 1
ATOM 2633 C C . LEU B 1 95 ? 101.514 5.449 39.244 1.00 21.43 96 LEU B C 1
ATOM 2634 O O . LEU B 1 95 ? 100.725 5.223 40.161 1.00 22.65 96 LEU B O 1
ATOM 2639 N N . LEU B 1 96 ? 101.104 5.786 38.023 1.00 21.29 97 LEU B N 1
ATOM 2640 C CA . LEU B 1 96 ? 99.672 5.873 37.732 1.00 21.14 97 LEU B CA 1
ATOM 2641 C C . LEU B 1 96 ? 99.126 4.609 37.065 1.00 20.19 97 LEU B C 1
ATOM 2642 O O . LEU B 1 96 ? 97.956 4.555 36.687 1.00 20.94 97 LEU B O 1
ATOM 2647 N N . LYS B 1 97 ? 99.979 3.599 36.921 1.00 19.56 98 LYS B N 1
ATOM 2648 C CA . LYS B 1 97 ? 99.593 2.319 36.319 1.00 20.50 98 LYS B CA 1
ATOM 2649 C C . LYS B 1 97 ? 98.891 2.411 34.959 1.00 20.09 98 LYS B C 1
ATOM 2650 O O . LYS B 1 97 ? 97.812 1.846 34.773 1.00 20.02 98 LYS B O 1
ATOM 2656 N N . GLU B 1 98 ? 99.493 3.116 34.009 1.00 18.93 99 GLU B N 1
ATOM 2657 C CA . GLU B 1 98 ? 98.889 3.225 32.688 1.00 19.54 99 GLU B CA 1
ATOM 2658 C C . GLU B 1 98 ? 99.388 2.063 31.842 1.00 19.92 99 GLU B C 1
ATOM 2659 O O . GLU B 1 98 ? 100.560 2.014 31.457 1.00 21.01 99 GLU B O 1
ATOM 2665 N N . SER B 1 99 ? 98.486 1.128 31.566 1.00 19.43 100 SER B N 1
ATOM 2666 C CA . SER B 1 99 ? 98.795 -0.060 30.782 1.00 20.21 100 SER B CA 1
ATOM 2667 C C . SER B 1 99 ? 98.962 0.219 29.290 1.00 20.44 100 SER B C 1
ATOM 2668 O O . SER B 1 99 ? 98.530 1.256 28.780 1.00 20.70 100 SER B O 1
ATOM 2671 N N . PRO B 1 100 ? 99.599 -0.715 28.568 1.00 20.41 101 PRO B N 1
ATOM 2672 C CA . PRO B 1 100 ? 99.813 -0.554 27.129 1.00 21.39 101 PRO B CA 1
ATOM 2673 C C . PRO B 1 100 ? 98.502 -0.332 26.370 1.00 22.68 101 PRO B C 1
ATOM 2674 O O . PRO B 1 100 ? 98.435 0.501 25.463 1.00 24.23 101 PRO B O 1
ATOM 2678 N N . SER B 1 101 ? 97.457 -1.066 26.743 1.00 21.59 102 SER B N 1
ATOM 2679 C CA . SER B 1 101 ? 96.175 -0.914 26.068 1.00 21.10 102 SER B CA 1
ATOM 2680 C C . SER B 1 101 ? 95.586 0.471 26.327 1.00 20.04 102 SER B C 1
ATOM 2681 O O . SER B 1 101 ? 94.899 1.027 25.473 1.00 20.49 102 SER B O 1
ATOM 2684 N N . PHE B 1 102 ? 95.858 1.029 27.503 1.00 17.59 103 PHE B N 1
ATOM 2685 C CA . PHE B 1 102 ? 95.358 2.358 27.835 1.00 17.18 103 PHE B CA 1
ATOM 2686 C C . PHE B 1 102 ? 96.153 3.385 27.033 1.00 17.78 103 PHE B C 1
ATOM 2687 O O . PHE B 1 102 ? 95.598 4.347 26.503 1.00 18.23 103 PHE B O 1
ATOM 2695 N N . LEU B 1 103 ? 97.462 3.172 26.940 1.00 17.99 104 LEU B N 1
ATOM 2696 C CA . LEU B 1 103 ? 98.305 4.080 26.185 1.00 17.97 104 LEU B CA 1
ATOM 2697 C C . LEU B 1 103 ? 97.896 4.051 24.718 1.00 19.72 104 LEU B C 1
ATOM 2698 O O . LEU B 1 103 ? 97.883 5.087 24.046 1.00 20.75 104 LEU B O 1
ATOM 2703 N N . LYS B 1 104 ? 97.561 2.863 24.221 1.00 20.69 105 LYS B N 1
ATOM 2704 C CA . LYS B 1 104 ? 97.156 2.726 22.830 1.00 21.45 105 LYS B CA 1
ATOM 2705 C C . LYS B 1 104 ? 95.840 3.469 22.599 1.00 21.31 105 LYS B C 1
ATOM 2706 O O . LYS B 1 104 ? 95.629 4.053 21.539 1.00 19.37 105 LYS B O 1
ATOM 2712 N N . GLU B 1 105 ? 94.960 3.446 23.596 1.00 21.94 106 GLU B N 1
ATOM 2713 C CA . GLU B 1 105 ? 93.683 4.140 23.487 1.00 22.20 106 GLU B CA 1
ATOM 2714 C C . GLU B 1 105 ? 93.954 5.637 23.326 1.00 21.64 106 GLU B C 1
ATOM 2715 O O . GLU B 1 105 ? 93.350 6.299 22.479 1.00 21.34 106 GLU B O 1
ATOM 2721 N N . LYS B 1 106 ? 94.876 6.164 24.130 1.00 20.93 107 LYS B N 1
ATOM 2722 C CA . LYS B 1 106 ? 95.235 7.584 24.067 1.00 19.89 107 LYS B CA 1
ATOM 2723 C C . LYS B 1 106 ? 95.909 7.937 22.741 1.00 18.41 107 LYS B C 1
ATOM 2724 O O . LYS B 1 106 ? 95.665 8.996 22.164 1.00 18.39 107 LYS B O 1
ATOM 2730 N N . PHE B 1 107 ? 96.765 7.042 22.267 1.00 17.42 108 PHE B N 1
ATOM 2731 C CA . PHE B 1 107 ? 97.470 7.248 21.014 1.00 16.52 108 PHE B CA 1
ATOM 2732 C C . PHE B 1 107 ? 96.492 7.334 19.847 1.00 16.19 108 PHE B C 1
ATOM 2733 O O . PHE B 1 107 ? 96.491 8.314 19.103 1.00 14.26 108 PHE B O 1
ATOM 2741 N N . ASP B 1 108 ? 95.658 6.306 19.695 1.00 15.79 109 ASP B N 1
ATOM 2742 C CA . ASP B 1 108 ? 94.686 6.270 18.606 1.00 17.46 109 ASP B CA 1
ATOM 2743 C C . ASP B 1 108 ? 93.715 7.450 18.651 1.00 17.14 109 ASP B C 1
ATOM 2744 O O . ASP B 1 108 ? 93.353 8.017 17.612 1.00 17.27 109 ASP B O 1
ATOM 2749 N N . PHE B 1 109 ? 93.298 7.827 19.853 1.00 15.91 110 PHE B N 1
ATOM 2750 C CA . PHE B 1 109 ? 92.369 8.939 19.993 1.00 15.81 110 PHE B CA 1
ATOM 2751 C C . PHE B 1 109 ? 92.969 10.258 19.526 1.00 16.19 110 PHE B C 1
ATOM 2752 O O . PHE B 1 109 ? 92.383 10.951 18.702 1.00 14.44 110 PHE B O 1
ATOM 2760 N N . PHE B 1 110 ? 94.127 10.615 20.071 1.00 16.01 111 PHE B N 1
ATOM 2761 C CA . PHE B 1 110 ? 94.758 11.870 19.699 1.00 16.72 111 PHE B CA 1
ATOM 2762 C C . PHE B 1 110 ? 95.396 11.832 18.313 1.00 17.07 111 PHE B C 1
ATOM 2763 O O . PHE B 1 110 ? 95.669 12.878 17.722 1.00 15.57 111 PHE B O 1
ATOM 2771 N N . LYS B 1 111 ? 95.611 10.624 17.794 1.00 18.19 112 LYS B N 1
ATOM 2772 C CA . LYS B 1 111 ? 96.150 10.449 16.446 1.00 19.95 112 LYS B CA 1
ATOM 2773 C C . LYS B 1 111 ? 95.084 10.982 15.502 1.00 19.76 112 LYS B C 1
ATOM 2774 O O . LYS B 1 111 ? 95.363 11.784 14.615 1.00 20.30 112 LYS B O 1
ATOM 2780 N N . SER B 1 112 ? 93.852 10.533 15.719 1.00 20.24 113 SER B N 1
ATOM 2781 C CA . SER B 1 112 ? 92.721 10.954 14.900 1.00 20.83 113 SER B CA 1
ATOM 2782 C C . SER B 1 112 ? 92.600 12.462 14.841 1.00 21.34 113 SER B C 1
ATOM 2783 O O . SER B 1 112 ? 92.155 13.001 13.834 1.00 20.59 113 SER B O 1
ATOM 2786 N N . LYS B 1 113 ? 92.999 13.142 15.914 1.00 21.43 114 LYS B N 1
ATOM 2787 C CA . LYS B 1 113 ? 92.909 14.598 15.950 1.00 21.63 114 LYS B CA 1
ATOM 2788 C C . LYS B 1 113 ? 94.181 15.324 15.505 1.00 20.97 114 LYS B C 1
ATOM 2789 O O . LYS B 1 113 ? 94.315 16.531 15.701 1.00 21.66 114 LYS B O 1
ATOM 2795 N N . ASN B 1 114 ? 95.104 14.588 14.894 1.00 19.71 115 ASN B N 1
ATOM 2796 C CA . ASN B 1 114 ? 96.354 15.159 14.390 1.00 18.77 115 ASN B CA 1
ATOM 2797 C C . ASN B 1 114 ? 97.259 15.801 15.429 1.00 19.01 115 ASN B C 1
ATOM 2798 O O . ASN B 1 114 ? 98.026 16.705 15.109 1.00 18.20 115 ASN B O 1
ATOM 2803 N N . PHE B 1 115 ? 97.171 15.337 16.670 1.00 17.60 116 PHE B N 1
ATOM 2804 C CA . PHE B 1 115 ? 98.010 15.867 17.732 1.00 16.06 116 PHE B CA 1
ATOM 2805 C C . PHE B 1 115 ? 99.442 15.422 17.489 1.00 16.54 116 PHE B C 1
ATOM 2806 O O . PHE B 1 115 ? 99.676 14.347 16.938 1.00 16.52 116 PHE B O 1
ATOM 2814 N N . LYS B 1 116 ? 100.404 16.251 17.875 1.00 17.05 117 LYS B N 1
ATOM 2815 C CA . LYS B 1 116 ? 101.794 15.843 17.744 1.00 16.82 117 LYS B CA 1
ATOM 2816 C C . LYS B 1 116 ? 101.971 14.993 18.990 1.00 15.77 117 LYS B C 1
ATOM 2817 O O . LYS B 1 116 ? 101.724 15.458 20.104 1.00 13.04 117 LYS B O 1
ATOM 2823 N N . ILE B 1 117 ? 102.378 13.746 18.803 1.00 15.88 118 ILE B N 1
ATOM 2824 C CA . ILE B 1 117 ? 102.536 12.833 19.923 1.00 16.31 118 ILE B CA 1
ATOM 2825 C C . ILE B 1 117 ? 103.977 12.528 20.264 1.00 16.61 118 ILE B C 1
ATOM 2826 O O . ILE B 1 117 ? 104.779 12.189 19.389 1.00 17.21 118 ILE B O 1
ATOM 2831 N N . VAL B 1 118 ? 104.300 12.650 21.547 1.00 15.99 119 VAL B N 1
ATOM 2832 C CA . VAL B 1 118 ? 105.636 12.339 22.022 1.00 15.06 119 VAL B CA 1
ATOM 2833 C C . VAL B 1 118 ? 105.503 11.062 22.845 1.00 16.17 119 VAL B C 1
ATOM 2834 O O . VAL B 1 118 ? 105.208 11.106 24.042 1.00 16.17 119 VAL B O 1
ATOM 2838 N N . TYR B 1 119 ? 105.700 9.925 22.181 1.00 15.69 120 TYR B N 1
ATOM 2839 C CA . TYR B 1 119 ? 105.593 8.618 22.821 1.00 15.76 120 TYR B CA 1
ATOM 2840 C C . TYR B 1 119 ? 106.906 8.234 23.503 1.00 15.50 120 TYR B C 1
ATOM 2841 O O . TYR B 1 119 ? 107.950 8.117 22.860 1.00 16.79 120 TYR B O 1
ATOM 2850 N N . CYS B 1 120 ? 106.839 8.029 24.810 1.00 14.27 121 CYS B N 1
ATOM 2851 C CA . CYS B 1 120 ? 108.010 7.681 25.594 1.00 15.76 121 CYS B CA 1
ATOM 2852 C C . CYS B 1 120 ? 108.151 6.176 25.792 1.00 17.05 121 CYS B C 1
ATOM 2853 O O . CYS B 1 120 ? 107.157 5.455 25.963 1.00 17.03 121 CYS B O 1
ATOM 2856 N N . ILE B 1 121 ? 109.398 5.716 25.753 1.00 16.27 122 ILE B N 1
ATOM 2857 C CA . ILE B 1 121 ? 109.736 4.314 25.942 1.00 16.31 122 ILE B CA 1
ATOM 2858 C C . ILE B 1 121 ? 111.090 4.272 26.649 1.00 15.96 122 ILE B C 1
ATOM 2859 O O . ILE B 1 121 ? 111.914 5.166 26.478 1.00 17.15 122 ILE B O 1
ATOM 2864 N N . GLY B 1 122 ? 111.319 3.238 27.443 1.00 17.56 123 GLY B N 1
ATOM 2865 C CA . GLY B 1 122 ? 112.582 3.128 28.156 1.00 18.40 123 GLY B CA 1
ATOM 2866 C C . GLY B 1 122 ? 112.557 1.900 29.036 1.00 19.29 123 GLY B C 1
ATOM 2867 O O . GLY B 1 122 ? 111.518 1.571 29.603 1.00 19.96 123 GLY B O 1
ATOM 2868 N N . GLU B 1 123 ? 113.688 1.220 29.167 1.00 20.00 124 GLU B N 1
ATOM 2869 C CA . GLU B 1 123 ? 113.713 0.010 29.972 1.00 22.78 124 GLU B CA 1
ATOM 2870 C C . GLU B 1 123 ? 114.173 0.209 31.407 1.00 23.57 124 GLU B C 1
ATOM 2871 O O . GLU B 1 123 ? 114.848 1.187 31.732 1.00 25.02 124 GLU B O 1
ATOM 2877 N N . GLU B 1 124 ? 113.787 -0.736 32.259 1.00 25.47 125 GLU B N 1
ATOM 2878 C CA . GLU B 1 124 ? 114.156 -0.723 33.672 1.00 27.68 125 GLU B CA 1
ATOM 2879 C C . GLU B 1 124 ? 115.637 -1.081 33.773 1.00 27.47 125 GLU B C 1
ATOM 2880 O O . GLU B 1 124 ? 116.203 -1.658 32.845 1.00 25.10 125 GLU B O 1
ATOM 2886 N N . LEU B 1 125 ? 116.258 -0.743 34.898 1.00 28.83 126 LEU B N 1
ATOM 2887 C CA . LEU B 1 125 ? 117.668 -1.057 35.108 1.00 30.44 126 LEU B CA 1
ATOM 2888 C C . LEU B 1 125 ? 117.881 -2.567 35.056 1.00 31.59 126 LEU B C 1
ATOM 2889 O O . LEU B 1 125 ? 118.885 -3.049 34.530 1.00 31.48 126 LEU B O 1
ATOM 2894 N N . THR B 1 126 ? 116.923 -3.304 35.609 1.00 31.86 127 THR B N 1
ATOM 2895 C CA . THR B 1 126 ? 116.988 -4.758 35.649 1.00 31.19 127 THR B CA 1
ATOM 2896 C C . THR B 1 126 ? 117.146 -5.331 34.245 1.00 31.36 127 THR B C 1
ATOM 2897 O O . THR B 1 126 ? 117.891 -6.288 34.038 1.00 30.79 127 THR B O 1
ATOM 2901 N N . THR B 1 127 ? 116.441 -4.734 33.287 1.00 30.67 128 THR B N 1
ATOM 2902 C CA . THR B 1 127 ? 116.487 -5.165 31.896 1.00 28.54 128 THR B CA 1
ATOM 2903 C C . THR B 1 127 ? 117.840 -4.835 31.277 1.00 29.27 128 THR B C 1
ATOM 2904 O O . THR B 1 127 ? 118.411 -5.639 30.540 1.00 29.12 128 THR B O 1
ATOM 2908 N N . ARG B 1 128 ? 118.349 -3.646 31.575 1.00 29.31 129 ARG B N 1
ATOM 2909 C CA . ARG B 1 128 ? 119.647 -3.232 31.061 1.00 31.25 129 ARG B CA 1
ATOM 2910 C C . ARG B 1 128 ? 120.702 -4.195 31.617 1.00 32.99 129 ARG B C 1
ATOM 2911 O O . ARG B 1 128 ? 121.665 -4.542 30.930 1.00 33.53 129 ARG B O 1
ATOM 2919 N N . GLU B 1 129 ? 120.500 -4.629 32.859 1.00 34.51 130 GLU B N 1
ATOM 2920 C CA . GLU B 1 129 ? 121.416 -5.554 33.530 1.00 36.48 130 GLU B CA 1
ATOM 2921 C C . GLU B 1 129 ? 121.618 -6.819 32.701 1.00 36.98 130 GLU B C 1
ATOM 2922 O O . GLU B 1 129 ? 122.753 -7.233 32.460 1.00 37.15 130 GLU B O 1
ATOM 2928 N N . LYS B 1 130 ? 120.514 -7.428 32.274 1.00 36.33 131 LYS B N 1
ATOM 2929 C CA . LYS B 1 130 ? 120.565 -8.646 31.473 1.00 36.56 131 LYS B CA 1
ATOM 2930 C C . LYS B 1 130 ? 121.505 -8.492 30.281 1.00 37.40 131 LYS B C 1
ATOM 2931 O O . LYS B 1 130 ? 122.501 -9.209 30.177 1.00 40.08 131 LYS B O 1
ATOM 2937 N N . GLY B 1 131 ? 121.192 -7.557 29.388 1.00 36.94 132 GLY B N 1
ATOM 2938 C CA . GLY B 1 131 ? 122.033 -7.337 28.224 1.00 35.49 132 GLY B CA 1
ATOM 2939 C C . GLY B 1 131 ? 121.319 -6.582 27.120 1.00 34.77 132 GLY B C 1
ATOM 2940 O O . GLY B 1 131 ? 120.090 -6.496 27.121 1.00 35.53 132 GLY B O 1
ATOM 2941 N N . PHE B 1 132 ? 122.087 -6.044 26.173 1.00 33.42 133 PHE B N 1
ATOM 2942 C CA . PHE B 1 132 ? 121.524 -5.284 25.063 1.00 31.61 133 PHE B CA 1
ATOM 2943 C C . PHE B 1 132 ? 120.416 -6.041 24.337 1.00 30.73 133 PHE B C 1
ATOM 2944 O O . PHE B 1 132 ? 119.448 -5.438 23.871 1.00 31.51 133 PHE B O 1
ATOM 2952 N N . LYS B 1 133 ? 120.560 -7.356 24.222 1.00 30.31 134 LYS B N 1
ATOM 2953 C CA . LYS B 1 133 ? 119.541 -8.155 23.552 1.00 30.69 134 LYS B CA 1
ATOM 2954 C C . LYS B 1 133 ? 118.253 -8.072 24.357 1.00 28.89 134 LYS B C 1
ATOM 2955 O O . LYS B 1 133 ? 117.158 -8.122 23.802 1.00 30.60 134 LYS B O 1
ATOM 2961 N N . ALA B 1 134 ? 118.393 -7.938 25.670 1.00 27.66 135 ALA B N 1
ATOM 2962 C CA . ALA B 1 134 ? 117.236 -7.839 26.550 1.00 27.99 135 ALA B CA 1
ATOM 2963 C C . ALA B 1 134 ? 116.484 -6.532 26.303 1.00 27.15 135 ALA B C 1
ATOM 2964 O O . ALA B 1 134 ? 115.264 -6.530 26.139 1.00 26.02 135 ALA B O 1
ATOM 2966 N N . VAL B 1 135 ? 117.219 -5.423 26.268 1.00 26.50 136 VAL B N 1
ATOM 2967 C CA . VAL B 1 135 ? 116.605 -4.121 26.049 1.00 28.35 136 VAL B CA 1
ATOM 2968 C C . VAL B 1 135 ? 115.972 -4.017 24.663 1.00 28.45 136 VAL B C 1
ATOM 2969 O O . VAL B 1 135 ? 114.880 -3.463 24.514 1.00 29.23 136 VAL B O 1
ATOM 2973 N N . LYS B 1 136 ? 116.655 -4.554 23.655 1.00 28.86 137 LYS B N 1
ATOM 2974 C CA . LYS B 1 136 ? 116.150 -4.520 22.286 1.00 29.14 137 LYS B CA 1
ATOM 2975 C C . LYS B 1 136 ? 114.791 -5.188 22.195 1.00 28.98 137 LYS B C 1
ATOM 2976 O O . LYS B 1 136 ? 113.886 -4.689 21.525 1.00 30.39 137 LYS B O 1
ATOM 2982 N N . GLU B 1 137 ? 114.650 -6.317 22.879 1.00 28.52 138 GLU B N 1
ATOM 2983 C CA . GLU B 1 137 ? 113.396 -7.048 22.868 1.00 29.43 138 GLU B CA 1
ATOM 2984 C C . GLU B 1 137 ? 112.329 -6.304 23.661 1.00 29.36 138 GLU B C 1
ATOM 2985 O O . GLU B 1 137 ? 111.169 -6.254 23.252 1.00 28.80 138 GLU B O 1
ATOM 2991 N N . PHE B 1 138 ? 112.725 -5.723 24.793 1.00 28.65 139 PHE B N 1
ATOM 2992 C CA . PHE B 1 138 ? 111.791 -4.974 25.632 1.00 27.18 139 PHE B CA 1
ATOM 2993 C C . PHE B 1 138 ? 111.292 -3.735 24.894 1.00 25.92 139 PHE B C 1
ATOM 2994 O O . PHE B 1 138 ? 110.094 -3.455 24.868 1.00 26.05 139 PHE B O 1
ATOM 3002 N N . LEU B 1 139 ? 112.214 -2.993 24.293 1.00 23.99 140 LEU B N 1
ATOM 3003 C CA . LEU B 1 139 ? 111.837 -1.792 23.561 1.00 22.63 140 LEU B CA 1
ATOM 3004 C C . LEU B 1 139 ? 110.910 -2.139 22.409 1.00 21.76 140 LEU B C 1
ATOM 3005 O O . LEU B 1 139 ? 109.916 -1.449 22.187 1.00 22.61 140 LEU B O 1
ATOM 3010 N N . SER B 1 140 ? 111.222 -3.215 21.689 1.00 21.97 141 SER B N 1
ATOM 3011 C CA . SER B 1 140 ? 110.396 -3.634 20.563 1.00 21.94 141 SER B CA 1
ATOM 3012 C C . SER B 1 140 ? 108.954 -3.843 20.987 1.00 22.14 141 SER B C 1
ATOM 3013 O O . SER B 1 140 ? 108.031 -3.382 20.314 1.00 22.63 141 SER B O 1
ATOM 3016 N N . GLU B 1 141 ? 108.753 -4.535 22.102 1.00 22.65 142 GLU B N 1
ATOM 3017 C CA . GLU B 1 141 ? 107.397 -4.766 22.578 1.00 23.64 142 GLU B CA 1
ATOM 3018 C C . GLU B 1 141 ? 106.679 -3.448 22.886 1.00 22.52 142 GLU B C 1
ATOM 3019 O O . GLU B 1 141 ? 105.479 -3.322 22.659 1.00 21.77 142 GLU B O 1
ATOM 3025 N N . GLN B 1 142 ? 107.406 -2.463 23.401 1.00 21.11 143 GLN B N 1
ATOM 3026 C CA . GLN B 1 142 ? 106.780 -1.180 23.691 1.00 21.35 143 GLN B CA 1
ATOM 3027 C C . GLN B 1 142 ? 106.400 -0.449 22.401 1.00 21.71 143 GLN B C 1
ATOM 3028 O O . GLN B 1 142 ? 105.378 0.229 22.349 1.00 22.69 143 GLN B O 1
ATOM 3034 N N . LEU B 1 143 ? 107.213 -0.589 21.359 1.00 20.84 144 LEU B N 1
ATOM 3035 C CA . LEU B 1 143 ? 106.911 0.079 20.098 1.00 23.00 144 LEU B CA 1
ATOM 3036 C C . LEU B 1 143 ? 105.811 -0.678 19.368 1.00 24.74 144 LEU B C 1
ATOM 3037 O O . LEU B 1 143 ? 105.103 -0.121 18.533 1.00 24.46 144 LEU B O 1
ATOM 3042 N N . GLU B 1 144 ? 105.681 -1.957 19.700 1.00 26.67 145 GLU B N 1
ATOM 3043 C CA . GLU B 1 144 ? 104.677 -2.836 19.114 1.00 27.80 145 GLU B CA 1
ATOM 3044 C C . GLU B 1 144 ? 103.279 -2.299 19.371 1.00 29.63 145 GLU B C 1
ATOM 3045 O O . GLU B 1 144 ? 102.331 -2.631 18.659 1.00 32.55 145 GLU B O 1
ATOM 3051 N N . ASN B 1 145 ? 103.169 -1.444 20.379 1.00 30.36 146 ASN B N 1
ATOM 3052 C CA . ASN B 1 145 ? 101.890 -0.889 20.808 1.00 30.61 146 ASN B CA 1
ATOM 3053 C C . ASN B 1 145 ? 101.275 0.290 20.044 1.00 30.65 146 ASN B C 1
ATOM 3054 O O . ASN B 1 145 ? 100.163 0.710 20.366 1.00 31.55 146 ASN B O 1
ATOM 3059 N N . ILE B 1 146 ? 101.964 0.825 19.039 1.00 30.00 147 ILE B N 1
ATOM 3060 C CA . ILE B 1 146 ? 101.418 1.968 18.303 1.00 29.11 147 ILE B CA 1
ATOM 3061 C C . ILE B 1 146 ? 101.661 1.919 16.790 1.00 29.29 147 ILE B C 1
ATOM 3062 O O . ILE B 1 146 ? 102.207 0.945 16.270 1.00 30.74 147 ILE B O 1
ATOM 3067 N N . ASP B 1 147 ? 101.246 2.974 16.092 1.00 26.80 148 ASP B N 1
ATOM 3068 C CA . ASP B 1 147 ? 101.442 3.065 14.646 1.00 25.16 148 ASP B CA 1
ATOM 3069 C C . ASP B 1 147 ? 102.680 3.906 14.372 1.00 24.00 148 ASP B C 1
ATOM 3070 O O . ASP B 1 147 ? 102.641 5.130 14.462 1.00 24.09 148 ASP B O 1
ATOM 3075 N N . LEU B 1 148 ? 103.777 3.235 14.034 1.00 22.90 149 LEU B N 1
ATOM 3076 C CA . LEU B 1 148 ? 105.044 3.897 13.770 1.00 21.62 149 LEU B CA 1
ATOM 3077 C C . LEU B 1 148 ? 105.037 4.823 12.558 1.00 21.73 149 LEU B C 1
ATOM 3078 O O . LEU B 1 148 ? 105.934 5.652 12.412 1.00 20.91 149 LEU B O 1
ATOM 3083 N N . ASN B 1 149 ? 104.035 4.696 11.694 1.00 20.74 150 ASN B N 1
ATOM 3084 C CA . ASN B 1 149 ? 103.971 5.538 10.504 1.00 19.11 150 ASN B CA 1
ATOM 3085 C C . ASN B 1 149 ? 103.188 6.823 10.698 1.00 19.13 150 ASN B C 1
ATOM 3086 O O . ASN B 1 149 ? 103.120 7.650 9.788 1.00 17.97 150 ASN B O 1
ATOM 3091 N N . TYR B 1 150 ? 102.604 6.999 11.880 1.00 18.20 151 TYR B N 1
ATOM 3092 C CA . TYR B 1 150 ? 101.852 8.216 12.164 1.00 17.25 151 TYR B CA 1
ATOM 3093 C C . TYR B 1 150 ? 102.746 9.414 11.862 1.00 16.35 151 TYR B C 1
ATOM 3094 O O . TYR B 1 150 ? 103.782 9.602 12.492 1.00 19.14 151 TYR B O 1
ATOM 3103 N N . PRO B 1 151 ? 102.360 10.240 10.881 1.00 18.09 152 PRO B N 1
ATOM 3104 C CA . PRO B 1 151 ? 103.142 11.423 10.499 1.00 18.06 152 PRO B CA 1
ATOM 3105 C C . PRO B 1 151 ? 103.518 12.413 11.606 1.00 17.86 152 PRO B C 1
ATOM 3106 O O . PRO B 1 151 ? 104.570 13.050 11.528 1.00 17.65 152 PRO B O 1
ATOM 3110 N N . ASN B 1 152 ? 102.674 12.553 12.628 1.00 17.31 153 ASN B N 1
ATOM 3111 C CA . ASN B 1 152 ? 102.964 13.503 13.705 1.00 16.32 153 ASN B CA 1
ATOM 3112 C C . ASN B 1 152 ? 103.506 12.845 14.975 1.00 16.44 153 ASN B C 1
ATOM 3113 O O . ASN B 1 152 ? 103.293 13.340 16.079 1.00 15.28 153 ASN B O 1
ATOM 3118 N N . LEU B 1 153 ? 104.218 11.736 14.809 1.00 16.83 154 LEU B N 1
ATOM 3119 C CA . LEU B 1 153 ? 104.795 11.009 15.935 1.00 15.62 154 LEU B CA 1
ATOM 3120 C C . LEU B 1 153 ? 106.237 11.398 16.242 1.00 15.59 154 LEU B C 1
ATOM 3121 O O . LEU B 1 153 ? 107.026 11.680 15.347 1.00 14.71 154 LEU B O 1
ATOM 3126 N N . VAL B 1 154 ? 106.556 11.412 17.531 1.00 16.15 155 VAL B N 1
ATOM 3127 C CA . VAL B 1 154 ? 107.893 11.699 18.021 1.00 14.37 155 VAL B CA 1
ATOM 3128 C C . VAL B 1 154 ? 108.129 10.643 19.091 1.00 16.33 155 VAL B C 1
ATOM 3129 O O . VAL B 1 154 ? 107.294 10.461 19.973 1.00 17.54 155 VAL B O 1
ATOM 3133 N N . VAL B 1 155 ? 109.248 9.934 19.006 1.00 16.50 156 VAL B N 1
ATOM 3134 C CA . VAL B 1 155 ? 109.564 8.915 19.993 1.00 16.41 156 VAL B CA 1
ATOM 3135 C C . VAL B 1 155 ? 110.648 9.452 20.909 1.00 17.65 156 VAL B C 1
ATOM 3136 O O . VAL B 1 155 ? 111.617 10.059 20.451 1.00 17.84 156 VAL B O 1
ATOM 3140 N N . ALA B 1 156 ? 110.476 9.236 22.206 1.00 18.05 157 ALA B N 1
ATOM 3141 C CA . ALA B 1 156 ? 111.453 9.692 23.179 1.00 18.38 157 ALA B CA 1
ATOM 3142 C C . ALA B 1 156 ? 112.012 8.500 23.939 1.00 17.99 157 ALA B C 1
ATOM 3143 O O . ALA B 1 156 ? 111.296 7.865 24.714 1.00 19.53 157 ALA B O 1
ATOM 3145 N N . TYR B 1 157 ? 113.280 8.176 23.704 1.00 17.35 158 TYR B N 1
ATOM 3146 C CA . TYR B 1 157 ? 113.890 7.064 24.418 1.00 17.72 158 TYR B CA 1
ATOM 3147 C C . TYR B 1 157 ? 114.414 7.618 25.729 1.00 17.43 158 TYR B C 1
ATOM 3148 O O . TYR B 1 157 ? 115.292 8.479 25.741 1.00 15.90 158 TYR B O 1
ATOM 3157 N N . GLU B 1 158 ? 113.884 7.104 26.830 1.00 18.48 159 GLU B N 1
ATOM 3158 C CA . GLU B 1 158 ? 114.277 7.570 28.146 1.00 20.00 159 GLU B CA 1
ATOM 3159 C C . GLU B 1 158 ? 114.500 6.430 29.137 1.00 20.56 159 GLU B C 1
ATOM 3160 O O . GLU B 1 158 ? 113.563 5.953 29.774 1.00 21.00 159 GLU B O 1
ATOM 3166 N N . PRO B 1 159 ? 115.757 5.982 29.281 1.00 20.46 160 PRO B N 1
ATOM 3167 C CA . PRO B 1 159 ? 116.097 4.893 30.202 1.00 20.99 160 PRO B CA 1
ATOM 3168 C C . PRO B 1 159 ? 115.563 5.199 31.595 1.00 20.91 160 PRO B C 1
ATOM 3169 O O . PRO B 1 159 ? 115.993 6.165 32.219 1.00 20.32 160 PRO B O 1
ATOM 3173 N N . ILE B 1 160 ? 114.634 4.376 32.076 1.00 20.81 161 ILE B N 1
ATOM 3174 C CA . ILE B 1 160 ? 114.040 4.568 33.399 1.00 20.77 161 ILE B CA 1
ATOM 3175 C C . ILE B 1 160 ? 115.097 4.767 34.476 1.00 20.88 161 ILE B C 1
ATOM 3176 O O . ILE B 1 160 ? 114.940 5.607 35.361 1.00 20.43 161 ILE B O 1
ATOM 3181 N N . TRP B 1 161 ? 116.176 3.998 34.393 1.00 21.38 162 TRP B N 1
ATOM 3182 C CA . TRP B 1 161 ? 117.249 4.091 35.375 1.00 21.26 162 TRP B CA 1
ATOM 3183 C C . TRP B 1 161 ? 118.074 5.371 35.266 1.00 21.84 162 TRP B C 1
ATOM 3184 O O . TRP B 1 161 ? 118.953 5.620 36.091 1.00 22.17 162 TRP B O 1
ATOM 3195 N N . ALA B 1 162 ? 117.796 6.185 34.254 1.00 21.48 163 ALA B N 1
ATOM 3196 C CA . ALA B 1 162 ? 118.530 7.432 34.085 1.00 21.05 163 ALA B CA 1
ATOM 3197 C C . ALA B 1 162 ? 117.645 8.646 34.347 1.00 21.64 163 ALA B C 1
ATOM 3198 O O . ALA B 1 162 ? 118.092 9.782 34.226 1.00 24.37 163 ALA B O 1
ATOM 3200 N N . ILE B 1 163 ? 116.391 8.404 34.707 1.00 22.37 164 ILE B N 1
ATOM 3201 C CA . ILE B 1 163 ? 115.459 9.488 34.974 1.00 23.66 164 ILE B CA 1
ATOM 3202 C C . ILE B 1 163 ? 115.598 10.028 36.386 1.00 25.28 164 ILE B C 1
ATOM 3203 O O . ILE B 1 163 ? 115.346 9.312 37.358 1.00 25.62 164 ILE B O 1
ATOM 3208 N N . GLY B 1 164 ? 116.007 11.292 36.488 1.00 26.62 165 GLY B N 1
ATOM 3209 C CA . GLY B 1 164 ? 116.155 11.938 37.782 1.00 27.47 165 GLY B CA 1
ATOM 3210 C C . GLY B 1 164 ? 117.423 11.664 38.568 1.00 28.56 165 GLY B C 1
ATOM 3211 O O . GLY B 1 164 ? 117.388 11.658 39.795 1.00 28.67 165 GLY B O 1
ATOM 3212 N N . THR B 1 165 ? 118.540 11.454 37.876 1.00 29.54 166 THR B N 1
ATOM 3213 C CA . THR B 1 165 ? 119.814 11.181 38.534 1.00 30.60 166 THR B CA 1
ATOM 3214 C C . THR B 1 165 ? 120.854 12.232 38.156 1.00 32.82 166 THR B C 1
ATOM 3215 O O . THR B 1 165 ? 120.450 13.266 37.583 1.00 21.28 166 THR B O 1
ATOM 3219 N N . LYS B 1 166 ? 122.057 12.021 38.431 1.00 34.40 167 LYS B N 1
ATOM 3220 N N . SER B 1 168 ? 122.862 9.893 33.955 1.00 23.15 169 SER B N 1
ATOM 3221 C CA . SER B 1 168 ? 122.684 9.918 32.472 1.00 26.11 169 SER B CA 1
ATOM 3222 C C . SER B 1 168 ? 123.281 8.693 31.792 1.00 26.04 169 SER B C 1
ATOM 3223 O O . SER B 1 168 ? 124.327 8.193 32.201 1.00 27.05 169 SER B O 1
ATOM 3226 N N . ALA B 1 169 ? 122.608 8.219 30.750 1.00 25.84 170 ALA B N 1
ATOM 3227 C CA . ALA B 1 169 ? 123.071 7.061 29.995 1.00 25.46 170 ALA B CA 1
ATOM 3228 C C . ALA B 1 169 ? 124.378 7.422 29.304 1.00 24.61 170 ALA B C 1
ATOM 3229 O O . ALA B 1 169 ? 124.598 8.578 28.942 1.00 26.42 170 ALA B O 1
ATOM 3231 N N . SER B 1 170 ? 125.249 6.438 29.124 1.00 23.43 171 SER B N 1
ATOM 3232 C CA . SER B 1 170 ? 126.527 6.686 28.469 1.00 23.62 171 SER B CA 1
ATOM 3233 C C . SER B 1 170 ? 126.287 6.971 26.990 1.00 23.02 171 SER B C 1
ATOM 3234 O O . SER B 1 170 ? 125.278 6.541 26.428 1.00 22.19 171 SER B O 1
ATOM 3237 N N . LEU B 1 171 ? 127.204 7.709 26.370 1.00 22.83 172 LEU B N 1
ATOM 3238 C CA . LEU B 1 171 ? 127.089 8.044 24.957 1.00 23.25 172 LEU B CA 1
ATOM 3239 C C . LEU B 1 171 ? 127.057 6.750 24.161 1.00 24.67 172 LEU B C 1
ATOM 3240 O O . LEU B 1 171 ? 126.401 6.656 23.123 1.00 24.56 172 LEU B O 1
ATOM 3245 N N . GLU B 1 172 ? 127.776 5.754 24.674 1.00 25.48 173 GLU B N 1
ATOM 3246 C CA . GLU B 1 172 ? 127.872 4.437 24.055 1.00 26.78 173 GLU B CA 1
ATOM 3247 C C . GLU B 1 172 ? 126.502 3.743 24.001 1.00 25.71 173 GLU B C 1
ATOM 3248 O O . GLU B 1 172 ? 126.060 3.296 22.939 1.00 25.46 173 GLU B O 1
ATOM 3254 N N . ASP B 1 173 ? 125.826 3.662 25.143 1.00 25.90 174 ASP B N 1
ATOM 3255 C CA . ASP B 1 173 ? 124.509 3.032 25.204 1.00 24.92 174 ASP B CA 1
ATOM 3256 C C . ASP B 1 173 ? 123.482 3.804 24.379 1.00 23.63 174 ASP B C 1
ATOM 3257 O O . ASP B 1 173 ? 122.551 3.216 23.835 1.00 23.61 174 ASP B O 1
ATOM 3262 N N . ILE B 1 174 ? 123.645 5.121 24.292 1.00 23.14 175 ILE B N 1
ATOM 3263 C CA . ILE B 1 174 ? 122.720 5.945 23.512 1.00 23.13 175 ILE B CA 1
ATOM 3264 C C . ILE B 1 174 ? 122.960 5.664 22.031 1.00 22.75 175 ILE B C 1
ATOM 3265 O O . ILE B 1 174 ? 122.022 5.449 21.260 1.00 22.74 175 ILE B O 1
ATOM 3270 N N . TYR B 1 175 ? 124.230 5.654 21.645 1.00 23.89 176 TYR B N 1
ATOM 3271 C CA . TYR B 1 175 ? 124.613 5.375 20.266 1.00 23.63 176 TYR B CA 1
ATOM 3272 C C . TYR B 1 175 ? 124.068 4.014 19.826 1.00 23.23 176 TYR B C 1
ATOM 3273 O O . TYR B 1 175 ? 123.529 3.875 18.727 1.00 25.14 176 TYR B O 1
ATOM 3282 N N . LEU B 1 176 ? 124.212 3.010 20.686 1.00 22.74 177 LEU B N 1
ATOM 3283 C CA . LEU B 1 176 ? 123.737 1.669 20.366 1.00 21.95 177 LEU B CA 1
ATOM 3284 C C . LEU B 1 176 ? 122.219 1.528 20.405 1.00 21.98 177 LEU B C 1
ATOM 3285 O O . LEU B 1 176 ? 121.614 1.055 19.443 1.00 23.26 177 LEU B O 1
ATOM 3290 N N . THR B 1 177 ? 121.599 1.928 21.509 1.00 20.21 178 THR B N 1
ATOM 3291 C CA . THR B 1 177 ? 120.150 1.809 21.624 1.00 20.62 178 THR B CA 1
ATOM 3292 C C . THR B 1 177 ? 119.417 2.632 20.555 1.00 20.99 178 THR B C 1
ATOM 3293 O O . THR B 1 177 ? 118.433 2.168 19.977 1.00 21.91 178 THR B O 1
ATOM 3297 N N . HIS B 1 178 ? 119.887 3.845 20.287 1.00 21.02 179 HIS B N 1
ATOM 3298 C CA . HIS B 1 178 ? 119.261 4.666 19.256 1.00 21.67 179 HIS B CA 1
ATOM 3299 C C . HIS B 1 178 ? 119.554 4.031 17.900 1.00 21.12 179 HIS B C 1
ATOM 3300 O O . HIS B 1 178 ? 118.697 4.002 17.017 1.00 21.90 179 HIS B O 1
ATOM 3307 N N . GLY B 1 179 ? 120.773 3.520 17.744 1.00 22.07 180 GLY B N 1
ATOM 3308 C CA . GLY B 1 179 ? 121.149 2.870 16.501 1.00 21.19 180 GLY B CA 1
ATOM 3309 C C . GLY B 1 179 ? 120.152 1.772 16.189 1.00 21.67 180 GLY B C 1
ATOM 3310 O O . GLY B 1 179 ? 119.713 1.630 15.048 1.00 23.09 180 GLY B O 1
ATOM 3311 N N . PHE B 1 180 ? 119.784 1.004 17.213 1.00 20.98 181 PHE B N 1
ATOM 3312 C CA . PHE B 1 180 ? 118.816 -0.077 17.062 1.00 20.97 181 PHE B CA 1
ATOM 3313 C C . PHE B 1 180 ? 117.435 0.472 16.720 1.00 21.07 181 PHE B C 1
ATOM 3314 O O . PHE B 1 180 ? 116.771 -0.004 15.798 1.00 21.10 181 PHE B O 1
ATOM 3322 N N . LEU B 1 181 ? 117.006 1.473 17.477 1.00 19.81 182 LEU B N 1
ATOM 3323 C CA . LEU B 1 181 ? 115.705 2.087 17.271 1.00 20.30 182 LEU B CA 1
ATOM 3324 C C . LEU B 1 181 ? 115.559 2.658 15.863 1.00 21.15 182 LEU B C 1
ATOM 3325 O O . LEU B 1 181 ? 114.475 2.638 15.295 1.00 21.78 182 LEU B O 1
ATOM 3330 N N . LYS B 1 182 ? 116.650 3.162 15.300 1.00 21.69 183 LYS B N 1
ATOM 3331 C CA . LYS B 1 182 ? 116.613 3.710 13.950 1.00 22.48 183 LYS B CA 1
ATOM 3332 C C . LYS B 1 182 ? 116.412 2.624 12.901 1.00 24.62 183 LYS B C 1
ATOM 3333 O O . LYS B 1 182 ? 116.157 2.924 11.734 1.00 25.03 183 LYS B O 1
ATOM 3339 N N . GLN B 1 183 ? 116.528 1.362 13.309 1.00 25.35 184 GLN B N 1
ATOM 3340 C CA . GLN B 1 183 ? 116.354 0.257 12.374 1.00 25.90 184 GLN B CA 1
ATOM 3341 C C . GLN B 1 183 ? 114.900 -0.195 12.219 1.00 24.66 184 GLN B C 1
ATOM 3342 O O . GLN B 1 183 ? 114.581 -0.897 11.266 1.00 24.08 184 GLN B O 1
ATOM 3348 N N . ILE B 1 184 ? 114.022 0.185 13.149 1.00 24.03 185 ILE B N 1
ATOM 3349 C CA . ILE B 1 184 ? 112.610 -0.189 13.035 1.00 25.07 185 ILE B CA 1
ATOM 3350 C C . ILE B 1 184 ? 111.710 1.033 12.876 1.00 25.27 185 ILE B C 1
ATOM 3351 O O . ILE B 1 184 ? 110.611 0.927 12.321 1.00 26.88 185 ILE B O 1
ATOM 3356 N N . LEU B 1 185 ? 112.164 2.185 13.361 1.00 21.78 186 LEU B N 1
ATOM 3357 C CA . LEU B 1 185 ? 111.373 3.409 13.260 1.00 21.87 186 LEU B CA 1
ATOM 3358 C C . LEU B 1 185 ? 111.351 3.982 11.843 1.00 22.02 186 LEU B C 1
ATOM 3359 O O . LEU B 1 185 ? 112.259 3.745 11.049 1.00 20.39 186 LEU B O 1
ATOM 3364 N N . ASN B 1 186 ? 110.303 4.735 11.532 1.00 21.63 187 ASN B N 1
ATOM 3365 C CA . ASN B 1 186 ? 110.203 5.363 10.231 1.00 21.89 187 ASN B CA 1
ATOM 3366 C C . ASN B 1 186 ? 111.350 6.372 10.198 1.00 22.94 187 ASN B C 1
ATOM 3367 O O . ASN B 1 186 ? 111.604 7.061 11.190 1.00 22.15 187 ASN B O 1
ATOM 3372 N N . GLN B 1 187 ? 112.041 6.445 9.063 1.00 22.59 188 GLN B N 1
ATOM 3373 C CA . GLN B 1 187 ? 113.179 7.339 8.895 1.00 23.76 188 GLN B CA 1
ATOM 3374 C C . GLN B 1 187 ? 112.918 8.790 9.285 1.00 23.08 188 GLN B C 1
ATOM 3375 O O . GLN B 1 187 ? 113.804 9.460 9.815 1.00 22.15 188 GLN B O 1
ATOM 3381 N N . LYS B 1 188 ? 111.706 9.270 9.025 1.00 22.03 189 LYS B N 1
ATOM 3382 C CA . LYS B 1 188 ? 111.355 10.653 9.327 1.00 21.30 189 LYS B CA 1
ATOM 3383 C C . LYS B 1 188 ? 110.888 10.937 10.754 1.00 20.11 189 LYS B C 1
ATOM 3384 O O . LYS B 1 188 ? 110.633 12.086 11.104 1.00 22.64 189 LYS B O 1
ATOM 3390 N N . THR B 1 189 ? 110.786 9.907 11.584 1.00 18.92 190 THR B N 1
ATOM 3391 C CA . THR B 1 189 ? 110.334 10.104 12.954 1.00 16.58 190 THR B CA 1
ATOM 3392 C C . THR B 1 189 ? 111.440 10.632 13.852 1.00 15.83 190 THR B C 1
ATOM 3393 O O . THR B 1 189 ? 112.507 10.024 13.963 1.00 17.81 190 THR B O 1
ATOM 3397 N N . PRO B 1 190 ? 111.207 11.786 14.500 1.00 14.72 191 PRO B N 1
ATOM 3398 C CA . PRO B 1 190 ? 112.230 12.349 15.385 1.00 14.53 191 PRO B CA 1
ATOM 3399 C C . PRO B 1 190 ? 112.412 11.439 16.590 1.00 15.64 191 PRO B C 1
ATOM 3400 O O . PRO B 1 190 ? 111.432 11.070 17.235 1.00 15.98 191 PRO B O 1
ATOM 3404 N N . LEU B 1 191 ? 113.656 11.065 16.881 1.00 16.29 192 LEU B N 1
ATOM 3405 C CA . LEU B 1 191 ? 113.953 10.193 18.022 1.00 16.12 192 LEU B CA 1
ATOM 3406 C C . LEU B 1 191 ? 114.745 10.977 19.066 1.00 15.79 192 LEU B C 1
ATOM 3407 O O . LEU B 1 191 ? 115.902 11.322 18.844 1.00 16.17 192 LEU B O 1
ATOM 3412 N N . LEU B 1 192 ? 114.119 11.242 20.207 1.00 15.00 193 LEU B N 1
ATOM 3413 C CA . LEU B 1 192 ? 114.759 12.009 21.268 1.00 15.23 193 LEU B CA 1
ATOM 3414 C C . LEU B 1 192 ? 115.386 11.159 22.357 1.00 14.52 193 LEU B C 1
ATOM 3415 O O . LEU B 1 192 ? 115.073 9.983 22.516 1.00 15.03 193 LEU B O 1
ATOM 3420 N N . TYR B 1 193 ? 116.289 11.780 23.102 1.00 14.75 194 TYR B N 1
ATOM 3421 C CA . TYR B 1 193 ? 116.921 11.131 24.234 1.00 15.51 194 TYR B CA 1
ATOM 3422 C C . TYR B 1 193 ? 116.567 11.960 25.462 1.00 14.91 194 TYR B C 1
ATOM 3423 O O . TYR B 1 193 ? 116.586 13.192 25.415 1.00 14.27 194 TYR B O 1
ATOM 3432 N N . GLY B 1 194 ? 116.248 11.279 26.555 1.00 14.64 195 GLY B N 1
ATOM 3433 C CA . GLY B 1 194 ? 115.917 11.969 27.785 1.00 15.09 195 GLY B CA 1
ATOM 3434 C C . GLY B 1 194 ? 116.383 11.135 28.956 1.00 15.39 195 GLY B C 1
ATOM 3435 O O . GLY B 1 194 ? 116.502 9.921 28.836 1.00 16.46 195 GLY B O 1
ATOM 3436 N N . GLY B 1 195 ? 116.644 11.780 30.086 1.00 15.19 196 GLY B N 1
ATOM 3437 C CA . GLY B 1 195 ? 117.092 11.058 31.260 1.00 16.70 196 GLY B CA 1
ATOM 3438 C C . GLY B 1 195 ? 118.373 11.662 31.789 1.00 17.54 196 GLY B C 1
ATOM 3439 O O . GLY B 1 195 ? 119.466 11.282 31.373 1.00 18.63 196 GLY B O 1
ATOM 3440 N N . SER B 1 196 ? 118.228 12.621 32.696 1.00 18.11 197 SER B N 1
ATOM 3441 C CA . SER B 1 196 ? 119.362 13.312 33.293 1.00 19.03 197 SER B CA 1
ATOM 3442 C C . SER B 1 196 ? 120.143 14.177 32.305 1.00 19.62 197 SER B C 1
ATOM 3443 O O . SER B 1 196 ? 121.359 14.353 32.446 1.00 19.97 197 SER B O 1
ATOM 3446 N N . VAL B 1 197 ? 119.452 14.711 31.300 1.00 18.53 198 VAL B N 1
ATOM 3447 C CA . VAL B 1 197 ? 120.103 15.589 30.334 1.00 17.52 198 VAL B CA 1
ATOM 3448 C C . VAL B 1 197 ? 120.307 16.923 31.050 1.00 20.20 198 VAL B C 1
ATOM 3449 O O . VAL B 1 197 ? 119.386 17.442 31.690 1.00 18.14 198 VAL B O 1
ATOM 3453 N N . ASN B 1 198 ? 121.515 17.468 30.955 1.00 21.04 199 ASN B N 1
ATOM 3454 C CA . ASN B 1 198 ? 121.828 18.739 31.594 1.00 21.61 199 ASN B CA 1
ATOM 3455 C C . ASN B 1 198 ? 122.817 19.525 30.742 1.00 22.26 199 ASN B C 1
ATOM 3456 O O . ASN B 1 198 ? 123.347 19.010 29.760 1.00 23.10 199 ASN B O 1
ATOM 3461 N N . THR B 1 199 ? 123.063 20.771 31.121 1.00 21.63 200 THR B N 1
ATOM 3462 C CA . THR B 1 199 ? 123.972 21.632 30.382 1.00 23.10 200 THR B CA 1
ATOM 3463 C C . THR B 1 199 ? 125.355 21.021 30.151 1.00 25.23 200 THR B C 1
ATOM 3464 O O . THR B 1 199 ? 126.042 21.370 29.191 1.00 26.81 200 THR B O 1
ATOM 3468 N N . GLN B 1 200 ? 125.752 20.100 31.023 1.00 26.88 201 GLN B N 1
ATOM 3469 C CA . GLN B 1 200 ? 127.059 19.454 30.932 1.00 26.90 201 GLN B CA 1
ATOM 3470 C C . GLN B 1 200 ? 127.181 18.342 29.891 1.00 26.39 201 GLN B C 1
ATOM 3471 O O . GLN B 1 200 ? 128.233 18.189 29.270 1.00 26.53 201 GLN B O 1
ATOM 3477 N N . ASN B 1 201 ? 126.121 17.562 29.702 1.00 25.15 202 ASN B N 1
ATOM 3478 C CA . ASN B 1 201 ? 126.163 16.471 28.733 1.00 24.34 202 ASN B CA 1
ATOM 3479 C C . ASN B 1 201 ? 125.334 16.723 27.477 1.00 24.35 202 ASN B C 1
ATOM 3480 O O . ASN B 1 201 ? 125.397 15.954 26.513 1.00 25.84 202 ASN B O 1
ATOM 3485 N N . ALA B 1 202 ? 124.566 17.804 27.482 1.00 23.75 203 ALA B N 1
ATOM 3486 C CA . ALA B 1 202 ? 123.712 18.139 26.347 1.00 23.60 203 ALA B CA 1
ATOM 3487 C C . ALA B 1 202 ? 124.422 18.106 24.992 1.00 24.39 203 ALA B C 1
ATOM 3488 O O . ALA B 1 202 ? 124.003 17.391 24.080 1.00 24.62 203 ALA B O 1
ATOM 3490 N N . LYS B 1 203 ? 125.495 18.881 24.866 1.00 24.69 204 LYS B N 1
ATOM 3491 C CA . LYS B 1 203 ? 126.239 18.970 23.614 1.00 24.87 204 LYS B CA 1
ATOM 3492 C C . LYS B 1 203 ? 126.708 17.622 23.076 1.00 24.35 204 LYS B C 1
ATOM 3493 O O . LYS B 1 203 ? 126.565 17.348 21.884 1.00 22.52 204 LYS B O 1
ATOM 3499 N N . GLU B 1 204 ? 127.257 16.778 23.945 1.00 24.06 205 GLU B N 1
ATOM 3500 C CA . GLU B 1 204 ? 127.734 15.472 23.503 1.00 24.72 205 GLU B CA 1
ATOM 3501 C C . GLU B 1 204 ? 126.603 14.566 23.046 1.00 22.79 205 GLU B C 1
ATOM 3502 O O . GLU B 1 204 ? 126.713 13.918 22.010 1.00 24.06 205 GLU B O 1
ATOM 3508 N N . ILE B 1 205 ? 125.520 14.512 23.818 1.00 22.07 206 ILE B N 1
ATOM 3509 C CA . ILE B 1 205 ? 124.384 13.673 23.448 1.00 19.70 206 ILE B CA 1
ATOM 3510 C C . ILE B 1 205 ? 123.953 14.103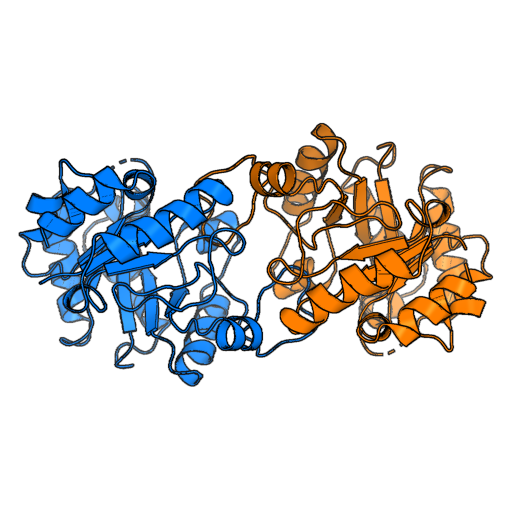 22.047 1.00 19.49 206 ILE B C 1
ATOM 3511 O O . ILE B 1 205 ? 123.792 13.274 21.153 1.00 17.11 206 ILE B O 1
ATOM 3516 N N . LEU B 1 206 ? 123.778 15.414 21.873 1.00 18.94 207 LEU B N 1
ATOM 3517 C CA . LEU B 1 206 ? 123.362 15.993 20.601 1.00 18.91 207 LEU B CA 1
ATOM 3518 C C . LEU B 1 206 ? 124.329 15.700 19.451 1.00 20.47 207 LEU B C 1
ATOM 3519 O O . LEU B 1 206 ? 123.964 15.818 18.276 1.00 18.95 207 LEU B O 1
ATOM 3524 N N . GLY B 1 207 ? 125.558 15.320 19.790 1.00 20.83 208 GLY B N 1
ATOM 3525 C CA . GLY B 1 207 ? 126.550 15.030 18.772 1.00 21.82 208 GLY B CA 1
ATOM 3526 C C . GLY B 1 207 ? 126.325 13.705 18.072 1.00 21.66 208 GLY B C 1
ATOM 3527 O O . GLY B 1 207 ? 126.881 13.461 17.007 1.00 22.89 208 GLY B O 1
ATOM 3528 N N . ILE B 1 208 ? 125.507 12.851 18.672 1.00 21.56 209 ILE B N 1
ATOM 3529 C CA . ILE B 1 208 ? 125.200 11.538 18.114 1.00 21.65 209 ILE B CA 1
ATOM 3530 C C . ILE B 1 208 ? 124.190 11.646 16.975 1.00 22.09 209 ILE B C 1
ATOM 3531 O O . ILE B 1 208 ? 123.135 12.261 17.127 1.00 23.05 209 ILE B O 1
ATOM 3536 N N . ASP B 1 209 ? 124.520 11.038 15.838 1.00 21.77 210 ASP B N 1
ATOM 3537 C CA . ASP B 1 209 ? 123.663 11.081 14.659 1.00 23.67 210 ASP B CA 1
ATOM 3538 C C . ASP B 1 209 ? 122.267 10.509 14.859 1.00 22.63 210 ASP B C 1
ATOM 3539 O O . ASP B 1 209 ? 121.308 10.989 14.252 1.00 23.89 210 ASP B O 1
ATOM 3544 N N . SER B 1 210 ? 122.150 9.484 15.696 1.00 19.89 211 SER B N 1
ATOM 3545 C CA . SER B 1 210 ? 120.856 8.863 15.927 1.00 18.41 211 SER B CA 1
ATOM 3546 C C . SER B 1 210 ? 120.034 9.560 17.007 1.00 19.27 211 SER B C 1
ATOM 3547 O O . SER B 1 210 ? 118.987 9.056 17.415 1.00 19.25 211 SER B O 1
ATOM 3550 N N . VAL B 1 211 ? 120.517 10.712 17.470 1.00 18.91 212 VAL B N 1
ATOM 3551 C CA . VAL B 1 211 ? 119.813 11.504 18.475 1.00 16.79 212 VAL B CA 1
ATOM 3552 C C . VAL B 1 211 ? 119.256 12.725 17.756 1.00 17.40 212 VAL B C 1
ATOM 3553 O O . VAL B 1 211 ? 120.017 13.585 17.311 1.00 17.94 212 VAL B O 1
ATOM 3557 N N . ASP B 1 212 ? 117.934 12.800 17.629 1.00 16.33 213 ASP B N 1
ATOM 3558 C CA . ASP B 1 212 ? 117.308 13.926 16.948 1.00 15.43 213 ASP B CA 1
ATOM 3559 C C . ASP B 1 212 ? 116.985 15.065 17.895 1.00 16.11 213 ASP B C 1
ATOM 3560 O O . ASP B 1 212 ? 116.719 16.179 17.458 1.00 16.93 213 ASP B O 1
ATOM 3565 N N . GLY B 1 213 ? 117.006 14.786 19.191 1.00 16.97 214 GLY B N 1
ATOM 3566 C CA . GLY B 1 213 ? 116.698 15.818 20.161 1.00 16.66 214 GLY B CA 1
ATOM 3567 C C . GLY B 1 213 ? 116.756 15.328 21.591 1.00 16.56 214 GLY B C 1
ATOM 3568 O O . GLY B 1 213 ? 117.169 14.204 21.859 1.00 18.13 214 GLY B O 1
ATOM 3569 N N . LEU B 1 214 ? 116.314 16.170 22.513 1.00 17.20 215 LEU B N 1
ATOM 3570 C CA . LEU B 1 214 ? 116.348 15.835 23.924 1.00 16.97 215 LEU B CA 1
ATOM 3571 C C . LEU B 1 214 ? 115.027 16.119 24.627 1.00 17.43 215 LEU B C 1
ATOM 3572 O O . LEU B 1 214 ? 114.310 17.056 24.270 1.00 16.01 215 LEU B O 1
ATOM 3577 N N . LEU B 1 215 ? 114.711 15.289 25.619 1.00 17.04 216 LEU B N 1
ATOM 3578 C CA . LEU B 1 215 ? 113.519 15.470 26.439 1.00 16.72 216 LEU B CA 1
ATOM 3579 C C . LEU B 1 215 ? 114.166 15.785 27.779 1.00 17.51 216 LEU B C 1
ATOM 3580 O O . LEU B 1 215 ? 114.754 14.913 28.420 1.00 18.34 216 LEU B O 1
ATOM 3585 N N . ILE B 1 216 ? 114.068 17.045 28.180 1.00 18.13 217 ILE B N 1
ATOM 3586 C CA . ILE B 1 216 ? 114.699 17.522 29.396 1.00 16.98 217 ILE B CA 1
ATOM 3587 C C . ILE B 1 216 ? 113.759 17.738 30.568 1.00 17.01 217 ILE B C 1
ATOM 3588 O O . ILE B 1 216 ? 112.810 18.520 30.482 1.00 16.35 217 ILE B O 1
ATOM 3593 N N . GLY B 1 217 ? 114.047 17.045 31.668 1.00 16.26 218 GLY B N 1
ATOM 3594 C CA . GLY B 1 217 ? 113.235 17.157 32.862 1.00 15.06 218 GLY B CA 1
ATOM 3595 C C . GLY B 1 217 ? 113.735 18.172 33.876 1.00 16.30 218 GLY B C 1
ATOM 3596 O O . GLY B 1 217 ? 113.677 19.382 33.646 1.00 14.25 218 GLY B O 1
ATOM 3597 N N . SER B 1 218 ? 114.242 17.679 35.001 1.00 16.74 219 SER B N 1
ATOM 3598 C CA . SER B 1 218 ? 114.719 18.549 36.073 1.00 18.20 219 SER B CA 1
ATOM 3599 C C . SER B 1 218 ? 115.598 19.725 35.655 1.00 17.21 219 SER B C 1
ATOM 3600 O O . SER B 1 218 ? 115.465 20.816 36.204 1.00 18.92 219 SER B O 1
ATOM 3603 N N . ALA B 1 219 ? 116.475 19.520 34.676 1.00 17.43 220 ALA B N 1
ATOM 3604 C CA . ALA B 1 219 ? 117.362 20.586 34.229 1.00 16.06 220 ALA B CA 1
ATOM 3605 C C . ALA B 1 219 ? 116.645 21.725 33.513 1.00 16.97 220 ALA B C 1
ATOM 3606 O O . ALA B 1 219 ? 117.197 22.817 33.381 1.00 17.52 220 ALA B O 1
ATOM 3608 N N . SER B 1 220 ? 115.423 21.490 33.049 1.00 15.24 221 SER B N 1
ATOM 3609 C CA . SER B 1 220 ? 114.704 22.549 32.351 1.00 16.01 221 SER B CA 1
ATOM 3610 C C . SER B 1 220 ? 113.948 23.460 33.318 1.00 16.28 221 SER B C 1
ATOM 3611 O O . SER B 1 220 ? 113.478 24.530 32.937 1.00 15.75 221 SER B O 1
ATOM 3614 N N . TRP B 1 221 ? 113.838 23.043 34.573 1.00 16.60 222 TRP B N 1
ATOM 3615 C CA . TRP B 1 221 ? 113.123 23.839 35.561 1.00 18.18 222 TRP B CA 1
ATOM 3616 C C . TRP B 1 221 ? 113.743 25.218 35.803 1.00 19.77 222 TRP B C 1
ATOM 3617 O O . TRP B 1 221 ? 113.096 26.112 36.353 1.00 20.20 222 TRP B O 1
ATOM 3628 N N . GLU B 1 222 ? 114.998 25.382 35.390 1.00 21.54 223 GLU B N 1
ATOM 3629 C CA . GLU B 1 222 ? 115.689 26.664 35.496 1.00 22.64 223 GLU B CA 1
ATOM 3630 C C . GLU B 1 222 ? 115.795 27.166 34.061 1.00 22.11 223 GLU B C 1
ATOM 3631 O O . GLU B 1 222 ? 116.485 26.561 33.238 1.00 22.04 223 GLU B O 1
ATOM 3637 N N . LEU B 1 223 ? 115.102 28.260 33.762 1.00 21.98 224 LEU B N 1
ATOM 3638 C CA . LEU B 1 223 ? 115.090 28.816 32.413 1.00 23.44 224 LEU B CA 1
ATOM 3639 C C . LEU B 1 223 ? 116.471 28.967 31.768 1.00 23.94 224 LEU B C 1
ATOM 3640 O O . LEU B 1 223 ? 116.656 28.636 30.595 1.00 24.27 224 LEU B O 1
ATOM 3645 N N . GLU B 1 224 ? 117.442 29.458 32.526 1.00 24.73 225 GLU B N 1
ATOM 3646 C CA . GLU B 1 224 ? 118.778 29.638 31.975 1.00 24.06 225 GLU B CA 1
ATOM 3647 C C . GLU B 1 224 ? 119.386 28.325 31.501 1.00 21.73 225 GLU B C 1
ATOM 3648 O O . GLU B 1 224 ? 120.101 28.300 30.502 1.00 20.53 225 GLU B O 1
ATOM 3654 N N . ASN B 1 225 ? 119.102 27.232 32.203 1.00 21.28 226 ASN B N 1
ATOM 3655 C CA . ASN B 1 225 ? 119.632 25.936 31.790 1.00 20.40 226 ASN B CA 1
ATOM 3656 C C . ASN B 1 225 ? 119.003 25.561 30.453 1.00 20.20 226 ASN B C 1
ATOM 3657 O O . ASN B 1 225 ? 119.676 25.063 29.552 1.00 21.00 226 ASN B O 1
ATOM 3662 N N . PHE B 1 226 ? 117.705 25.808 30.325 1.00 19.13 227 PHE B N 1
ATOM 3663 C CA . PHE B 1 226 ? 117.012 25.464 29.098 1.00 19.16 227 PHE B CA 1
ATOM 3664 C C . PHE B 1 226 ? 117.530 26.266 27.915 1.00 20.46 227 PHE B C 1
ATOM 3665 O O . PHE B 1 226 ? 117.737 25.713 26.837 1.00 20.67 227 PHE B O 1
ATOM 3673 N N . LYS B 1 227 ? 117.753 27.563 28.119 1.00 22.20 228 LYS B N 1
ATOM 3674 C CA . LYS B 1 227 ? 118.247 28.422 27.049 1.00 22.72 228 LYS B CA 1
ATOM 3675 C C . LYS B 1 227 ? 119.636 27.997 26.598 1.00 22.98 228 LYS B C 1
ATOM 3676 O O . LYS B 1 227 ? 119.937 28.026 25.406 1.00 23.08 228 LYS B O 1
ATOM 3682 N N . THR B 1 228 ? 120.481 27.597 27.547 1.00 22.32 229 THR B N 1
ATOM 3683 C CA . THR B 1 228 ? 121.831 27.165 27.211 1.00 22.33 229 THR B CA 1
ATOM 3684 C C . THR B 1 228 ? 121.771 25.919 26.326 1.00 21.85 229 THR B C 1
ATOM 3685 O O . THR B 1 228 ? 122.429 25.857 25.288 1.00 20.62 229 THR B O 1
ATOM 3689 N N . ILE B 1 229 ? 120.973 24.935 26.735 1.00 21.50 230 ILE B N 1
ATOM 3690 C CA . ILE B 1 229 ? 120.832 23.707 25.962 1.00 21.11 230 ILE B CA 1
ATOM 3691 C C . ILE B 1 229 ? 120.259 24.006 24.576 1.00 22.46 230 ILE B C 1
ATOM 3692 O O . ILE B 1 229 ? 120.549 23.300 23.611 1.00 24.12 230 ILE B O 1
ATOM 3697 N N . ILE B 1 230 ? 119.453 25.059 24.478 1.00 21.97 231 ILE B N 1
ATOM 3698 C CA . ILE B 1 230 ? 118.862 25.450 23.199 1.00 22.20 231 ILE B CA 1
ATOM 3699 C C . ILE B 1 230 ? 119.934 25.905 22.205 1.00 22.44 231 ILE B C 1
ATOM 3700 O O . ILE B 1 230 ? 119.817 25.662 21.007 1.00 22.39 231 ILE B O 1
ATOM 3705 N N . SER B 1 231 ? 120.977 26.566 22.700 1.00 22.51 232 SER B N 1
ATOM 3706 C CA . SER B 1 231 ? 122.040 27.049 21.822 1.00 22.30 232 SER B CA 1
ATOM 3707 C C . SER B 1 231 ? 122.883 25.909 21.255 1.00 22.21 232 SER B C 1
ATOM 3708 O O . SER B 1 231 ? 123.672 26.113 20.328 1.00 22.08 232 SER B O 1
ATOM 3711 N N . PHE B 1 232 ? 122.705 24.711 21.808 1.00 22.00 233 PHE B N 1
ATOM 3712 C CA . PHE B 1 232 ? 123.433 23.528 21.353 1.00 21.10 233 PHE B CA 1
ATOM 3713 C C . PHE B 1 232 ? 122.724 22.839 20.196 1.00 22.72 233 PHE B C 1
ATOM 3714 O O . PHE B 1 232 ? 123.292 21.956 19.553 1.00 24.50 233 PHE B O 1
ATOM 3722 N N . LEU B 1 233 ? 121.480 23.232 19.938 1.00 22.51 234 LEU B N 1
ATOM 3723 C CA . LEU B 1 233 ? 120.687 22.629 18.872 1.00 23.13 234 LEU B CA 1
ATOM 3724 C C . LEU B 1 233 ? 121.234 22.920 17.473 1.00 25.42 234 LEU B C 1
ATOM 3725 O O . LEU B 1 233 ? 121.182 22.008 16.621 1.00 21.28 234 LEU B O 1
#

B-factor: mean 21.28, std 6.54, range [5.13, 52.52]

CATH classification: 3.20.20.70

Secondary structure (P-SEA, 3-state):
cbbbbbbccccccaaaaaaaaaaaaaaccccccccbbbbbccccccccccccbbbbbccccccccccccccccaaaaaaacccccccccccccccccccaaaaaaaaaaaaaaccccbbbbbbcaaaaaacaaaaaaaaaaaacccccccccbbbbbbccccccccccaaaaaaaaaaaaacccccbbbbbbccccccccccccccccccccccccccccaaaaaaaaaac/ccbbbbbccccccaaaaaaaaaaaaacccccccccbbbbbccccccccccccbbbbbccccccccccccccccaaaaaaacccccccccccccccccccaaaaaaaaaaaaaaccccbbbbbbcaaaaaacaaaaaaaaaaaacccccccccbbbbbcccccccccccaaaaaaaaaaaaacccccbbbbbbccccccccccccccccccccccccccccaaaaaaaaaac

Radius of gyration: 23.79 Å; Cα contacts (8 Å, |Δi|>4): 972; chains: 2; bounding box: 65×47×55 Å

Sequence (462 aa):
TKIAMANFKSAMPIFKSHAYLKELEKTLKPQHFDRVFVFPDFFGLLPNSFLHFTLGVQNAYPRDCGAFTGEITSKHLEELKIHTLLIGHSERRTLLKESPSFLKEKFDFFKSKNFKIVYCIGEELTTREKGFKAVKEFLSEQLENIDLNYPNLVVAYEPIWAIGTSASLEDIYLTHGFLKQILNQKTPLLYGGSVNTQNAKEILGIDSVDGLLIGSASWELENFKTIISFLTKIAMANFKSAMPIFKSHAYLKELEKTLKPQHFDRVFVFPDFFGLLPNSFLHFTLGVQNAYPRDCGAFTGEITSKHLEELKIHTLLIGHSERRTLLKESPSFLKEKFDFFKSKNFKIVYCIGEELTTREKGFKAVKEFLSEQLENIDLNYPNLVVAYEPIWAIGTSASLEDIYLTHGFLKQILNQKTPLLYGGSVNTQNAKEILGIDSVDGLLIGSASWELENFKTIISFL

Nearest PDB structures (foldseek):
  2jgq-assembly1_B  TM=1.004E+00  e=2.868E-49  Helicobacter pylori 26695
  7pej-assembly1_A  TM=8.840E-01  e=9.989E-20  Schizosaccharomyces pombe 972h-
  7pek-assembly2_D  TM=8.814E-01  e=2.782E-19  Schizosaccharomyces pombe 972h-
  7pej-assembly2_D  TM=8.778E-01  e=3.138E-19  Schizosaccharomyces pombe 972h-
  5bmx-assembly1_D  TM=8.201E-01  e=1.674E-17  Plasmodium falciparum

Organism: Helicobacter pylori (strain ATCC 700392 / 26695) (NCBI:txid85962)

Solvent-accessible surface area: 19030 Å² total